Protein AF-A0A943HTG3-F1 (afdb_monomer)

Sequence (700 aa):
MNPFDYIHVAMHGHFDDKLSVRYTFNGSDGSSQRWEGSLPDPDAIVRNFMSARECYVMWQNPMGHYFGIITADPMDPRAGRVMVTIMVDNGDAVAGRAIFSALSGLKKAFLEDRLLSDDAVRKVLQSVGFPEAPMKLASWNYNRPDEGARLSPICYRTYLSTRELETVFSFPNQPEYKRFHYIVVITATASLRPGVSVDRITAPVKKQYTVVCPDNVSASQEIVDEGDHLTLTFTKDGFNPRKENVTIGSPSPYVRTDGSALIIKTAEESGMSFTRKVRLSVRSAKGGAINGYTMSVNDRTVNTMEPFVELNETDFQPGKRVEIQVASNNFQPLKQSYEPAELMRQSAIELVLQPLEEGIVLRLDFGEGRVFEQQISLEKNTPEYSQLRGGNFHGFRAHRQAGQGEIYNVDVRSASKPVAPNFDNVASRDDRDESRRRVVPVFPKAGEAERKTADTPRETVAAEKKPSLIEKLRAGKEAEKESAAKSAEVKAPERPRGPYDKPAGDEGENSNIIKWICVGVCIIAVILGAIYILKPVDSDKIAGAAVAVDSVSAVAQDAPATAQPAAQPAAQPAAAQPAQSAGVSADEQADIDYFNANRSWRRDALKSDSGRKLYDAIVAGKITEIVNHPYFATAGRATNKDANNVADLIWAATGTPNEGGNSIALTKAEKGGAINLWDLYEALARRKPAEPNANPRPGK

Structure (mmCIF, N/CA/C/O backbone):
data_AF-A0A943HTG3-F1
#
_entry.id   AF-A0A943HTG3-F1
#
loop_
_atom_site.group_PDB
_atom_site.id
_atom_site.type_symbol
_atom_site.label_atom_id
_atom_site.label_alt_id
_atom_site.label_comp_id
_atom_site.label_asym_id
_atom_site.label_entity_id
_atom_site.label_seq_id
_atom_site.pdbx_PDB_ins_code
_atom_site.Cartn_x
_atom_site.Cartn_y
_atom_site.Cartn_z
_atom_site.occupancy
_atom_site.B_iso_or_equiv
_atom_site.auth_seq_id
_atom_site.auth_comp_id
_atom_site.auth_asym_id
_atom_site.auth_atom_id
_atom_site.pdbx_PDB_model_num
ATOM 1 N N . MET A 1 1 ? 0.074 -27.310 -18.977 1.00 57.94 1 MET A N 1
ATOM 2 C CA . MET A 1 1 ? -0.326 -25.890 -19.035 1.00 57.94 1 MET A CA 1
ATOM 3 C C . MET A 1 1 ? 0.915 -25.054 -18.837 1.00 57.94 1 MET A C 1
ATOM 5 O O . MET A 1 1 ? 1.754 -25.440 -18.030 1.00 57.94 1 MET A O 1
ATOM 9 N N . ASN A 1 2 ? 1.079 -23.999 -19.624 1.00 76.06 2 ASN A N 1
ATOM 10 C CA . ASN A 1 2 ? 2.230 -23.119 -19.529 1.00 76.06 2 ASN A CA 1
ATOM 11 C C . ASN A 1 2 ? 1.895 -22.020 -18.496 1.00 76.06 2 ASN A C 1
ATOM 13 O O . ASN A 1 2 ? 0.939 -21.284 -18.692 1.00 76.06 2 ASN A O 1
ATOM 17 N N . PRO A 1 3 ? 2.646 -21.901 -17.383 1.00 81.31 3 PRO A N 1
ATOM 18 C CA . PRO A 1 3 ? 2.341 -20.935 -16.320 1.00 81.31 3 PRO A CA 1
ATOM 19 C C . PRO A 1 3 ? 2.521 -19.467 -16.745 1.00 81.31 3 PRO A C 1
ATOM 21 O O . PRO A 1 3 ? 2.261 -18.568 -15.962 1.00 81.31 3 PRO A O 1
ATOM 24 N N . PHE A 1 4 ? 2.975 -19.208 -17.971 1.00 90.38 4 PHE A N 1
ATOM 25 C CA . PHE A 1 4 ? 3.230 -17.879 -18.518 1.00 90.38 4 PHE A CA 1
ATOM 26 C C . PHE A 1 4 ? 2.451 -17.643 -19.819 1.00 90.38 4 PHE A C 1
ATOM 28 O O . PHE A 1 4 ? 2.952 -16.981 -20.722 1.00 90.38 4 PHE A O 1
ATOM 35 N N . ASP A 1 5 ? 1.245 -18.206 -19.945 1.00 89.00 5 ASP A N 1
ATOM 36 C CA . ASP A 1 5 ? 0.407 -18.076 -21.151 1.00 89.00 5 ASP A CA 1
ATOM 37 C C . ASP A 1 5 ? 0.037 -16.620 -21.497 1.00 89.00 5 ASP A C 1
ATOM 39 O O . ASP A 1 5 ? -0.197 -16.323 -22.660 1.00 89.00 5 ASP A O 1
ATOM 43 N N . TYR A 1 6 ? 0.067 -15.715 -20.515 1.00 90.88 6 TYR A N 1
ATOM 44 C CA . TYR A 1 6 ? -0.217 -14.280 -20.660 1.00 90.88 6 TYR A CA 1
ATOM 45 C C . TYR A 1 6 ? 1.008 -13.427 -21.068 1.00 90.88 6 TYR A C 1
ATOM 47 O O . TYR A 1 6 ? 0.946 -12.194 -21.120 1.00 90.88 6 TYR A O 1
ATOM 55 N N . ILE A 1 7 ? 2.167 -14.071 -21.262 1.00 92.75 7 ILE A N 1
ATOM 56 C CA . ILE A 1 7 ? 3.433 -13.422 -21.612 1.00 92.75 7 ILE A CA 1
ATOM 57 C C . ILE A 1 7 ? 3.863 -13.886 -22.991 1.00 92.75 7 ILE A C 1
ATOM 59 O O . ILE A 1 7 ? 3.934 -15.084 -23.264 1.00 92.75 7 ILE A O 1
ATOM 63 N N . HIS A 1 8 ? 4.289 -12.943 -23.821 1.00 93.81 8 HIS A N 1
ATOM 64 C CA . HIS A 1 8 ? 4.906 -13.243 -25.103 1.00 93.81 8 HIS A CA 1
ATOM 65 C C . HIS A 1 8 ? 6.310 -12.650 -25.152 1.00 93.81 8 HIS A C 1
ATOM 67 O O . HIS A 1 8 ? 6.540 -11.525 -24.706 1.00 93.81 8 HIS A O 1
ATOM 73 N N . VAL A 1 9 ? 7.275 -13.408 -25.669 1.00 95.19 9 VAL A N 1
ATOM 74 C CA . VAL A 1 9 ? 8.674 -12.961 -25.760 1.00 95.19 9 VAL A CA 1
ATOM 75 C C . VAL A 1 9 ? 9.143 -13.070 -27.193 1.00 95.19 9 VAL A C 1
ATOM 77 O O . VAL A 1 9 ? 8.898 -14.080 -27.839 1.00 95.19 9 VAL A O 1
ATOM 80 N N . ALA A 1 10 ? 9.844 -12.058 -27.691 1.00 94.44 10 ALA A N 1
ATOM 81 C CA . ALA A 1 10 ? 10.425 -12.091 -29.026 1.00 94.44 10 ALA A CA 1
ATOM 82 C C . ALA A 1 10 ? 11.841 -11.540 -29.022 1.00 94.44 10 ALA A C 1
ATOM 84 O O . ALA A 1 10 ? 12.170 -10.624 -28.266 1.00 94.44 10 ALA A O 1
ATOM 85 N N . MET A 1 11 ? 12.659 -12.084 -29.916 1.00 93.50 11 MET A N 1
ATOM 86 C CA . MET A 1 11 ? 13.918 -11.475 -30.317 1.00 93.50 11 MET A CA 1
ATOM 87 C C . MET A 1 11 ? 13.813 -11.075 -31.784 1.00 93.50 11 MET A C 1
ATOM 89 O O . MET A 1 11 ? 13.664 -11.938 -32.654 1.00 93.50 11 MET A O 1
ATOM 93 N N . HIS A 1 12 ? 13.904 -9.779 -32.065 1.00 91.56 12 HIS A N 1
ATOM 94 C CA . HIS A 1 12 ? 13.819 -9.236 -33.419 1.00 91.56 12 HIS A CA 1
ATOM 95 C C . HIS A 1 12 ? 14.916 -8.207 -33.676 1.00 91.56 12 HIS A C 1
ATOM 97 O O . HIS A 1 12 ? 15.443 -7.583 -32.759 1.00 91.56 12 HIS A O 1
ATOM 103 N N . GLY A 1 13 ? 15.289 -8.044 -34.937 1.00 89.44 13 GLY A N 1
ATOM 104 C CA . GLY A 1 13 ? 16.351 -7.128 -35.335 1.00 89.44 13 GLY A CA 1
ATOM 105 C C . GLY A 1 13 ? 16.747 -7.333 -36.785 1.00 89.44 13 GLY A C 1
ATOM 106 O O . GLY A 1 13 ? 16.090 -8.078 -37.519 1.00 89.44 13 GLY A O 1
ATOM 107 N N . HIS A 1 14 ? 17.818 -6.665 -37.196 1.00 84.25 14 HIS A N 1
ATOM 108 C CA . HIS A 1 14 ? 18.409 -6.877 -38.511 1.00 84.25 14 HIS A CA 1
ATOM 109 C C . HIS A 1 14 ? 19.340 -8.086 -38.473 1.00 84.25 14 HIS A C 1
ATOM 111 O O . HIS A 1 14 ? 20.437 -8.024 -37.919 1.00 84.25 14 HIS A O 1
ATOM 117 N N . PHE A 1 15 ? 18.885 -9.179 -39.078 1.00 81.00 15 PHE A N 1
ATOM 118 C CA . PHE A 1 15 ? 19.666 -10.392 -39.293 1.00 81.00 15 PHE A CA 1
ATOM 119 C C . PHE A 1 15 ? 19.822 -10.582 -40.801 1.00 81.00 15 PHE A C 1
ATOM 121 O O . PHE A 1 15 ? 18.834 -10.471 -41.527 1.00 81.00 15 PHE A O 1
ATOM 128 N N . ASP A 1 16 ? 21.048 -10.812 -41.273 1.00 77.81 16 ASP A N 1
ATOM 129 C CA . ASP A 1 16 ? 21.359 -10.953 -42.705 1.00 77.81 16 ASP A CA 1
ATOM 130 C C . ASP A 1 16 ? 20.788 -9.796 -43.560 1.00 77.81 16 ASP A C 1
ATOM 132 O O . ASP A 1 16 ? 20.122 -10.012 -44.572 1.00 77.81 16 ASP A O 1
ATOM 136 N N . ASP A 1 17 ? 20.979 -8.553 -43.098 1.00 73.44 17 ASP A N 1
ATOM 137 C CA . ASP A 1 17 ? 20.472 -7.309 -43.709 1.00 73.44 17 ASP A CA 1
ATOM 138 C C . ASP A 1 17 ? 18.939 -7.206 -43.846 1.00 73.44 17 ASP A C 1
ATOM 140 O O . ASP A 1 17 ? 18.418 -6.321 -44.531 1.00 73.44 17 ASP A O 1
ATOM 144 N N . LYS A 1 18 ? 18.182 -8.063 -43.147 1.00 83.19 18 LYS A N 1
ATOM 145 C CA . LYS A 1 18 ? 16.717 -8.049 -43.143 1.00 83.19 18 LYS A CA 1
ATOM 146 C C . LYS A 1 18 ? 16.152 -7.939 -41.731 1.00 83.19 18 LYS A C 1
ATOM 148 O O . LYS A 1 18 ? 16.481 -8.723 -40.840 1.00 83.19 18 LYS A O 1
ATOM 153 N N . LEU A 1 19 ? 15.220 -7.003 -41.544 1.00 86.31 19 LEU A N 1
ATOM 154 C CA . LEU A 1 19 ? 14.423 -6.932 -40.322 1.00 86.31 19 LEU A CA 1
ATOM 155 C C . LEU A 1 19 ? 13.570 -8.202 -40.203 1.00 86.31 19 LEU A C 1
ATOM 157 O O . LEU A 1 19 ? 12.705 -8.468 -41.043 1.00 86.31 19 LEU A O 1
ATOM 161 N N . SER A 1 20 ? 13.836 -9.009 -39.180 1.00 87.00 20 SER A N 1
ATOM 162 C CA . SER A 1 20 ? 13.136 -10.273 -38.957 1.00 87.00 20 SER A CA 1
ATOM 163 C C . SER A 1 20 ? 13.037 -10.628 -37.473 1.00 87.00 20 SER A C 1
ATOM 165 O O . SER A 1 20 ? 13.845 -10.200 -36.645 1.00 87.00 20 SER A O 1
ATOM 167 N N . VAL A 1 21 ? 12.010 -11.409 -37.133 1.00 89.00 21 VAL A N 1
ATOM 168 C CA . VAL A 1 21 ? 11.856 -12.016 -35.808 1.00 89.00 21 VAL A CA 1
ATOM 169 C C . VAL A 1 21 ? 12.566 -13.363 -35.835 1.00 89.00 21 VAL A C 1
ATOM 171 O O . VAL A 1 21 ? 12.229 -14.226 -36.642 1.00 89.00 21 VAL A O 1
ATOM 174 N N . ARG A 1 22 ? 13.571 -13.528 -34.978 1.00 88.00 22 ARG A N 1
ATOM 175 C CA . ARG A 1 22 ? 14.435 -14.715 -34.938 1.00 88.00 22 ARG A CA 1
ATOM 176 C C . ARG A 1 22 ? 13.973 -15.752 -33.921 1.00 88.00 22 ARG A C 1
ATOM 178 O O . ARG A 1 22 ? 14.325 -16.920 -34.042 1.00 88.00 22 ARG A O 1
ATOM 185 N N . TYR A 1 23 ? 13.206 -15.326 -32.925 1.00 91.75 23 TYR A N 1
ATOM 186 C CA . TYR A 1 23 ? 12.646 -16.196 -31.900 1.00 91.75 23 TYR A CA 1
ATOM 187 C C . TYR A 1 23 ? 11.347 -15.608 -31.348 1.00 91.75 23 TYR A C 1
ATOM 189 O O . TYR A 1 23 ? 11.259 -14.388 -31.183 1.00 91.75 23 TYR A O 1
ATOM 197 N N . THR A 1 24 ? 10.389 -16.478 -31.022 1.00 91.94 24 THR A N 1
ATOM 198 C CA . THR A 1 24 ? 9.127 -16.139 -30.350 1.00 91.94 24 THR A CA 1
ATOM 199 C C . THR A 1 24 ? 8.757 -17.211 -29.327 1.00 91.94 24 THR A C 1
ATOM 201 O O . THR A 1 24 ? 8.717 -18.388 -29.672 1.00 91.94 24 THR A O 1
ATOM 204 N N . PHE A 1 25 ? 8.419 -16.799 -28.111 1.00 91.38 25 PHE A N 1
ATOM 205 C CA . PHE A 1 25 ? 7.744 -17.598 -27.089 1.00 91.38 25 PHE A CA 1
ATOM 206 C C . PHE A 1 25 ? 6.263 -17.215 -27.071 1.00 91.38 25 PHE A C 1
ATOM 208 O O . PHE A 1 25 ? 5.961 -16.019 -27.104 1.00 91.38 25 PHE A O 1
ATOM 215 N N . ASN A 1 26 ? 5.366 -18.205 -27.016 1.00 87.50 26 ASN A N 1
ATOM 216 C CA . ASN A 1 26 ? 3.922 -18.012 -27.214 1.00 87.50 26 ASN A CA 1
ATOM 217 C C . ASN A 1 26 ? 3.617 -17.253 -28.527 1.00 87.50 26 ASN A C 1
ATOM 219 O O . ASN A 1 26 ? 2.847 -16.298 -28.559 1.00 87.50 26 ASN A O 1
ATOM 223 N N . GLY A 1 27 ? 4.290 -17.628 -29.621 1.00 74.00 27 GLY A N 1
ATOM 224 C CA . GLY A 1 27 ? 4.102 -17.004 -30.935 1.00 74.00 27 GLY A CA 1
ATOM 225 C C . GLY A 1 27 ? 2.704 -17.232 -31.522 1.00 74.00 27 GLY A C 1
ATOM 226 O O . GLY A 1 27 ? 1.983 -18.142 -31.122 1.00 74.00 27 GLY A O 1
ATOM 227 N N . SER A 1 28 ? 2.319 -16.398 -32.488 1.00 65.62 28 SER A N 1
ATOM 228 C CA . SER A 1 28 ? 0.998 -16.492 -33.124 1.00 65.62 28 SER A CA 1
ATOM 229 C C . SER A 1 28 ? 0.951 -17.594 -34.198 1.00 65.62 28 SER A C 1
ATOM 231 O O . SER A 1 28 ? 1.645 -17.494 -35.217 1.00 65.62 28 SER A O 1
ATOM 233 N N . ASP A 1 29 ? 0.057 -18.579 -34.056 1.00 56.09 29 ASP A N 1
ATOM 234 C CA . ASP A 1 29 ? -0.188 -19.637 -35.053 1.00 56.09 29 ASP A CA 1
ATOM 235 C C . ASP A 1 29 ? -0.961 -19.106 -36.275 1.00 56.09 29 ASP A C 1
ATOM 237 O O . ASP A 1 29 ? -2.153 -19.354 -36.448 1.00 56.09 29 ASP A O 1
ATOM 241 N N . GLY A 1 30 ? -0.287 -18.320 -37.122 1.00 52.22 30 GLY A N 1
ATOM 242 C CA . GLY A 1 30 ? -0.627 -18.037 -38.529 1.00 52.22 30 GLY A CA 1
ATOM 243 C C . GLY A 1 30 ? -1.978 -17.381 -38.879 1.00 52.22 30 GLY A C 1
ATOM 244 O O . GLY A 1 30 ? -2.113 -16.906 -40.003 1.00 52.22 30 GLY A O 1
ATOM 245 N N . SER A 1 31 ? -2.954 -17.324 -37.973 1.00 46.53 31 SER A N 1
ATOM 246 C CA . SER A 1 31 ? -4.367 -17.023 -38.261 1.00 46.53 31 SER A CA 1
ATOM 247 C C . SER A 1 31 ? -4.977 -15.933 -37.370 1.00 46.53 31 SER A C 1
ATOM 249 O O . SER A 1 31 ? -6.049 -15.419 -37.685 1.00 46.53 31 SER A O 1
ATOM 251 N N . SER A 1 32 ? -4.287 -15.528 -36.302 1.00 48.09 32 SER A N 1
ATOM 252 C CA . SER A 1 32 ? -4.670 -14.429 -35.411 1.00 48.09 32 SER A CA 1
ATOM 253 C C . SER A 1 32 ? -3.797 -13.187 -35.632 1.00 48.09 32 SER A C 1
ATOM 255 O O . SER A 1 32 ? -2.712 -13.249 -36.216 1.00 48.09 32 SER A O 1
ATOM 257 N N . GLN A 1 33 ? -4.301 -12.028 -35.198 1.00 54.09 33 GLN A N 1
ATOM 258 C CA . GLN A 1 33 ? -3.593 -10.749 -35.243 1.00 54.09 33 GLN A CA 1
ATOM 259 C C . GLN A 1 33 ? -2.242 -10.891 -34.522 1.00 54.09 33 GLN A C 1
ATOM 261 O O . GLN A 1 33 ? -2.198 -11.085 -33.311 1.00 54.09 33 GLN A O 1
ATOM 266 N N . ARG A 1 34 ? -1.144 -10.853 -35.286 1.00 69.88 34 ARG A N 1
ATOM 267 C CA . ARG A 1 34 ? 0.211 -11.090 -34.776 1.00 69.88 34 ARG A CA 1
ATOM 268 C C . ARG A 1 34 ? 0.634 -9.982 -33.823 1.00 69.88 34 ARG A C 1
ATOM 270 O O . ARG A 1 34 ? 0.804 -8.844 -34.264 1.00 69.88 34 ARG A O 1
ATOM 277 N N . TRP A 1 35 ? 0.879 -10.318 -32.558 1.00 80.50 35 TRP A N 1
ATOM 278 C CA . TRP A 1 35 ? 1.465 -9.380 -31.593 1.00 80.50 35 TRP A CA 1
ATOM 279 C C . TRP A 1 35 ? 2.843 -8.885 -32.071 1.00 80.50 35 TRP A C 1
ATOM 281 O O . TRP A 1 35 ? 3.197 -7.714 -31.889 1.00 80.50 35 TRP A O 1
ATOM 291 N N . GLU A 1 36 ? 3.560 -9.737 -32.821 1.00 80.25 36 GLU A N 1
ATOM 292 C CA . GLU A 1 36 ? 4.846 -9.418 -33.445 1.00 80.25 36 GLU A CA 1
ATOM 293 C C . GLU A 1 36 ? 4.748 -8.287 -34.486 1.00 80.25 36 GLU A C 1
ATOM 295 O O . GLU A 1 36 ? 5.733 -7.606 -34.759 1.00 80.25 36 GLU A O 1
ATOM 300 N N . GLY A 1 37 ? 3.565 -8.046 -35.064 1.00 78.06 37 GLY A N 1
ATOM 301 C CA . GLY A 1 37 ? 3.353 -7.011 -36.081 1.00 78.06 37 GLY A CA 1
ATOM 302 C C . GLY A 1 37 ? 3.492 -5.576 -35.561 1.00 78.06 37 GLY A C 1
ATOM 303 O O . GLY A 1 37 ? 3.540 -4.643 -36.357 1.00 78.06 37 GLY A O 1
ATOM 304 N N . SER A 1 38 ? 3.558 -5.393 -34.239 1.00 82.81 38 SER A N 1
ATOM 305 C CA . SER A 1 38 ? 3.725 -4.084 -33.595 1.00 82.81 38 SER A CA 1
ATOM 306 C C . SER A 1 38 ? 5.168 -3.767 -33.175 1.00 82.81 38 SER A C 1
ATOM 308 O O . SER A 1 38 ? 5.436 -2.659 -32.698 1.00 82.81 38 SER A O 1
ATOM 310 N N . LEU A 1 39 ? 6.092 -4.721 -33.359 1.00 90.25 39 LEU A N 1
ATOM 311 C CA . LEU A 1 39 ? 7.499 -4.585 -32.990 1.00 90.25 39 LEU A CA 1
ATOM 312 C C . LEU A 1 39 ? 8.174 -3.492 -33.846 1.00 90.25 39 LEU A C 1
ATOM 314 O O . LEU A 1 39 ? 8.156 -3.588 -35.075 1.00 90.25 39 LEU A O 1
ATOM 318 N N . PRO A 1 40 ? 8.779 -2.455 -33.236 1.00 91.81 40 PRO A N 1
ATOM 319 C CA . PRO A 1 40 ? 9.437 -1.390 -33.985 1.00 91.81 40 PRO A CA 1
ATOM 320 C C . PRO A 1 40 ? 10.782 -1.842 -34.557 1.00 91.81 40 PRO A C 1
ATOM 322 O O . PRO A 1 40 ? 11.425 -2.744 -34.021 1.00 91.81 40 PRO A O 1
ATOM 325 N N . ASP A 1 41 ? 11.261 -1.145 -35.588 1.00 91.81 41 ASP A N 1
ATOM 326 C CA . ASP A 1 41 ? 12.643 -1.281 -36.052 1.00 91.81 41 ASP A CA 1
ATOM 327 C C . ASP A 1 41 ? 13.618 -0.729 -34.981 1.00 91.81 41 ASP A C 1
ATOM 329 O O . ASP A 1 41 ? 13.615 0.482 -34.708 1.00 91.81 41 ASP A O 1
ATOM 333 N N . PRO A 1 42 ? 14.470 -1.579 -34.370 1.00 92.50 42 PRO A N 1
ATOM 334 C CA . PRO A 1 42 ? 15.396 -1.144 -33.330 1.00 92.50 42 PRO A CA 1
ATOM 335 C C . PRO A 1 42 ? 16.469 -0.172 -33.837 1.00 92.50 42 PRO A C 1
ATOM 337 O O . PRO A 1 42 ? 16.891 0.717 -33.090 1.00 92.50 42 PRO A O 1
ATOM 340 N N . ASP A 1 43 ? 16.893 -0.282 -35.098 1.00 89.75 43 ASP A N 1
ATOM 341 C CA . ASP A 1 43 ? 17.867 0.635 -35.688 1.00 89.75 43 ASP A CA 1
ATOM 342 C C . ASP A 1 43 ? 17.248 2.011 -35.930 1.00 89.75 43 ASP A C 1
ATOM 344 O O . ASP A 1 43 ? 17.884 3.032 -35.649 1.00 89.75 43 ASP A O 1
ATOM 348 N N . ALA A 1 44 ? 15.992 2.065 -36.382 1.00 90.56 44 ALA A N 1
ATOM 349 C CA . ALA A 1 44 ? 15.264 3.323 -36.548 1.00 90.56 44 ALA A CA 1
ATOM 350 C C . ALA A 1 44 ? 15.127 4.095 -35.224 1.00 90.56 44 ALA A C 1
ATOM 352 O O . ALA A 1 44 ? 15.262 5.320 -35.212 1.00 90.56 44 ALA A O 1
ATOM 353 N N . ILE A 1 45 ? 14.924 3.392 -34.104 1.00 92.06 45 ILE A N 1
ATOM 354 C CA . ILE A 1 45 ? 14.863 4.004 -32.770 1.00 92.06 45 ILE A CA 1
ATOM 355 C C . ILE A 1 45 ? 16.236 4.541 -32.353 1.00 92.06 45 ILE A C 1
ATOM 357 O O . ILE A 1 45 ? 16.358 5.720 -32.010 1.00 92.06 45 ILE A O 1
ATOM 361 N N . VAL A 1 46 ? 17.276 3.699 -32.395 1.00 90.31 46 VAL A N 1
ATOM 362 C CA . VAL A 1 46 ? 18.609 4.040 -31.867 1.00 90.31 46 VAL A CA 1
ATOM 363 C C . VAL A 1 46 ? 19.293 5.145 -32.678 1.00 90.31 46 VAL A C 1
ATOM 365 O O . VAL A 1 46 ? 20.044 5.934 -32.105 1.00 90.31 46 VAL A O 1
ATOM 368 N N . ARG A 1 47 ? 19.002 5.280 -33.982 1.00 89.25 47 ARG A N 1
ATOM 369 C CA . ARG A 1 47 ? 19.549 6.351 -34.848 1.00 89.25 47 ARG A CA 1
ATOM 370 C C . ARG A 1 47 ? 19.298 7.768 -34.318 1.00 89.25 47 ARG A C 1
ATOM 372 O O . ARG A 1 47 ? 20.094 8.664 -34.611 1.00 89.25 47 ARG A O 1
ATOM 379 N N . ASN A 1 48 ? 18.248 7.961 -33.519 1.00 90.81 48 ASN A N 1
ATOM 380 C CA . ASN A 1 48 ? 17.898 9.253 -32.925 1.00 90.81 48 ASN A CA 1
ATOM 381 C C . ASN A 1 48 ? 18.848 9.690 -31.798 1.00 90.81 48 ASN A C 1
ATOM 383 O O . ASN A 1 48 ? 18.890 10.874 -31.460 1.00 90.81 48 ASN A O 1
ATOM 387 N N . PHE A 1 49 ? 19.622 8.765 -31.222 1.00 91.75 49 PHE A N 1
ATOM 388 C CA . PHE A 1 49 ? 20.396 8.998 -30.005 1.00 91.75 49 PHE A CA 1
ATOM 389 C C . PHE A 1 49 ? 21.905 8.823 -30.226 1.00 91.75 49 PHE A C 1
ATOM 391 O O . PHE A 1 49 ? 22.368 8.045 -31.062 1.00 91.75 49 PHE A O 1
ATOM 398 N N . MET A 1 50 ? 22.693 9.560 -29.448 1.00 87.00 50 MET A N 1
ATOM 399 C CA . MET A 1 50 ? 24.141 9.410 -29.327 1.00 87.00 50 MET A CA 1
ATOM 400 C C . MET A 1 50 ? 24.490 8.790 -27.977 1.00 87.00 50 MET A C 1
ATOM 402 O O . MET A 1 50 ? 23.830 9.041 -26.969 1.00 87.00 50 MET A O 1
ATOM 406 N N . SER A 1 51 ? 25.546 7.973 -27.961 1.00 81.00 51 SER A N 1
ATOM 407 C CA . SER A 1 51 ? 26.076 7.323 -26.751 1.00 81.00 51 SER A CA 1
ATOM 408 C C . SER A 1 51 ? 25.095 6.398 -26.013 1.00 81.00 51 SER A C 1
ATOM 410 O O . SER A 1 51 ? 25.386 5.952 -24.905 1.00 81.00 51 SER A O 1
ATOM 412 N N . ALA A 1 52 ? 23.968 6.046 -26.634 1.00 80.81 52 ALA A N 1
ATOM 413 C CA . ALA A 1 52 ? 23.010 5.099 -26.086 1.00 80.81 52 ALA A CA 1
ATOM 414 C C . ALA A 1 52 ? 23.465 3.661 -26.399 1.00 80.81 52 ALA A C 1
ATOM 416 O O . ALA A 1 52 ? 23.237 3.132 -27.489 1.00 80.81 52 ALA A O 1
ATOM 417 N N . ARG A 1 53 ? 24.204 3.052 -25.462 1.00 80.50 53 ARG A N 1
ATOM 418 C CA . ARG A 1 53 ? 24.669 1.657 -25.592 1.00 80.50 53 ARG A CA 1
ATOM 419 C C . ARG A 1 53 ? 23.505 0.675 -25.518 1.00 80.50 53 ARG A C 1
ATOM 421 O O . ARG A 1 53 ? 23.420 -0.220 -26.353 1.00 80.50 53 ARG A O 1
ATOM 428 N N . GLU A 1 54 ? 22.623 0.916 -24.556 1.00 87.81 54 GLU A N 1
ATOM 429 C CA . GLU A 1 54 ? 21.381 0.190 -24.328 1.00 87.81 54 GLU A CA 1
ATOM 430 C C . GLU A 1 54 ? 20.239 1.204 -24.257 1.00 87.81 54 GLU A C 1
ATOM 432 O O . GLU A 1 54 ? 20.377 2.263 -23.637 1.00 87.81 54 GLU A O 1
ATOM 437 N N . CYS A 1 55 ? 19.127 0.890 -24.914 1.00 92.50 55 CYS A N 1
ATOM 438 C CA . CYS A 1 55 ? 17.900 1.679 -24.861 1.00 92.50 55 CYS A CA 1
ATOM 439 C C . CYS A 1 55 ? 16.755 0.771 -24.444 1.00 92.50 55 CYS A C 1
ATOM 441 O O . CYS A 1 55 ? 16.681 -0.366 -24.902 1.00 92.50 55 CYS A O 1
ATOM 443 N N . TYR A 1 56 ? 15.831 1.283 -23.644 1.00 96.94 56 TYR A N 1
ATOM 444 C CA . TYR A 1 56 ? 14.569 0.604 -23.395 1.00 96.94 56 TYR A CA 1
ATOM 445 C C . TYR A 1 56 ? 13.474 1.282 -24.201 1.00 96.94 56 TYR A C 1
ATOM 447 O O . TYR A 1 56 ? 13.534 2.486 -24.448 1.00 96.94 56 TYR A O 1
ATOM 455 N N . VAL A 1 57 ? 12.469 0.531 -24.618 1.00 96.75 57 VAL A N 1
ATOM 456 C CA . VAL A 1 57 ? 11.306 1.073 -25.315 1.00 96.75 57 VAL A CA 1
ATOM 457 C C . VAL A 1 57 ? 10.044 0.427 -24.776 1.00 96.75 57 VAL A C 1
ATOM 459 O O . VAL A 1 57 ? 10.022 -0.765 -24.472 1.00 96.75 57 VAL A O 1
ATOM 462 N N . MET A 1 58 ? 9.008 1.242 -24.632 1.00 96.44 58 MET A N 1
ATOM 463 C CA . MET A 1 58 ? 7.696 0.840 -24.156 1.00 96.44 58 MET A CA 1
ATOM 464 C C . MET A 1 58 ? 6.626 1.306 -25.128 1.00 96.44 58 MET A C 1
ATOM 466 O O . MET A 1 58 ? 6.733 2.395 -25.697 1.00 96.44 58 MET A O 1
ATOM 470 N N . TRP A 1 59 ? 5.594 0.494 -25.306 1.00 94.12 59 TRP A N 1
ATOM 471 C CA . TRP A 1 59 ? 4.384 0.867 -26.032 1.00 94.12 59 TRP A CA 1
ATOM 472 C C . TRP A 1 59 ? 3.226 -0.029 -25.606 1.00 94.12 59 TRP A C 1
ATOM 474 O O . TRP A 1 59 ? 3.409 -1.000 -24.874 1.00 94.12 59 TRP A O 1
ATOM 484 N N . GLN A 1 60 ? 2.024 0.306 -26.057 1.00 92.19 60 GLN A N 1
ATOM 485 C CA . GLN A 1 60 ? 0.826 -0.468 -25.761 1.00 92.19 60 GLN A CA 1
ATOM 486 C C . GLN A 1 60 ? -0.099 -0.526 -26.969 1.00 92.19 60 GLN A C 1
ATOM 488 O O . GLN A 1 60 ? -0.131 0.387 -27.800 1.00 92.19 60 GLN A O 1
ATOM 493 N N . ASN A 1 61 ? -0.878 -1.594 -27.051 1.00 89.69 61 ASN A N 1
ATOM 494 C CA . ASN A 1 61 ? -1.959 -1.756 -28.014 1.00 89.69 61 ASN A CA 1
ATOM 495 C C . ASN A 1 61 ? -3.089 -2.586 -27.365 1.00 89.69 61 ASN A C 1
ATOM 497 O O . ASN A 1 61 ? -2.958 -2.976 -26.206 1.00 89.69 61 ASN A O 1
ATOM 501 N N . PRO A 1 62 ? -4.199 -2.876 -28.067 1.00 89.88 62 PRO A N 1
ATOM 502 C CA . PRO A 1 62 ? -5.291 -3.661 -27.489 1.00 89.88 62 PRO A CA 1
ATOM 503 C C . PRO A 1 62 ? -4.906 -5.062 -26.986 1.00 89.88 62 PRO A C 1
ATOM 505 O O . PRO A 1 62 ? -5.658 -5.627 -26.198 1.00 89.88 62 PRO A O 1
ATOM 508 N N . MET A 1 63 ? -3.777 -5.625 -27.435 1.00 89.56 63 MET A N 1
ATOM 509 C CA . MET A 1 63 ? -3.282 -6.927 -26.975 1.00 89.56 63 MET A CA 1
ATOM 510 C C . MET A 1 63 ? -2.595 -6.825 -25.615 1.00 89.56 63 MET A C 1
ATOM 512 O O . MET A 1 63 ? -2.724 -7.741 -24.814 1.00 89.56 63 MET A O 1
ATOM 516 N N . GLY A 1 64 ? -1.909 -5.713 -25.330 1.00 92.81 64 GLY A N 1
ATOM 517 C CA . GLY A 1 64 ? -1.216 -5.540 -24.060 1.00 92.81 64 GLY A CA 1
ATOM 518 C C . GLY A 1 64 ? -0.125 -4.474 -24.054 1.00 92.81 64 GLY A C 1
ATOM 519 O O . GLY A 1 64 ? -0.073 -3.586 -24.915 1.00 92.81 64 GLY A O 1
ATOM 520 N N . HIS A 1 65 ? 0.749 -4.583 -23.055 1.00 94.75 65 HIS A N 1
ATOM 521 C CA . HIS A 1 65 ? 1.877 -3.687 -22.804 1.00 94.75 65 HIS A CA 1
ATOM 522 C C . HIS A 1 65 ? 3.183 -4.345 -23.207 1.00 94.75 65 HIS A C 1
ATOM 524 O O . HIS A 1 65 ? 3.474 -5.475 -22.824 1.00 94.75 65 HIS A O 1
ATOM 530 N N . TYR A 1 66 ? 3.993 -3.611 -23.951 1.00 96.19 66 TYR A N 1
ATOM 531 C CA . TYR A 1 66 ? 5.232 -4.099 -24.522 1.00 96.19 66 TYR A CA 1
ATOM 532 C C . TYR A 1 66 ? 6.403 -3.366 -23.893 1.00 96.19 66 TYR A C 1
ATOM 534 O O . TYR A 1 66 ? 6.398 -2.140 -23.761 1.00 96.19 66 TYR A O 1
ATOM 542 N N . PHE A 1 67 ? 7.434 -4.130 -23.566 1.00 97.56 67 PHE A N 1
ATOM 543 C CA . PHE A 1 67 ? 8.680 -3.645 -23.003 1.00 97.56 67 PHE A CA 1
ATOM 544 C C . PHE A 1 67 ? 9.810 -4.305 -23.766 1.00 97.56 67 PHE A C 1
ATOM 546 O O . PHE A 1 67 ? 9.858 -5.530 -23.851 1.00 97.56 67 PHE A O 1
ATOM 553 N N . GLY A 1 68 ? 10.740 -3.529 -24.304 1.00 97.12 68 GLY A N 1
ATOM 554 C CA . GLY A 1 68 ? 11.907 -4.112 -24.942 1.00 97.12 68 GLY A CA 1
ATOM 555 C C . GLY A 1 68 ? 13.200 -3.408 -24.607 1.00 97.12 68 GLY A C 1
ATOM 556 O O . GLY A 1 68 ? 13.226 -2.229 -24.255 1.00 97.12 68 GLY A O 1
ATOM 557 N N . ILE A 1 69 ? 14.276 -4.177 -24.715 1.00 96.88 69 ILE A N 1
ATOM 558 C CA . ILE A 1 69 ? 15.653 -3.728 -24.566 1.00 96.88 69 ILE A CA 1
ATOM 559 C C . ILE A 1 69 ? 16.339 -3.825 -25.922 1.00 96.88 69 ILE A C 1
ATOM 561 O O . ILE A 1 69 ? 16.394 -4.895 -26.523 1.00 96.88 69 ILE A O 1
ATOM 565 N N . ILE A 1 70 ? 16.850 -2.695 -26.401 1.00 95.19 70 ILE A N 1
ATOM 566 C CA . ILE A 1 70 ? 17.604 -2.580 -27.643 1.00 95.19 70 ILE A CA 1
ATOM 567 C C . ILE A 1 70 ? 19.086 -2.508 -27.300 1.00 95.19 70 ILE A C 1
ATOM 569 O O . ILE A 1 70 ? 19.521 -1.638 -26.539 1.00 95.19 70 ILE A O 1
ATOM 573 N N . THR A 1 71 ? 19.868 -3.397 -27.898 1.00 92.62 71 THR A N 1
ATOM 574 C CA . THR A 1 71 ? 21.321 -3.452 -27.738 1.00 92.62 71 THR A CA 1
ATOM 575 C C . THR A 1 71 ? 21.992 -3.875 -29.047 1.00 92.62 71 THR A C 1
ATOM 577 O O . THR A 1 71 ? 21.328 -4.221 -30.023 1.00 92.62 71 THR A O 1
ATOM 580 N N . ALA A 1 72 ? 23.317 -3.766 -29.113 1.00 87.69 72 ALA A N 1
ATOM 581 C CA . ALA A 1 72 ? 24.083 -4.401 -30.184 1.00 87.69 72 ALA A CA 1
ATOM 582 C C . ALA A 1 72 ? 24.276 -5.890 -29.864 1.00 87.69 72 ALA A C 1
ATOM 584 O O . ALA A 1 72 ? 24.383 -6.251 -28.690 1.00 87.69 72 ALA A O 1
ATOM 585 N N . ASP A 1 73 ? 24.356 -6.738 -30.889 1.00 84.50 73 ASP A N 1
ATOM 586 C CA . ASP A 1 73 ? 24.776 -8.122 -30.688 1.00 84.50 73 ASP A CA 1
ATOM 587 C C . ASP A 1 73 ? 26.279 -8.142 -30.314 1.00 84.50 73 ASP A C 1
ATOM 589 O O . ASP A 1 73 ? 27.112 -7.657 -31.084 1.00 84.50 73 ASP A O 1
ATOM 593 N N . PRO A 1 74 ? 26.658 -8.660 -29.128 1.00 80.31 74 PRO A N 1
ATOM 594 C CA . PRO A 1 74 ? 28.048 -8.649 -28.681 1.00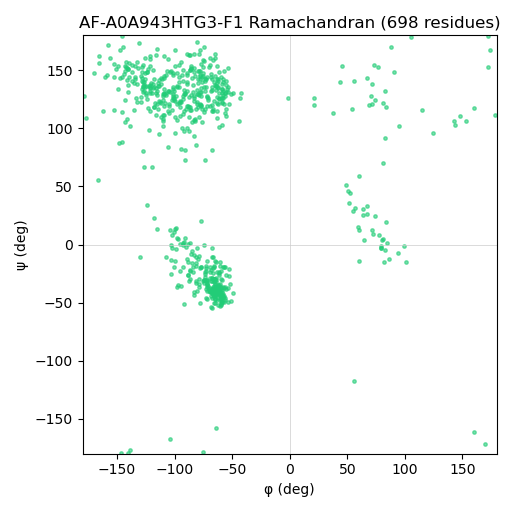 80.31 74 PRO A CA 1
ATOM 595 C C . PRO A 1 74 ? 28.960 -9.590 -29.482 1.00 80.31 74 PRO A C 1
ATOM 597 O O . PRO A 1 74 ? 30.167 -9.354 -29.514 1.00 80.31 74 PRO A O 1
ATOM 600 N N . MET A 1 75 ? 28.420 -10.638 -30.118 1.00 77.38 75 MET A N 1
ATOM 601 C CA . MET A 1 75 ? 29.216 -11.582 -30.920 1.00 77.38 75 MET A CA 1
ATOM 602 C C . MET A 1 75 ? 29.134 -11.306 -32.420 1.00 77.38 75 MET A C 1
ATOM 604 O O . MET A 1 75 ? 29.967 -11.813 -33.167 1.00 77.38 75 MET A O 1
ATOM 608 N N . ASP A 1 76 ? 28.174 -10.492 -32.859 1.00 75.56 76 ASP A N 1
ATOM 609 C CA . ASP A 1 76 ? 28.136 -9.959 -34.218 1.00 75.56 76 ASP A CA 1
ATOM 610 C C . ASP A 1 76 ? 28.000 -8.428 -34.206 1.00 75.56 76 ASP A C 1
ATOM 612 O O . ASP A 1 76 ? 26.918 -7.887 -34.419 1.00 75.56 76 ASP A O 1
ATOM 616 N N . PRO A 1 77 ? 29.104 -7.688 -33.994 1.00 67.75 77 PRO A N 1
ATOM 617 C CA . PRO A 1 77 ? 29.075 -6.226 -33.989 1.00 67.75 77 PRO A CA 1
ATOM 618 C C . PRO A 1 77 ? 28.748 -5.605 -35.355 1.00 67.75 77 PRO A C 1
ATOM 620 O O . PRO A 1 77 ? 28.599 -4.385 -35.443 1.00 67.75 77 PRO A O 1
ATOM 623 N N . ARG A 1 78 ? 28.737 -6.412 -36.429 1.00 67.88 78 ARG A N 1
ATOM 624 C CA . ARG A 1 78 ? 28.330 -5.988 -37.774 1.00 67.88 78 ARG A CA 1
ATOM 625 C C . ARG A 1 78 ? 26.830 -6.153 -37.976 1.00 67.88 78 ARG A C 1
ATOM 627 O O . ARG A 1 78 ? 26.270 -5.402 -38.772 1.00 67.88 78 ARG A O 1
ATOM 634 N N . ALA A 1 79 ? 26.197 -7.082 -37.257 1.00 67.06 79 ALA A N 1
ATOM 635 C CA . ALA A 1 79 ? 24.750 -7.115 -37.147 1.00 67.06 79 ALA A CA 1
ATOM 636 C C . ALA A 1 79 ? 24.263 -5.784 -36.563 1.00 67.06 79 ALA A C 1
ATOM 638 O O . ALA A 1 79 ? 24.919 -5.162 -35.722 1.00 67.06 79 ALA A O 1
ATOM 639 N N . GLY A 1 80 ? 23.122 -5.318 -37.068 1.00 78.81 80 GLY A N 1
ATOM 640 C CA . GLY A 1 80 ? 22.489 -4.092 -36.602 1.00 78.81 80 GLY A CA 1
ATOM 641 C C . GLY A 1 80 ? 22.043 -4.189 -35.143 1.00 78.81 80 GLY A C 1
ATOM 642 O O . GLY A 1 80 ? 22.524 -4.990 -34.336 1.00 78.81 80 GLY A O 1
ATOM 643 N N . ARG A 1 81 ? 21.082 -3.355 -34.760 1.00 88.88 81 ARG A N 1
ATOM 644 C CA . ARG A 1 81 ? 20.525 -3.440 -33.410 1.00 88.88 81 ARG A CA 1
ATOM 645 C C . ARG A 1 81 ? 19.569 -4.624 -33.294 1.00 88.88 81 ARG A C 1
ATOM 647 O O . ARG A 1 81 ? 18.771 -4.900 -34.189 1.00 88.88 81 ARG A O 1
ATOM 654 N N . VAL A 1 82 ? 19.644 -5.301 -32.153 1.00 92.25 82 VAL A N 1
ATOM 655 C CA . VAL A 1 82 ? 18.731 -6.378 -31.765 1.00 92.25 82 VAL A CA 1
ATOM 656 C C . VAL A 1 82 ? 17.897 -5.902 -30.589 1.00 92.25 82 VAL A C 1
ATOM 658 O O . VAL A 1 82 ? 18.379 -5.177 -29.714 1.00 92.25 82 VAL A O 1
ATOM 661 N N . MET A 1 83 ? 16.639 -6.314 -30.573 1.00 95.00 83 MET A N 1
ATOM 662 C CA . MET A 1 83 ? 15.689 -6.014 -29.524 1.00 95.00 83 MET A CA 1
ATOM 663 C C . MET A 1 83 ? 15.099 -7.298 -28.959 1.00 95.00 83 MET A C 1
ATOM 665 O O . MET A 1 83 ? 14.608 -8.159 -29.688 1.00 95.00 83 MET A O 1
ATOM 669 N N . VAL A 1 84 ? 15.156 -7.412 -27.636 1.00 96.75 84 VAL A N 1
ATOM 670 C CA . VAL A 1 84 ? 14.448 -8.449 -26.885 1.00 96.75 84 VAL A CA 1
ATOM 671 C C . VAL A 1 84 ? 13.220 -7.799 -26.272 1.00 96.75 84 VAL A C 1
ATOM 673 O O . VAL A 1 84 ? 13.349 -6.792 -25.577 1.00 96.75 84 VAL A O 1
ATOM 676 N N . THR A 1 85 ? 12.046 -8.354 -26.549 1.00 97.00 85 THR A N 1
ATOM 677 C CA . THR A 1 85 ? 10.749 -7.793 -26.162 1.00 97.00 85 THR A CA 1
ATOM 678 C C . THR A 1 85 ? 9.992 -8.768 -25.279 1.00 97.00 85 THR A C 1
ATOM 680 O O . THR A 1 85 ? 9.961 -9.959 -25.576 1.00 97.00 85 THR A O 1
ATOM 683 N N . ILE A 1 86 ? 9.349 -8.246 -24.239 1.00 96.69 86 ILE A N 1
ATOM 684 C CA . ILE A 1 86 ? 8.317 -8.910 -23.449 1.00 96.69 86 ILE A CA 1
ATOM 685 C C . ILE A 1 86 ? 7.011 -8.150 -23.691 1.00 96.69 86 ILE A C 1
ATOM 687 O O . ILE A 1 86 ? 6.954 -6.942 -23.459 1.00 96.69 86 ILE A O 1
ATOM 691 N N . MET A 1 87 ? 5.975 -8.846 -24.148 1.00 95.50 87 MET A N 1
ATOM 692 C CA . MET A 1 87 ? 4.597 -8.369 -24.096 1.00 95.50 87 MET A CA 1
ATOM 693 C C . MET A 1 87 ? 3.897 -9.032 -22.913 1.00 95.50 87 MET A C 1
ATOM 695 O O . MET A 1 87 ? 3.987 -10.246 -22.737 1.00 95.50 87 MET A O 1
ATOM 699 N N . VAL A 1 88 ? 3.211 -8.218 -22.123 1.00 95.12 88 VAL A N 1
ATOM 700 C CA . VAL A 1 88 ? 2.294 -8.643 -21.069 1.00 95.12 88 VAL A CA 1
ATOM 701 C C . VAL A 1 88 ? 0.881 -8.353 -21.550 1.00 95.12 88 VAL A C 1
ATOM 703 O O . VAL A 1 88 ? 0.612 -7.230 -21.987 1.00 95.12 88 VAL A O 1
ATOM 706 N N . ASP A 1 89 ? 0.005 -9.349 -21.481 1.00 93.81 89 ASP A N 1
ATOM 707 C CA . ASP A 1 89 ? -1.387 -9.234 -21.908 1.00 93.81 89 ASP A CA 1
ATOM 708 C C . ASP A 1 89 ? -2.129 -8.063 -21.250 1.00 93.81 89 ASP A C 1
ATOM 710 O O . ASP A 1 89 ? -1.837 -7.606 -20.141 1.00 93.81 89 ASP A O 1
ATOM 714 N N . ASN A 1 90 ? -3.121 -7.545 -21.967 1.00 92.69 90 ASN A N 1
ATOM 715 C CA . ASN A 1 90 ? -3.900 -6.401 -21.524 1.00 92.69 90 ASN A CA 1
ATOM 716 C C . ASN A 1 90 ? -4.591 -6.663 -20.169 1.00 92.69 90 ASN A C 1
ATOM 718 O O . ASN A 1 90 ? -5.299 -7.658 -19.987 1.00 92.69 90 ASN A O 1
ATOM 722 N N . GLY A 1 91 ? -4.404 -5.737 -19.227 1.00 91.06 91 GLY A N 1
ATOM 723 C CA . GLY A 1 91 ? -4.913 -5.835 -17.860 1.00 91.06 91 GLY A CA 1
ATOM 724 C C . GLY A 1 91 ? -4.056 -6.679 -16.911 1.00 91.06 91 GLY A C 1
ATOM 725 O O . GLY A 1 91 ? -4.234 -6.543 -15.703 1.00 91.06 91 GLY A O 1
ATOM 726 N N . ASP A 1 92 ? -3.118 -7.500 -17.396 1.00 93.88 92 ASP A N 1
ATOM 727 C CA . ASP A 1 92 ? -2.181 -8.226 -16.532 1.00 93.88 92 ASP A CA 1
ATOM 728 C C . ASP A 1 92 ? -1.077 -7.300 -16.040 1.00 93.88 92 ASP A C 1
ATOM 730 O O . ASP A 1 92 ? -0.308 -6.745 -16.820 1.00 93.88 92 ASP A O 1
ATOM 734 N N . ALA A 1 93 ? -0.991 -7.129 -14.726 1.00 93.31 93 ALA A N 1
ATOM 735 C CA . ALA A 1 93 ? -0.005 -6.259 -14.119 1.00 93.31 93 ALA A CA 1
ATOM 736 C C . ALA A 1 93 ? 1.208 -7.030 -13.620 1.00 93.31 93 ALA A C 1
ATOM 738 O O . ALA A 1 93 ? 1.102 -8.050 -12.933 1.00 93.31 93 ALA A O 1
ATOM 739 N N . VAL A 1 94 ? 2.380 -6.463 -13.895 1.00 93.75 94 VAL A N 1
ATOM 740 C CA . VAL A 1 94 ? 3.661 -6.980 -13.425 1.00 93.75 94 VAL A CA 1
ATOM 741 C C . 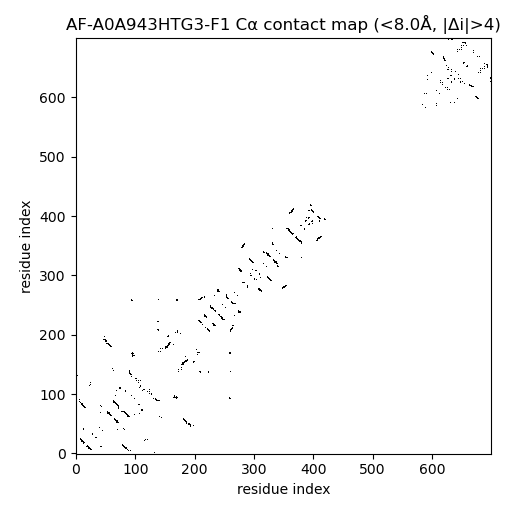VAL A 1 94 ? 4.484 -5.833 -12.848 1.00 93.75 94 VAL A C 1
ATOM 743 O O . VAL A 1 94 ? 4.541 -4.735 -13.403 1.00 93.75 94 VAL A O 1
ATOM 746 N N . ALA A 1 95 ? 5.156 -6.078 -11.723 1.00 92.88 95 ALA A N 1
ATOM 747 C CA . ALA A 1 95 ? 6.074 -5.104 -11.150 1.00 92.88 95 ALA A CA 1
ATOM 748 C C . ALA A 1 95 ? 7.243 -4.821 -12.110 1.00 92.88 95 ALA A C 1
ATOM 750 O O . ALA A 1 95 ? 7.886 -5.733 -12.635 1.00 92.88 95 ALA A O 1
ATOM 751 N N . GLY A 1 96 ? 7.599 -3.548 -12.286 1.00 94.44 96 GLY A N 1
ATOM 752 C CA . GLY A 1 96 ? 8.643 -3.139 -13.226 1.00 94.44 96 GLY A CA 1
ATOM 753 C C . GLY A 1 96 ? 10.031 -3.706 -12.914 1.00 94.44 96 GLY A C 1
ATOM 754 O O . GLY A 1 96 ? 10.828 -3.902 -13.828 1.00 94.44 96 GLY A O 1
ATOM 755 N N . ARG A 1 97 ? 10.302 -4.063 -11.650 1.00 94.81 97 ARG A N 1
ATOM 756 C CA . ARG A 1 97 ? 11.505 -4.815 -11.254 1.00 94.81 97 ARG A CA 1
ATOM 757 C C . ARG A 1 97 ? 11.576 -6.193 -11.912 1.00 94.81 97 ARG A C 1
ATOM 759 O O . ARG A 1 97 ? 12.652 -6.580 -12.371 1.00 94.81 97 ARG A O 1
ATOM 766 N N . ALA A 1 98 ? 10.460 -6.920 -11.971 1.00 94.75 98 ALA A N 1
ATOM 767 C CA . ALA A 1 98 ? 10.401 -8.232 -12.611 1.00 94.75 98 ALA A CA 1
ATOM 768 C C . ALA A 1 98 ? 10.592 -8.102 -14.130 1.00 94.75 98 ALA A C 1
ATOM 770 O O . ALA A 1 98 ? 11.388 -8.841 -14.700 1.00 94.75 98 ALA A O 1
ATOM 771 N N . ILE A 1 99 ? 9.974 -7.095 -14.761 1.00 96.44 99 ILE A N 1
ATOM 772 C CA . ILE A 1 99 ? 10.153 -6.783 -16.192 1.00 96.44 99 ILE A CA 1
ATOM 773 C C . ILE A 1 99 ? 11.614 -6.459 -16.512 1.00 96.44 99 ILE A C 1
ATOM 775 O O . ILE A 1 99 ? 12.203 -7.061 -17.406 1.00 96.44 99 ILE A O 1
ATOM 779 N N . PHE A 1 100 ? 12.226 -5.539 -15.764 1.00 96.12 100 PHE A N 1
ATOM 780 C CA . PHE A 1 100 ? 13.625 -5.157 -15.958 1.00 96.12 100 PHE A CA 1
ATOM 781 C C . PHE A 1 100 ? 14.580 -6.350 -15.790 1.00 96.12 100 PHE A C 1
ATOM 783 O O . PHE A 1 100 ? 15.484 -6.559 -16.607 1.00 96.12 100 PHE A O 1
ATOM 790 N N . SER A 1 101 ? 14.361 -7.152 -14.745 1.00 96.56 101 SER A N 1
ATOM 791 C CA . SER A 1 101 ? 15.177 -8.336 -14.460 1.00 96.56 101 SER A CA 1
ATOM 792 C C . SER A 1 101 ? 15.002 -9.407 -15.539 1.00 96.56 101 SER A C 1
ATOM 794 O O . SER A 1 101 ? 15.993 -9.984 -15.984 1.00 96.56 101 SER A O 1
ATOM 796 N N . ALA A 1 102 ? 13.773 -9.623 -16.019 1.00 97.19 102 ALA A N 1
ATOM 797 C CA . ALA A 1 102 ? 13.477 -10.547 -17.108 1.00 97.19 102 ALA A CA 1
ATOM 798 C C . ALA A 1 102 ? 14.118 -10.101 -18.425 1.00 97.19 102 ALA A C 1
ATOM 800 O O . ALA A 1 102 ? 14.793 -10.904 -19.058 1.00 97.19 102 ALA A O 1
ATOM 801 N N . LEU A 1 103 ? 13.998 -8.826 -18.812 1.00 97.38 103 LEU A N 1
ATOM 802 C CA . LEU A 1 103 ? 14.656 -8.297 -20.013 1.00 97.38 103 LEU A CA 1
ATOM 803 C C . LEU A 1 103 ? 16.176 -8.476 -19.948 1.00 97.38 103 LEU A C 1
ATOM 805 O O . LEU A 1 103 ? 16.793 -8.891 -20.927 1.00 97.38 103 LEU A O 1
ATOM 809 N N . SER A 1 104 ? 16.778 -8.219 -18.786 1.00 95.69 104 SER A N 1
ATOM 810 C CA . SER A 1 104 ? 18.216 -8.414 -18.576 1.00 95.69 104 SER A CA 1
ATOM 811 C C . SER A 1 104 ? 18.620 -9.891 -18.663 1.00 95.69 104 SER A C 1
ATOM 813 O O . SER A 1 104 ? 19.615 -10.217 -19.311 1.00 95.69 104 SER A O 1
ATOM 815 N N . GLY A 1 105 ? 17.838 -10.788 -18.052 1.00 96.69 105 GLY A N 1
ATOM 816 C CA . GLY A 1 105 ? 18.068 -12.233 -18.093 1.00 96.69 105 GLY A CA 1
ATOM 817 C C . GLY A 1 105 ? 17.878 -12.829 -19.489 1.00 96.69 105 GLY A C 1
ATOM 818 O O . GLY A 1 105 ? 18.698 -13.632 -19.924 1.00 96.69 105 GLY A O 1
ATOM 819 N N . LEU A 1 106 ? 16.854 -12.389 -20.223 1.00 97.19 106 LEU A N 1
ATOM 820 C CA . LEU A 1 106 ? 16.584 -12.821 -21.595 1.00 97.19 106 LEU A CA 1
ATOM 821 C C . LEU A 1 106 ? 17.637 -12.290 -22.565 1.00 97.19 106 LEU A C 1
ATOM 823 O O . LEU A 1 106 ? 18.106 -13.041 -23.412 1.00 97.19 106 LEU A O 1
ATOM 827 N N . LYS A 1 107 ? 18.069 -11.030 -22.412 1.00 95.62 107 LYS A N 1
ATOM 828 C CA . LYS A 1 107 ? 19.200 -10.476 -23.173 1.00 95.62 107 LYS A CA 1
ATOM 829 C C . LYS A 1 107 ? 20.432 -11.367 -23.026 1.00 95.62 107 LYS A C 1
ATOM 831 O O . LYS A 1 107 ? 21.024 -11.744 -24.033 1.00 95.62 107 LYS A O 1
ATOM 836 N N . LYS A 1 108 ? 20.786 -11.733 -21.790 1.00 95.19 108 LYS A N 1
ATOM 837 C CA . LYS A 1 108 ? 21.907 -12.636 -21.518 1.00 95.19 108 LYS A CA 1
ATOM 838 C C . LYS A 1 108 ? 21.694 -14.009 -22.168 1.00 95.19 108 LYS A C 1
ATOM 840 O O . LYS A 1 108 ? 22.528 -14.441 -22.956 1.00 95.19 108 LYS A O 1
ATOM 845 N N . ALA A 1 109 ? 20.554 -14.652 -21.914 1.00 95.88 109 ALA A N 1
ATOM 846 C CA . ALA A 1 109 ? 20.262 -15.981 -22.448 1.00 95.88 109 ALA A CA 1
ATOM 847 C C . ALA A 1 109 ? 20.301 -16.021 -23.988 1.00 95.88 109 ALA A C 1
ATOM 849 O O . ALA A 1 109 ? 20.870 -16.939 -24.574 1.00 95.88 109 ALA A O 1
ATOM 850 N N . PHE A 1 110 ? 19.726 -15.020 -24.656 1.00 94.31 110 PHE A N 1
ATOM 851 C CA . PHE A 1 110 ? 19.587 -14.999 -26.112 1.00 94.31 110 PHE A CA 1
ATOM 852 C C . PHE A 1 110 ? 20.838 -14.507 -26.844 1.00 94.31 110 PHE A C 1
ATOM 854 O O . PHE A 1 110 ? 21.188 -15.065 -27.886 1.00 94.31 110 PHE A O 1
ATOM 861 N N . LEU A 1 111 ? 21.505 -13.469 -26.332 1.00 90.62 111 LEU A N 1
ATOM 862 C CA . LEU A 1 111 ? 22.620 -12.817 -27.030 1.00 90.62 111 LEU A CA 1
ATOM 863 C C . LEU A 1 111 ? 23.992 -13.305 -26.560 1.00 90.62 111 LEU A C 1
ATOM 865 O O . LEU A 1 111 ? 24.896 -13.428 -27.384 1.00 90.62 111 LEU A O 1
ATOM 869 N N . GLU A 1 112 ? 24.152 -13.595 -25.267 1.00 89.88 112 GLU A N 1
ATOM 870 C CA . GLU A 1 112 ? 25.430 -14.037 -24.693 1.00 89.88 112 GLU A CA 1
ATOM 871 C C . GLU A 1 112 ? 25.525 -15.569 -24.705 1.00 89.88 112 GLU A C 1
ATOM 873 O O . GLU A 1 112 ? 26.475 -16.117 -25.263 1.00 89.88 112 GLU A O 1
ATOM 878 N N . ASP A 1 113 ? 24.504 -16.259 -24.184 1.00 92.00 113 ASP A N 1
ATOM 879 C CA . ASP A 1 113 ? 24.507 -17.724 -24.031 1.00 92.00 113 ASP A CA 1
ATOM 880 C C . ASP A 1 113 ? 23.961 -18.473 -25.269 1.00 92.00 113 ASP A C 1
ATOM 882 O O . ASP A 1 113 ? 24.117 -19.689 -25.381 1.00 92.00 113 ASP A O 1
ATOM 886 N N . ARG A 1 114 ? 23.328 -17.760 -26.217 1.00 91.19 114 ARG A N 1
ATOM 887 C CA . ARG A 1 114 ? 22.715 -18.295 -27.458 1.00 91.19 114 ARG A CA 1
ATOM 888 C C . ARG A 1 114 ? 21.655 -19.382 -27.245 1.00 91.19 114 ARG A C 1
ATOM 890 O O . ARG A 1 114 ? 21.438 -20.238 -28.102 1.00 91.19 114 ARG A O 1
ATOM 897 N N . LEU A 1 115 ? 20.936 -19.309 -26.130 1.00 92.88 115 LEU A N 1
ATOM 898 C CA . LEU A 1 115 ? 19.861 -20.227 -25.761 1.00 92.88 115 LEU A CA 1
ATOM 899 C C . LEU A 1 115 ? 18.494 -19.682 -26.196 1.00 92.88 115 LEU A C 1
ATOM 901 O O . LEU A 1 115 ? 17.756 -19.099 -25.406 1.00 92.88 115 LEU A O 1
ATOM 905 N N . LEU A 1 116 ? 18.153 -19.884 -27.470 1.00 91.44 116 LEU A N 1
ATOM 906 C CA . LEU A 1 116 ? 16.863 -19.498 -28.060 1.00 91.44 116 LEU A CA 1
ATOM 907 C C . LEU A 1 116 ? 15.846 -20.645 -27.942 1.00 91.44 116 LEU A C 1
ATOM 909 O O . LEU A 1 116 ? 15.558 -21.329 -28.923 1.00 91.44 116 LEU A O 1
ATOM 913 N N . SER A 1 117 ? 15.343 -20.900 -26.734 1.00 94.00 117 SER A N 1
ATOM 914 C CA . SER A 1 117 ? 14.344 -21.948 -26.488 1.00 94.00 117 SER A CA 1
ATOM 915 C C . SER A 1 117 ? 13.315 -21.558 -25.430 1.00 94.00 117 SER A C 1
ATOM 917 O O . SER A 1 117 ? 13.610 -20.793 -24.507 1.00 94.00 117 SER A O 1
ATOM 919 N N . ASP A 1 118 ? 12.123 -22.153 -25.519 1.00 93.69 118 ASP A N 1
ATOM 920 C CA . ASP A 1 118 ? 11.033 -21.939 -24.560 1.00 93.69 118 ASP A CA 1
ATOM 921 C C . ASP A 1 118 ? 11.453 -22.281 -23.127 1.00 93.69 118 ASP A C 1
ATOM 923 O O . ASP A 1 118 ? 11.105 -21.574 -22.181 1.00 93.69 118 ASP A O 1
ATOM 927 N N . ASP A 1 119 ? 12.258 -23.331 -22.956 1.00 93.75 119 ASP A N 1
ATOM 928 C CA . ASP A 1 119 ? 12.798 -23.728 -21.654 1.00 93.75 1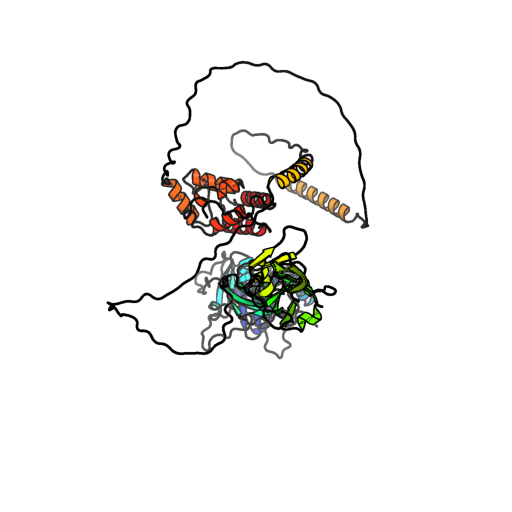19 ASP A CA 1
ATOM 929 C C . ASP A 1 119 ? 13.748 -22.678 -21.075 1.00 93.75 119 ASP A C 1
ATOM 931 O O . ASP A 1 119 ? 13.754 -22.456 -19.862 1.00 93.75 119 ASP A O 1
ATOM 935 N N . ALA A 1 120 ? 14.549 -22.017 -21.918 1.00 94.81 120 ALA A N 1
ATOM 936 C CA . ALA A 1 120 ? 15.412 -20.927 -21.476 1.00 94.81 120 ALA A CA 1
ATOM 937 C C . ALA A 1 120 ? 14.574 -19.730 -21.007 1.00 94.81 120 ALA A C 1
ATOM 939 O O . ALA A 1 120 ? 14.847 -19.184 -19.937 1.00 94.81 120 ALA A O 1
ATOM 940 N N . VAL A 1 121 ? 13.508 -19.383 -21.738 1.00 95.62 121 VAL A N 1
ATOM 941 C CA . VAL A 1 121 ? 12.568 -18.324 -21.336 1.00 95.62 121 VAL A CA 1
ATOM 942 C C . VAL A 1 121 ? 11.920 -18.646 -19.991 1.00 95.62 121 VAL A C 1
ATOM 944 O O . VAL A 1 121 ? 12.002 -17.836 -19.070 1.00 95.62 121 VAL A O 1
ATOM 947 N N . ARG A 1 122 ? 11.344 -19.845 -19.834 1.00 95.19 122 ARG A N 1
ATOM 948 C CA . ARG A 1 122 ? 10.706 -20.285 -18.579 1.00 95.19 122 ARG A CA 1
ATOM 949 C C . ARG A 1 122 ? 11.671 -20.220 -17.399 1.00 95.19 122 ARG A C 1
ATOM 951 O O . ARG A 1 122 ? 11.320 -19.670 -16.358 1.00 95.19 122 ARG A O 1
ATOM 958 N N . LYS A 1 123 ? 12.899 -20.724 -17.573 1.00 94.75 123 LYS A N 1
ATOM 959 C CA . LYS A 1 123 ? 13.944 -20.681 -16.538 1.00 94.75 123 LYS A CA 1
ATOM 960 C C . LYS A 1 123 ? 14.295 -19.252 -16.144 1.00 94.75 123 LYS A C 1
ATOM 962 O O . LYS A 1 123 ? 14.417 -18.975 -14.954 1.00 94.75 123 LYS A O 1
ATOM 967 N N . VAL A 1 124 ? 14.437 -18.346 -17.115 1.00 96.50 124 VAL A N 1
ATOM 968 C CA . VAL A 1 124 ? 14.706 -16.931 -16.831 1.00 96.50 124 VAL A CA 1
ATOM 969 C C . VAL A 1 124 ? 13.551 -16.320 -16.039 1.00 96.50 124 VAL A C 1
ATOM 971 O O . VAL A 1 124 ? 13.802 -15.778 -14.964 1.00 96.50 124 VAL A O 1
ATOM 974 N N . LEU A 1 125 ? 12.306 -16.461 -16.507 1.00 95.50 125 LEU A N 1
ATOM 975 C CA . LEU A 1 125 ? 11.116 -15.908 -15.846 1.00 95.50 125 LEU A CA 1
ATOM 976 C C . LEU A 1 125 ? 10.965 -16.424 -14.405 1.00 95.50 125 LEU A C 1
ATOM 978 O O . LEU A 1 125 ? 10.781 -15.632 -13.483 1.00 95.50 125 LEU A O 1
ATOM 982 N N . GLN A 1 126 ? 11.151 -17.726 -14.182 1.00 94.44 126 GLN A N 1
ATOM 983 C CA . GLN A 1 126 ? 11.124 -18.316 -12.840 1.00 94.44 126 GLN A CA 1
ATOM 984 C C . GLN A 1 126 ? 12.264 -17.800 -11.954 1.00 94.44 126 GLN A C 1
ATOM 986 O O . GLN A 1 126 ? 12.039 -17.448 -10.798 1.00 94.44 126 GLN A O 1
ATOM 991 N N . SER A 1 127 ? 13.487 -17.697 -12.490 1.00 93.50 127 SER A N 1
ATOM 992 C CA . SER A 1 127 ? 14.659 -17.254 -11.719 1.00 93.50 127 SER A CA 1
ATOM 993 C C . SER A 1 127 ? 14.556 -15.811 -11.218 1.00 93.50 127 SER A C 1
ATOM 995 O O . SER A 1 127 ? 15.117 -15.484 -10.173 1.00 93.50 127 SER A O 1
ATOM 997 N N . VAL A 1 128 ? 13.826 -14.953 -11.938 1.00 91.88 128 VAL A N 1
ATOM 998 C CA . VAL A 1 128 ? 13.620 -13.546 -11.561 1.00 91.88 128 VAL A CA 1
ATOM 999 C C . VAL A 1 128 ? 12.352 -13.326 -10.732 1.00 91.88 128 VAL A C 1
ATOM 1001 O O . VAL A 1 128 ? 12.060 -12.186 -10.374 1.00 91.88 128 VAL A O 1
ATOM 1004 N N . GLY A 1 129 ? 11.609 -14.393 -10.416 1.00 89.06 129 GLY A N 1
ATOM 1005 C CA . GLY A 1 129 ? 10.348 -14.315 -9.679 1.00 89.06 129 GLY A CA 1
ATOM 1006 C C . GLY A 1 129 ? 9.233 -13.629 -10.468 1.00 89.06 129 GLY A C 1
ATOM 1007 O O . GLY A 1 129 ? 8.422 -12.915 -9.880 1.00 89.06 129 GLY A O 1
ATOM 1008 N N . PHE A 1 130 ? 9.210 -13.791 -11.795 1.00 92.19 130 PHE A N 1
ATOM 1009 C CA . PHE A 1 130 ? 8.101 -13.309 -12.615 1.00 92.19 130 PHE A CA 1
ATOM 1010 C C . PHE A 1 130 ? 6.816 -14.064 -12.219 1.00 92.19 130 PHE A C 1
ATOM 1012 O O . PHE A 1 130 ? 6.876 -15.287 -12.066 1.00 92.19 130 PHE A O 1
ATOM 1019 N N . PRO A 1 131 ? 5.672 -13.386 -12.012 1.00 90.56 131 PRO A N 1
ATOM 1020 C CA . PRO A 1 131 ? 4.471 -14.042 -11.497 1.00 90.56 131 PRO A CA 1
ATOM 1021 C C . PRO A 1 131 ? 3.940 -15.106 -12.467 1.00 90.56 131 PRO A C 1
ATOM 1023 O O . PRO A 1 131 ? 3.850 -14.869 -13.663 1.00 90.56 131 PRO A O 1
ATOM 1026 N N . GLU A 1 132 ? 3.551 -16.278 -11.972 1.00 90.44 132 GLU A N 1
ATOM 1027 C CA . GLU A 1 132 ? 2.848 -17.282 -12.795 1.00 90.44 132 GLU A CA 1
ATOM 1028 C C . GLU A 1 132 ? 1.359 -16.923 -12.957 1.00 90.44 132 GLU A C 1
ATOM 1030 O O . GLU A 1 132 ? 0.743 -17.191 -13.982 1.00 90.44 132 GLU A O 1
ATOM 1035 N N . ALA A 1 133 ? 0.783 -16.246 -11.961 1.00 88.56 133 ALA A N 1
ATOM 1036 C CA . ALA A 1 133 ? -0.571 -15.705 -12.000 1.00 88.56 133 ALA A CA 1
ATOM 1037 C C . ALA A 1 133 ? -0.510 -14.185 -11.757 1.00 88.56 133 ALA A C 1
ATOM 1039 O O . ALA A 1 133 ? -0.361 -13.759 -10.607 1.00 88.56 133 ALA A O 1
ATOM 1040 N N . PRO A 1 134 ? -0.547 -13.355 -12.812 1.00 90.75 134 PRO A N 1
ATOM 1041 C CA . PRO A 1 134 ? -0.499 -11.905 -12.681 1.00 90.75 134 PRO A CA 1
ATOM 1042 C C . PRO A 1 134 ? -1.804 -11.379 -12.075 1.00 90.75 134 PRO A C 1
ATOM 1044 O O . PRO A 1 134 ? -2.877 -11.969 -12.220 1.00 90.75 134 PRO A O 1
ATOM 1047 N N . MET A 1 135 ? -1.719 -10.235 -11.398 1.00 91.06 135 MET A N 1
ATOM 1048 C CA . MET A 1 135 ? -2.914 -9.539 -10.928 1.00 91.06 135 MET A CA 1
ATOM 1049 C C . MET A 1 135 ? -3.558 -8.793 -12.094 1.00 91.06 135 MET A C 1
ATOM 1051 O O . MET A 1 135 ? -2.883 -8.038 -12.793 1.00 91.06 135 MET A O 1
ATOM 1055 N N . LYS A 1 136 ? -4.870 -8.956 -12.271 1.00 91.62 136 LYS A N 1
ATOM 1056 C CA . LYS A 1 136 ? -5.647 -8.168 -13.232 1.00 91.62 136 LYS A CA 1
ATOM 1057 C C . LYS A 1 136 ? -5.931 -6.793 -12.636 1.00 91.62 136 LYS A C 1
ATOM 1059 O O . LYS A 1 136 ? -6.705 -6.696 -11.688 1.00 91.62 136 LYS A O 1
ATOM 1064 N N . LEU A 1 137 ? -5.302 -5.743 -13.161 1.00 91.94 137 LEU A N 1
ATOM 1065 C CA . LEU A 1 137 ? -5.441 -4.381 -12.641 1.00 91.94 137 LEU A CA 1
ATOM 1066 C C . LEU A 1 137 ? -6.032 -3.442 -13.690 1.00 91.94 137 LEU A C 1
ATOM 1068 O O . LEU A 1 137 ? -5.566 -3.381 -14.828 1.00 91.94 137 LEU A O 1
ATOM 1072 N N . ALA A 1 138 ? -7.001 -2.624 -13.278 1.00 87.69 138 ALA A N 1
ATOM 1073 C CA . ALA A 1 138 ? -7.619 -1.626 -14.145 1.00 87.69 138 ALA A CA 1
ATOM 1074 C C . ALA A 1 138 ? -6.605 -0.594 -14.671 1.00 87.69 138 ALA A C 1
ATOM 1076 O O . ALA A 1 138 ? -6.695 -0.166 -15.822 1.00 87.69 138 ALA A O 1
ATOM 1077 N N . SER A 1 139 ? -5.591 -0.252 -13.868 1.00 86.38 139 SER A N 1
ATOM 1078 C CA . SER A 1 139 ? -4.486 0.634 -14.263 1.00 86.38 139 SER A CA 1
ATOM 1079 C C . SER A 1 139 ? -3.610 0.078 -15.396 1.00 86.38 139 SER A C 1
ATOM 1081 O O . SER A 1 139 ? -2.869 0.844 -16.016 1.00 86.38 139 SER A O 1
ATOM 1083 N N . TRP A 1 140 ? -3.702 -1.221 -15.699 1.00 92.00 140 TRP A N 1
ATOM 1084 C CA . TRP A 1 140 ? -3.009 -1.900 -16.802 1.00 92.00 140 TRP A CA 1
ATOM 1085 C C . TRP A 1 140 ? -3.911 -2.170 -18.006 1.00 92.00 140 TRP A C 1
ATOM 1087 O O . TRP A 1 140 ? -3.490 -2.819 -18.960 1.00 92.00 140 TRP A O 1
ATOM 1097 N N . ASN A 1 141 ? -5.129 -1.636 -18.027 1.00 91.06 141 ASN A N 1
ATOM 1098 C CA . ASN A 1 141 ? -5.940 -1.692 -19.234 1.00 91.06 141 ASN A CA 1
ATOM 1099 C C . ASN A 1 141 ? -5.395 -0.738 -20.308 1.00 91.06 141 ASN A C 1
ATOM 1101 O O . ASN A 1 141 ? -4.891 0.352 -20.018 1.00 91.06 141 ASN A O 1
ATOM 1105 N N . TYR A 1 142 ? -5.500 -1.165 -21.563 1.00 89.00 142 TYR A N 1
ATOM 1106 C CA . TYR A 1 142 ? -5.098 -0.402 -22.732 1.00 89.00 142 TYR A CA 1
ATOM 1107 C C . TYR A 1 142 ? -5.857 0.922 -22.793 1.00 89.00 142 TYR A C 1
ATOM 1109 O O . TYR A 1 142 ? -7.087 0.961 -22.888 1.00 89.00 142 TYR A O 1
ATOM 1117 N N . ASN A 1 143 ? -5.100 2.016 -22.804 1.00 82.62 143 ASN A N 1
ATOM 1118 C CA . ASN A 1 143 ? -5.655 3.347 -22.975 1.00 82.62 143 ASN A CA 1
ATOM 1119 C C . ASN A 1 143 ? -5.723 3.689 -24.461 1.00 82.62 143 ASN A C 1
ATOM 1121 O O . ASN A 1 143 ? -4.725 4.087 -25.067 1.00 82.62 143 ASN A O 1
ATOM 1125 N N . ARG A 1 144 ? -6.918 3.557 -25.049 1.00 80.00 144 ARG A N 1
ATOM 1126 C CA . ARG A 1 144 ? -7.152 3.969 -26.435 1.00 80.00 144 ARG A CA 1
ATOM 1127 C C . ARG A 1 144 ? -6.830 5.470 -26.590 1.00 80.00 144 ARG A C 1
ATOM 1129 O O . ARG A 1 144 ? -7.323 6.269 -25.792 1.00 80.00 144 ARG A O 1
ATOM 1136 N N . PRO A 1 145 ? -6.031 5.859 -27.600 1.00 79.44 145 PRO A N 1
ATOM 1137 C CA . PRO A 1 145 ? -5.819 7.258 -27.948 1.00 79.44 145 PRO A CA 1
ATOM 1138 C C . PRO A 1 145 ? -7.134 7.974 -28.258 1.00 79.44 145 PRO A C 1
ATOM 1140 O O . PRO A 1 145 ? -8.064 7.357 -28.782 1.00 79.44 145 PRO A O 1
ATOM 1143 N N . ASP A 1 146 ? -7.191 9.276 -27.984 1.00 79.56 146 ASP A N 1
ATOM 1144 C CA . ASP A 1 146 ? -8.362 10.087 -28.314 1.00 79.56 146 ASP A CA 1
ATOM 1145 C C . ASP A 1 146 ? -8.647 10.026 -29.825 1.00 79.56 146 ASP A C 1
ATOM 1147 O O . ASP A 1 146 ? -7.735 10.024 -30.660 1.00 79.56 146 ASP A O 1
ATOM 1151 N N . GLU A 1 147 ? -9.925 9.949 -30.188 1.00 74.50 147 GLU A N 1
ATOM 1152 C CA . GLU A 1 147 ? -10.344 9.773 -31.576 1.00 74.50 147 GLU A CA 1
ATOM 1153 C C . GLU A 1 147 ? -9.865 10.954 -32.445 1.00 74.50 147 GLU A C 1
ATOM 1155 O O . GLU A 1 147 ? -10.100 12.120 -32.130 1.00 74.50 147 GLU A O 1
ATOM 1160 N N . GLY A 1 148 ? -9.134 10.661 -33.526 1.00 71.75 148 GLY A N 1
ATOM 1161 C CA . GLY A 1 148 ? -8.542 11.681 -34.404 1.00 71.75 148 GLY A CA 1
ATOM 1162 C C . GLY A 1 148 ? -7.231 12.309 -33.905 1.00 71.75 148 GLY A C 1
ATOM 1163 O O . GLY A 1 148 ? -6.694 13.195 -34.577 1.00 71.75 148 GLY A O 1
ATOM 1164 N N . ALA A 1 149 ? -6.673 11.858 -32.775 1.00 76.62 149 ALA A N 1
ATOM 1165 C CA . ALA A 1 149 ? -5.376 12.330 -32.301 1.00 76.62 149 ALA A CA 1
ATOM 1166 C C . ALA A 1 149 ? -4.252 11.971 -33.289 1.00 76.62 149 ALA A C 1
ATOM 1168 O O . ALA A 1 149 ? -4.051 10.811 -33.652 1.00 76.62 149 ALA A O 1
ATOM 1169 N N . ARG A 1 150 ? -3.468 12.976 -33.704 1.00 78.25 150 ARG A N 1
ATOM 1170 C CA . ARG A 1 150 ? -2.217 12.743 -34.437 1.00 78.25 150 ARG A CA 1
ATOM 1171 C C . ARG A 1 150 ? -1.153 12.276 -33.452 1.00 78.25 150 ARG A C 1
ATOM 1173 O O . ARG A 1 150 ? -0.643 13.078 -32.670 1.00 78.25 150 ARG A O 1
ATOM 1180 N N . LEU A 1 151 ? -0.847 10.985 -33.499 1.00 82.38 151 LEU A N 1
ATOM 1181 C CA . LEU A 1 151 ? 0.202 10.382 -32.690 1.00 82.38 151 LEU A CA 1
ATOM 1182 C C . LEU A 1 151 ? 1.571 10.679 -33.300 1.00 82.38 151 LEU A C 1
ATOM 1184 O O . LEU A 1 151 ? 1.812 10.435 -34.482 1.00 82.38 151 LEU A O 1
ATOM 1188 N N . SER A 1 152 ? 2.475 11.195 -32.476 1.00 86.56 152 SER A N 1
ATOM 1189 C CA . SER A 1 152 ? 3.886 11.278 -32.829 1.00 86.56 152 SER A CA 1
ATOM 1190 C C . SER A 1 152 ? 4.504 9.874 -32.768 1.00 86.56 152 SER A C 1
ATOM 1192 O O . SER A 1 152 ? 4.164 9.084 -31.881 1.00 86.56 152 SER A O 1
ATOM 1194 N N . PRO A 1 153 ? 5.429 9.528 -33.679 1.00 88.50 153 PRO A N 1
ATOM 1195 C CA . PRO A 1 153 ? 5.981 8.176 -33.747 1.00 88.50 153 PRO A CA 1
ATOM 1196 C C . PRO A 1 153 ? 6.781 7.805 -32.496 1.00 88.50 153 PRO A C 1
ATOM 1198 O O . PRO A 1 153 ? 6.711 6.673 -32.031 1.00 88.50 153 PRO A O 1
ATOM 1201 N N . ILE A 1 154 ? 7.530 8.748 -31.928 1.00 93.62 154 ILE A N 1
ATOM 1202 C CA . ILE A 1 154 ? 8.461 8.467 -30.839 1.00 93.62 154 ILE A CA 1
ATOM 1203 C C . ILE A 1 154 ? 8.573 9.660 -29.889 1.00 93.62 154 ILE A C 1
ATOM 1205 O O . ILE A 1 154 ? 8.566 10.813 -30.320 1.00 93.62 154 ILE A O 1
ATOM 1209 N N . CYS A 1 155 ? 8.709 9.371 -28.601 1.00 94.94 155 CYS A N 1
ATOM 1210 C CA . CYS A 1 155 ? 9.222 10.290 -27.591 1.00 94.94 155 CYS A CA 1
ATOM 1211 C C . CYS A 1 155 ? 10.295 9.595 -26.758 1.00 94.94 155 CYS A C 1
ATOM 1213 O O . CYS A 1 155 ? 10.520 8.387 -26.884 1.00 94.94 155 CYS A O 1
ATOM 1215 N N . TYR A 1 156 ? 10.956 10.351 -25.885 1.00 95.81 156 TYR A N 1
ATOM 1216 C CA . TYR A 1 156 ? 11.889 9.761 -24.939 1.00 95.81 156 TYR A CA 1
ATOM 1217 C C . TYR A 1 156 ? 11.813 10.367 -23.545 1.00 95.81 156 TYR A C 1
ATOM 1219 O O . TYR A 1 156 ? 11.435 11.521 -23.346 1.00 95.81 156 TYR A O 1
ATOM 1227 N N . ARG A 1 157 ? 12.243 9.585 -22.561 1.00 95.44 157 ARG A N 1
ATOM 1228 C CA . ARG A 1 157 ? 12.520 10.034 -21.201 1.00 95.44 157 ARG A CA 1
ATOM 1229 C C . ARG A 1 157 ? 13.861 9.494 -20.732 1.00 95.44 157 ARG A C 1
ATOM 1231 O O . ARG A 1 157 ? 14.356 8.479 -21.218 1.00 95.44 157 ARG A O 1
ATOM 1238 N N . THR A 1 158 ? 14.439 10.182 -19.761 1.00 94.81 158 THR A N 1
ATOM 1239 C CA . THR A 1 158 ? 15.726 9.806 -19.176 1.00 94.81 158 THR A CA 1
ATOM 1240 C C . THR A 1 158 ? 15.539 9.170 -17.807 1.00 94.81 158 THR A C 1
ATOM 1242 O O . THR A 1 158 ? 14.638 9.584 -17.077 1.00 94.81 158 THR A O 1
ATOM 1245 N N . TYR A 1 159 ? 16.414 8.238 -17.441 1.00 94.44 159 TYR A N 1
ATOM 1246 C CA . TYR A 1 159 ? 16.531 7.714 -16.078 1.00 94.44 159 TYR A CA 1
ATOM 1247 C C . TYR A 1 159 ? 17.959 7.883 -15.537 1.00 94.44 159 TYR A C 1
ATOM 1249 O O . TYR A 1 159 ? 18.937 7.855 -16.292 1.00 94.44 159 TYR A O 1
ATOM 1257 N N . LEU A 1 160 ? 18.070 8.079 -14.223 1.00 93.06 160 LEU A N 1
ATOM 1258 C CA . LEU A 1 160 ? 19.323 8.226 -13.474 1.00 93.06 160 LEU A CA 1
ATOM 1259 C C . LEU A 1 160 ? 19.697 6.960 -12.699 1.00 93.06 160 LEU A C 1
ATOM 1261 O O . LEU A 1 160 ? 20.869 6.739 -12.407 1.00 93.06 160 LEU A O 1
ATOM 1265 N N . SER A 1 161 ? 18.711 6.133 -12.351 1.00 93.88 161 SER A N 1
ATOM 1266 C CA . SER A 1 161 ? 18.919 4.918 -11.563 1.00 93.88 161 SER A CA 1
ATOM 1267 C C . SER A 1 161 ? 18.024 3.777 -12.032 1.00 93.88 161 SER A C 1
ATOM 1269 O O . SER A 1 161 ? 16.956 4.004 -12.601 1.00 93.88 161 SER A O 1
ATOM 1271 N N . THR A 1 162 ? 18.424 2.540 -11.735 1.00 93.50 162 THR A N 1
ATOM 1272 C CA . THR A 1 162 ? 17.599 1.353 -11.997 1.00 93.50 162 THR A CA 1
ATOM 1273 C C . THR A 1 162 ? 16.224 1.468 -11.342 1.00 93.50 162 THR A C 1
ATOM 1275 O O . THR A 1 162 ? 15.227 1.141 -11.968 1.00 93.50 162 THR A O 1
ATOM 1278 N N . ARG A 1 163 ? 16.136 2.035 -10.132 1.00 93.62 163 ARG A N 1
ATOM 1279 C CA . ARG A 1 163 ? 14.861 2.219 -9.420 1.00 93.62 163 ARG A CA 1
ATOM 1280 C C . ARG A 1 163 ? 13.888 3.139 -10.164 1.00 93.62 163 ARG A C 1
ATOM 1282 O O . ARG A 1 163 ? 12.681 2.907 -10.140 1.00 93.62 163 ARG A O 1
ATOM 1289 N N . GLU A 1 164 ? 14.391 4.183 -10.824 1.00 94.31 164 GLU A N 1
ATOM 1290 C CA . GLU A 1 164 ? 13.551 5.029 -11.679 1.00 94.31 164 GLU A CA 1
ATOM 1291 C C . GLU A 1 164 ? 13.027 4.238 -12.874 1.00 94.31 164 GLU A C 1
ATOM 1293 O O . GLU A 1 164 ? 11.836 4.302 -13.152 1.00 94.31 164 GLU A O 1
ATOM 1298 N N . LEU A 1 165 ? 13.879 3.447 -13.531 1.00 94.19 165 LEU A N 1
ATOM 1299 C CA . LEU A 1 165 ? 13.480 2.596 -14.654 1.00 94.19 165 LEU A CA 1
ATOM 1300 C C . LEU A 1 165 ? 12.414 1.565 -14.243 1.00 94.19 165 LEU A C 1
ATOM 1302 O O . LEU A 1 165 ? 11.383 1.453 -14.901 1.00 94.19 165 LEU A O 1
ATOM 1306 N N . GLU A 1 166 ? 12.607 0.887 -13.109 1.00 95.44 166 GLU A N 1
ATOM 1307 C CA . GLU A 1 166 ? 11.619 -0.025 -12.516 1.00 95.44 166 GLU A CA 1
ATOM 1308 C C . GLU A 1 166 ? 10.292 0.686 -12.215 1.00 95.44 166 GLU A C 1
ATOM 1310 O O . GLU A 1 166 ? 9.216 0.117 -12.400 1.00 95.44 166 GLU A O 1
ATOM 1315 N N . THR A 1 167 ? 10.349 1.948 -11.780 1.00 95.38 167 THR A N 1
ATOM 1316 C CA . THR A 1 167 ? 9.148 2.762 -11.554 1.00 95.38 167 THR A CA 1
ATOM 1317 C C . THR A 1 167 ? 8.447 3.063 -12.877 1.00 95.38 167 THR A C 1
ATOM 1319 O O . THR A 1 167 ? 7.243 2.866 -12.971 1.00 95.38 167 THR A O 1
ATOM 1322 N N . VAL A 1 168 ? 9.175 3.468 -13.924 1.00 95.88 168 VAL A N 1
ATOM 1323 C CA . VAL A 1 168 ? 8.587 3.695 -15.256 1.00 95.88 168 VAL A CA 1
ATOM 1324 C C . VAL A 1 168 ? 7.893 2.431 -15.771 1.00 95.88 168 VAL A C 1
ATOM 1326 O O . VAL A 1 168 ? 6.763 2.511 -16.243 1.00 95.88 168 VAL A O 1
ATOM 1329 N N . PHE A 1 169 ? 8.525 1.264 -15.627 1.00 96.12 169 PHE A N 1
ATOM 1330 C CA . PHE A 1 169 ? 7.954 -0.009 -16.076 1.00 96.12 169 PHE A CA 1
ATOM 1331 C C . PHE A 1 169 ? 6.741 -0.460 -15.259 1.00 96.12 169 PHE A C 1
ATOM 1333 O O . PHE A 1 169 ? 5.865 -1.123 -15.798 1.00 96.12 169 PHE A O 1
ATOM 1340 N N . SER A 1 170 ? 6.665 -0.087 -13.979 1.00 95.31 170 SER A N 1
ATOM 1341 C CA . SER A 1 170 ? 5.525 -0.430 -13.116 1.00 95.31 170 SER A CA 1
ATOM 1342 C C . SER A 1 170 ? 4.263 0.376 -13.438 1.00 95.31 170 SER A C 1
ATOM 1344 O O . SER A 1 170 ? 3.164 -0.070 -13.116 1.00 95.31 170 SER A O 1
ATOM 1346 N N . PHE A 1 171 ? 4.415 1.556 -14.050 1.00 94.75 171 PHE A N 1
ATOM 1347 C CA . PHE A 1 171 ? 3.316 2.469 -14.376 1.00 94.75 171 PHE A CA 1
ATOM 1348 C C . PHE A 1 171 ? 3.349 2.845 -15.869 1.00 94.75 171 PHE A C 1
ATOM 1350 O O . PHE A 1 171 ? 3.587 4.011 -16.206 1.00 94.75 171 PHE A O 1
ATOM 1357 N N . PRO A 1 172 ? 3.111 1.879 -16.781 1.00 92.12 172 PRO A N 1
ATOM 1358 C CA . PRO A 1 172 ? 3.237 2.088 -18.226 1.00 92.12 172 PRO A CA 1
ATOM 1359 C C . PRO A 1 172 ? 2.197 3.065 -18.788 1.00 92.12 172 PRO A C 1
ATOM 1361 O O . PRO A 1 172 ? 2.407 3.661 -19.840 1.00 92.12 172 PRO A O 1
ATOM 1364 N N . ASN A 1 173 ? 1.094 3.276 -18.073 1.00 90.00 173 ASN A N 1
ATOM 1365 C CA . ASN A 1 173 ? 0.030 4.192 -18.447 1.00 90.00 173 ASN A CA 1
ATOM 1366 C C . ASN A 1 173 ? 0.241 5.575 -17.819 1.00 90.00 173 ASN A C 1
ATOM 1368 O O . ASN A 1 173 ? -0.089 5.791 -16.657 1.00 90.00 173 ASN A O 1
ATOM 1372 N N . GLN A 1 174 ? 0.768 6.524 -18.598 1.00 91.44 174 GLN A N 1
ATOM 1373 C CA . GLN A 1 174 ? 0.930 7.921 -18.181 1.00 91.44 174 GLN A CA 1
ATOM 1374 C C . GLN A 1 174 ? 0.108 8.860 -19.078 1.00 91.44 174 GLN A C 1
ATOM 1376 O O . GLN A 1 174 ? 0.056 8.642 -20.294 1.00 91.44 174 GLN A O 1
ATOM 1381 N N . PRO A 1 175 ? -0.501 9.931 -18.534 1.00 89.31 175 PRO A N 1
ATOM 1382 C CA . PRO A 1 175 ? -1.229 10.918 -19.335 1.00 89.31 175 PRO A CA 1
ATOM 1383 C C . PRO A 1 175 ? -0.396 11.501 -20.483 1.00 89.31 175 PRO A C 1
ATOM 1385 O O . PRO A 1 175 ? -0.899 11.700 -21.586 1.00 89.31 175 PRO A O 1
ATOM 1388 N N . GLU A 1 176 ? 0.895 11.718 -20.242 1.00 90.19 176 GLU A N 1
ATOM 1389 C CA . GLU A 1 176 ? 1.846 12.279 -21.197 1.00 90.19 176 GLU A CA 1
ATOM 1390 C C . GLU A 1 176 ? 2.159 11.314 -22.355 1.00 90.19 176 GLU A C 1
ATOM 1392 O O . GLU A 1 176 ? 2.623 11.754 -23.405 1.00 90.19 176 GLU A O 1
ATOM 1397 N N . TYR A 1 177 ? 1.893 10.009 -22.200 1.00 90.75 177 TYR A N 1
ATOM 1398 C CA . TYR A 1 177 ? 2.214 8.988 -23.210 1.00 90.75 177 TYR A CA 1
ATOM 1399 C C . TYR A 1 177 ? 1.146 8.862 -24.290 1.00 90.75 177 TYR A C 1
ATOM 1401 O O . TYR A 1 177 ? 1.447 8.393 -25.382 1.00 90.75 177 TYR A O 1
ATOM 1409 N N . LYS A 1 178 ? -0.079 9.341 -24.034 1.00 86.81 178 LYS A N 1
ATOM 1410 C CA . LYS A 1 178 ? -1.237 9.191 -24.935 1.00 86.81 178 LYS A CA 1
ATOM 1411 C C . LYS A 1 178 ? -1.022 9.736 -26.353 1.00 86.81 178 LYS A C 1
ATOM 1413 O O . LYS A 1 178 ? -1.772 9.387 -27.256 1.00 86.81 178 LYS A O 1
ATOM 1418 N N . ARG A 1 179 ? -0.030 10.611 -26.546 1.00 88.25 179 ARG A N 1
ATOM 1419 C CA . ARG A 1 179 ? 0.276 11.281 -27.821 1.00 88.25 179 ARG A CA 1
ATOM 1420 C C . ARG A 1 179 ? 1.365 10.585 -28.640 1.00 88.25 179 ARG A C 1
ATOM 1422 O O . ARG A 1 179 ? 1.718 11.093 -29.703 1.00 88.25 179 ARG A O 1
ATOM 1429 N N . PHE A 1 180 ? 1.910 9.469 -28.159 1.00 91.06 180 PHE A N 1
ATOM 1430 C CA . PHE A 1 180 ? 3.079 8.822 -28.749 1.00 91.06 180 PHE A CA 1
ATOM 1431 C C . PHE A 1 180 ? 2.840 7.333 -28.995 1.00 91.06 180 PHE A C 1
ATOM 1433 O O . PHE A 1 180 ? 2.172 6.672 -28.204 1.00 91.06 180 PHE A O 1
ATOM 1440 N N . HIS A 1 181 ? 3.413 6.799 -30.076 1.00 89.50 181 HIS A N 1
ATOM 1441 C CA . HIS A 1 181 ? 3.417 5.354 -30.323 1.00 89.50 181 HIS A CA 1
ATOM 1442 C C . HIS A 1 181 ? 4.463 4.634 -29.472 1.00 89.50 181 HIS A C 1
ATOM 1444 O O . HIS A 1 181 ? 4.135 3.658 -28.804 1.00 89.50 181 HIS A O 1
ATOM 1450 N N . TYR A 1 182 ? 5.704 5.127 -29.480 1.00 93.56 182 TYR A N 1
ATOM 1451 C CA . TYR A 1 182 ? 6.825 4.507 -28.776 1.00 93.56 182 TYR A CA 1
ATOM 1452 C C . TYR A 1 182 ? 7.446 5.463 -27.760 1.00 93.56 182 TYR A C 1
ATOM 1454 O O . TYR A 1 182 ? 7.764 6.612 -28.073 1.00 93.56 182 TYR A O 1
ATOM 1462 N N . ILE A 1 183 ? 7.656 4.960 -26.546 1.00 95.94 183 ILE A N 1
ATOM 1463 C CA . ILE A 1 183 ? 8.248 5.691 -25.433 1.00 95.94 183 ILE A CA 1
ATOM 1464 C C . ILE A 1 183 ? 9.629 5.099 -25.177 1.00 95.94 183 ILE A C 1
ATOM 1466 O O . ILE A 1 183 ? 9.753 3.997 -24.646 1.00 95.94 183 ILE A O 1
ATOM 1470 N N . VAL A 1 184 ? 10.680 5.822 -25.554 1.00 96.62 184 VAL A N 1
ATOM 1471 C CA . VAL A 1 184 ? 12.061 5.371 -25.346 1.00 96.62 184 VAL A CA 1
ATOM 1472 C C . VAL A 1 184 ? 12.561 5.832 -23.982 1.00 96.62 184 VAL A C 1
ATOM 1474 O O . VAL A 1 184 ? 12.432 6.995 -23.609 1.00 96.62 184 VAL A O 1
ATOM 1477 N N . VAL A 1 185 ? 13.168 4.931 -23.223 1.00 96.38 185 VAL A N 1
ATOM 1478 C CA . VAL A 1 185 ? 13.745 5.205 -21.910 1.00 96.38 185 VAL A CA 1
ATOM 1479 C C . VAL A 1 185 ? 15.255 4.977 -21.990 1.00 96.38 185 VAL A C 1
ATOM 1481 O O . VAL A 1 185 ? 15.721 3.853 -22.175 1.00 96.38 185 VAL A O 1
ATOM 1484 N N . ILE A 1 186 ? 16.027 6.059 -21.890 1.00 95.00 186 ILE A N 1
ATOM 1485 C CA . ILE A 1 186 ? 17.494 6.056 -22.041 1.00 95.00 186 ILE A CA 1
ATOM 1486 C C . ILE A 1 186 ? 18.184 6.595 -20.789 1.00 95.00 186 ILE A C 1
ATOM 1488 O O . ILE A 1 186 ? 17.582 7.315 -19.992 1.00 95.00 186 ILE A O 1
ATOM 1492 N N . THR A 1 187 ? 19.466 6.282 -20.608 1.00 93.50 187 THR A N 1
ATOM 1493 C CA . THR A 1 187 ? 20.250 6.857 -19.509 1.00 93.50 187 THR A CA 1
ATOM 1494 C C . THR A 1 187 ? 20.336 8.377 -19.647 1.00 93.50 187 THR A C 1
ATOM 1496 O O . THR A 1 187 ? 20.400 8.912 -20.752 1.00 93.50 187 THR A O 1
ATOM 1499 N N . ALA A 1 188 ? 20.407 9.101 -18.528 1.00 90.88 188 ALA A N 1
ATOM 1500 C CA . ALA A 1 188 ? 20.582 10.559 -18.543 1.00 90.88 188 ALA A CA 1
ATOM 1501 C C . ALA A 1 188 ? 21.891 11.033 -19.216 1.00 90.88 188 ALA A C 1
ATOM 1503 O O . ALA A 1 188 ? 22.024 12.211 -19.536 1.00 90.88 188 ALA A O 1
ATOM 1504 N N . THR A 1 189 ? 22.850 10.126 -19.429 1.00 88.69 189 THR A N 1
ATOM 1505 C CA . THR A 1 189 ? 24.107 10.370 -20.154 1.00 88.69 189 THR A CA 1
ATOM 1506 C C . THR A 1 189 ? 23.968 10.292 -21.675 1.00 88.69 189 THR A C 1
ATOM 1508 O O . THR A 1 189 ? 24.870 10.738 -22.383 1.00 88.69 189 THR A O 1
ATOM 1511 N N . ALA A 1 190 ? 22.876 9.721 -22.188 1.00 89.69 190 ALA A N 1
ATOM 1512 C CA . ALA A 1 190 ? 22.585 9.693 -23.613 1.00 89.69 190 ALA A CA 1
ATOM 1513 C C . ALA A 1 190 ? 21.942 11.017 -24.053 1.00 89.69 190 ALA A C 1
ATOM 1515 O O . ALA A 1 190 ? 21.167 11.634 -23.318 1.00 89.69 190 ALA A O 1
ATOM 1516 N N . SER A 1 191 ? 22.252 11.450 -25.271 1.00 87.25 191 SER A N 1
ATOM 1517 C CA . SER A 1 191 ? 21.726 12.684 -25.856 1.00 87.25 191 SER A CA 1
ATOM 1518 C C . SER A 1 191 ? 21.078 12.416 -27.208 1.00 87.25 191 SER A C 1
ATOM 1520 O O . SER A 1 191 ? 21.332 11.394 -27.846 1.00 87.25 191 SER A O 1
ATOM 1522 N N . LEU A 1 192 ? 20.225 13.335 -27.659 1.00 92.62 192 LEU A N 1
ATOM 1523 C CA . LEU A 1 192 ? 19.734 13.310 -29.033 1.00 92.62 192 LEU A CA 1
ATOM 1524 C C . LEU A 1 192 ? 20.868 13.637 -30.004 1.00 92.62 192 LEU A C 1
ATOM 1526 O O . LEU A 1 192 ? 21.730 14.475 -29.724 1.00 92.62 192 LEU A O 1
ATOM 1530 N N . ARG A 1 193 ? 20.850 12.984 -31.165 1.00 91.69 193 ARG A N 1
ATOM 1531 C CA . ARG A 1 193 ? 21.764 13.301 -32.260 1.00 91.69 193 ARG A CA 1
ATOM 1532 C C . ARG A 1 193 ? 21.441 14.701 -32.819 1.00 91.69 193 ARG A C 1
ATOM 1534 O O . ARG A 1 193 ? 20.265 15.052 -32.924 1.00 91.69 193 ARG A O 1
ATOM 1541 N N . PRO A 1 194 ? 22.447 15.507 -33.209 1.00 88.94 194 PRO A N 1
ATOM 1542 C CA . PRO A 1 194 ? 22.209 16.814 -33.816 1.00 88.94 194 PRO A CA 1
ATOM 1543 C C . PRO A 1 194 ? 21.266 16.733 -35.024 1.00 88.94 194 PRO A C 1
ATOM 1545 O O . PRO A 1 194 ? 21.416 15.853 -35.869 1.00 88.94 194 PRO A O 1
ATOM 1548 N N . GLY A 1 195 ? 20.303 17.655 -35.099 1.00 86.31 195 GLY A N 1
ATOM 1549 C CA . GLY A 1 195 ? 19.309 17.717 -36.179 1.00 86.31 195 GLY A CA 1
ATOM 1550 C C . GLY A 1 195 ? 18.101 16.787 -36.011 1.00 86.31 195 GLY A C 1
ATOM 1551 O O . GLY A 1 195 ? 17.173 16.868 -36.810 1.00 86.31 195 GLY A O 1
ATOM 1552 N N . VAL A 1 196 ? 18.075 15.940 -34.976 1.00 90.88 196 VAL A N 1
ATOM 1553 C CA . VAL A 1 196 ? 16.923 15.091 -34.648 1.00 90.88 196 VAL A CA 1
ATOM 1554 C C . VAL A 1 196 ? 15.992 15.819 -33.678 1.00 90.88 196 VAL A C 1
ATOM 1556 O O . VAL A 1 196 ? 16.427 16.304 -32.636 1.00 90.88 196 VAL A O 1
ATOM 1559 N N . SER A 1 197 ? 14.699 15.860 -34.007 1.00 88.06 197 SER A N 1
ATOM 1560 C CA . SER A 1 197 ? 13.652 16.429 -33.155 1.00 88.06 197 SER A CA 1
ATOM 1561 C C . SER A 1 197 ? 12.755 15.313 -32.623 1.00 88.06 197 SER A C 1
ATOM 1563 O O . SER A 1 197 ? 11.894 14.815 -33.344 1.00 88.06 197 SER A O 1
ATOM 1565 N N . VAL A 1 198 ? 12.965 14.920 -31.366 1.00 92.75 198 VAL A N 1
ATOM 1566 C CA . VAL A 1 198 ? 12.121 13.961 -30.637 1.00 92.75 198 VAL A CA 1
ATOM 1567 C C . VAL A 1 198 ? 11.733 14.586 -29.303 1.00 92.75 198 VAL A C 1
ATOM 1569 O O . VAL A 1 198 ? 12.588 15.126 -28.599 1.00 92.75 198 VAL A O 1
ATOM 1572 N N . ASP A 1 199 ? 10.454 14.501 -28.945 1.00 93.69 199 ASP A N 1
ATOM 1573 C CA . ASP A 1 199 ? 9.933 15.119 -27.727 1.00 93.69 199 ASP A CA 1
ATOM 1574 C C . ASP A 1 199 ? 10.479 14.427 -26.469 1.00 93.69 199 ASP A C 1
ATOM 1576 O O . ASP A 1 199 ? 10.437 13.198 -26.343 1.00 93.69 199 ASP A O 1
ATOM 1580 N N . ARG A 1 200 ? 10.967 15.228 -25.511 1.00 94.56 200 ARG A N 1
ATOM 1581 C CA . ARG A 1 200 ? 11.420 14.748 -24.200 1.00 94.56 200 ARG A CA 1
ATOM 1582 C C . ARG A 1 200 ? 10.311 14.876 -23.162 1.00 94.56 200 ARG A C 1
ATOM 1584 O O . ARG A 1 200 ? 9.868 15.982 -22.866 1.00 94.56 200 ARG A O 1
ATOM 1591 N N . ILE A 1 201 ? 9.956 13.772 -22.512 1.00 95.06 201 ILE A N 1
ATOM 1592 C CA . ILE A 1 201 ? 9.068 13.776 -21.349 1.00 95.06 201 ILE A CA 1
ATOM 1593 C C . ILE A 1 201 ? 9.895 14.039 -20.090 1.00 95.06 201 ILE A C 1
ATOM 1595 O O . ILE A 1 201 ? 10.760 13.246 -19.712 1.00 95.06 201 ILE A O 1
ATOM 1599 N N . THR A 1 202 ? 9.625 15.172 -19.444 1.00 93.50 202 THR A N 1
ATOM 1600 C CA . THR A 1 202 ? 10.281 15.607 -18.199 1.00 93.50 202 THR A CA 1
ATOM 1601 C C . THR A 1 202 ? 9.376 15.504 -16.974 1.00 93.50 202 THR A C 1
ATOM 1603 O O . THR A 1 202 ? 9.866 15.625 -15.853 1.00 93.50 202 THR A O 1
ATOM 1606 N N . ALA A 1 203 ? 8.076 15.261 -17.170 1.00 94.31 203 ALA A N 1
ATOM 1607 C CA . ALA A 1 203 ? 7.128 15.066 -16.081 1.00 94.31 203 ALA A CA 1
ATOM 1608 C C . ALA A 1 203 ? 7.501 13.827 -15.235 1.00 94.31 203 ALA A C 1
ATOM 1610 O O . ALA A 1 203 ? 7.936 12.805 -15.789 1.00 94.31 203 ALA A O 1
ATOM 1611 N N . PRO A 1 204 ? 7.351 13.892 -13.898 1.00 92.31 204 PRO A N 1
ATOM 1612 C CA . PRO A 1 204 ? 7.542 12.729 -13.041 1.00 92.31 204 PRO A CA 1
ATOM 1613 C C . PRO A 1 204 ? 6.505 11.644 -13.362 1.00 92.31 204 PRO A C 1
ATOM 1615 O O . PRO A 1 204 ? 5.411 11.941 -13.834 1.00 92.31 204 PRO A O 1
ATOM 1618 N N . VAL A 1 205 ? 6.849 10.379 -13.093 1.00 94.31 205 VAL A N 1
ATOM 1619 C CA . VAL A 1 205 ? 5.887 9.268 -13.208 1.00 94.31 205 VAL A CA 1
ATOM 1620 C C . VAL A 1 205 ? 4.769 9.495 -12.197 1.00 94.31 205 VAL A C 1
ATOM 1622 O O . VAL A 1 205 ? 5.039 9.550 -10.997 1.00 94.31 205 VAL A O 1
ATOM 1625 N N . LYS A 1 206 ? 3.528 9.588 -12.671 1.00 93.81 206 LYS A N 1
ATOM 1626 C CA . LYS A 1 206 ? 2.348 9.535 -11.813 1.00 93.81 206 LYS A CA 1
ATOM 1627 C C . LYS A 1 206 ? 2.109 8.085 -11.417 1.00 93.81 206 LYS A C 1
ATOM 1629 O O . LYS A 1 206 ? 1.948 7.217 -12.277 1.00 93.81 206 LYS A O 1
ATOM 1634 N N . LYS A 1 207 ? 2.134 7.824 -10.111 1.00 94.44 207 LYS A N 1
ATOM 1635 C CA . LYS A 1 207 ? 1.906 6.491 -9.557 1.00 94.44 207 LYS A CA 1
ATOM 1636 C C . LYS A 1 207 ? 0.429 6.333 -9.236 1.00 94.44 207 LYS A C 1
ATOM 1638 O O . LYS A 1 207 ? -0.031 6.786 -8.192 1.00 94.44 207 LYS A O 1
ATOM 1643 N N . GLN A 1 208 ? -0.280 5.707 -10.161 1.00 92.81 208 GLN A N 1
ATOM 1644 C CA . GLN A 1 208 ? -1.668 5.313 -9.993 1.00 92.81 208 GLN A CA 1
ATOM 1645 C C . GLN A 1 208 ? -1.726 3.839 -9.609 1.00 92.81 208 GLN A C 1
ATOM 1647 O O . GLN A 1 208 ? -1.139 2.993 -10.290 1.00 92.81 208 GLN A O 1
ATOM 1652 N N . TYR A 1 209 ? -2.436 3.534 -8.531 1.00 94.12 209 TYR A N 1
ATOM 1653 C CA . TYR A 1 209 ? -2.572 2.186 -8.012 1.00 94.12 209 TYR A CA 1
ATOM 1654 C C . TYR A 1 209 ? -3.993 1.668 -8.188 1.00 94.12 209 TYR A C 1
ATOM 1656 O O . TYR A 1 209 ? -4.957 2.401 -7.979 1.00 94.12 209 TYR A O 1
ATOM 1664 N N . THR A 1 210 ? -4.110 0.382 -8.507 1.00 94.62 210 THR A N 1
ATOM 1665 C CA . THR A 1 210 ? -5.372 -0.353 -8.376 1.00 94.62 210 THR A CA 1
ATOM 1666 C C . THR A 1 210 ? -5.394 -1.023 -7.002 1.00 94.62 210 THR A C 1
ATOM 1668 O O . THR A 1 210 ? -4.431 -1.696 -6.618 1.00 94.62 210 THR A O 1
ATOM 1671 N N . VAL A 1 211 ? -6.464 -0.807 -6.242 1.00 94.81 211 VAL A N 1
ATOM 1672 C CA . VAL A 1 211 ? -6.639 -1.318 -4.882 1.00 94.81 211 VAL A CA 1
ATOM 1673 C C . VAL A 1 211 ? -7.089 -2.772 -4.933 1.00 94.81 211 VAL A C 1
ATOM 1675 O O . VAL A 1 211 ? -8.124 -3.093 -5.508 1.00 94.81 211 VAL A O 1
ATOM 1678 N N . VAL A 1 212 ? -6.317 -3.652 -4.299 1.00 93.62 212 VAL A N 1
ATOM 1679 C CA . VAL A 1 212 ? -6.608 -5.085 -4.215 1.00 93.62 212 VAL A CA 1
ATOM 1680 C C . VAL A 1 212 ? -6.987 -5.411 -2.776 1.00 93.62 212 VAL A C 1
ATOM 1682 O O . VAL A 1 212 ? -6.139 -5.378 -1.879 1.00 93.62 212 VAL A O 1
ATOM 1685 N N . CYS A 1 213 ? -8.270 -5.689 -2.551 1.00 93.31 213 CYS A N 1
ATOM 1686 C CA . CYS A 1 213 ? -8.807 -6.010 -1.232 1.00 93.31 213 CYS A CA 1
ATOM 1687 C C . CYS A 1 213 ? -8.907 -7.530 -1.017 1.00 93.31 213 CYS A C 1
ATOM 1689 O O . CYS A 1 213 ? -9.389 -8.227 -1.910 1.00 93.31 213 CYS A O 1
ATOM 1691 N N . PRO A 1 214 ? -8.494 -8.048 0.155 1.00 92.94 214 PRO A N 1
ATOM 1692 C CA . PRO A 1 214 ? -8.790 -9.415 0.561 1.00 92.94 214 PRO A CA 1
ATOM 1693 C C . PRO A 1 214 ? -10.257 -9.551 0.985 1.00 92.94 214 PRO A C 1
ATOM 1695 O O . PRO A 1 214 ? -10.956 -8.556 1.209 1.00 92.94 214 PRO A O 1
ATOM 1698 N N . ASP A 1 215 ? -10.696 -10.793 1.170 1.00 86.12 215 ASP A N 1
ATOM 1699 C CA . ASP A 1 215 ? -12.034 -11.090 1.673 1.00 86.12 215 ASP A CA 1
ATOM 1700 C C . ASP A 1 215 ? -12.289 -10.375 3.012 1.00 86.12 215 ASP A C 1
ATOM 1702 O O . ASP A 1 215 ? -11.440 -10.349 3.908 1.00 86.12 215 ASP A O 1
ATOM 1706 N N . ASN A 1 216 ? -13.488 -9.803 3.155 1.00 90.75 216 ASN A N 1
ATOM 1707 C CA . ASN A 1 216 ? -13.949 -9.032 4.320 1.00 90.75 216 ASN A CA 1
ATOM 1708 C C . ASN A 1 216 ? -13.316 -7.641 4.510 1.00 90.75 216 ASN A C 1
ATOM 1710 O O . ASN A 1 216 ? -13.517 -7.011 5.555 1.00 90.75 216 ASN A O 1
ATOM 1714 N N . VAL A 1 217 ? -12.608 -7.117 3.510 1.00 94.56 217 VAL A N 1
ATOM 1715 C CA . VAL A 1 217 ? -12.155 -5.721 3.491 1.00 94.56 217 VAL A CA 1
ATOM 1716 C C . VAL A 1 217 ? -12.698 -5.024 2.252 1.00 94.56 217 VAL A C 1
ATOM 1718 O O . VAL A 1 217 ? -12.661 -5.565 1.154 1.00 94.56 217 VAL A O 1
ATOM 1721 N N . SER A 1 218 ? -13.190 -3.801 2.415 1.00 94.69 218 SER A N 1
ATOM 1722 C CA . SER A 1 218 ? -13.628 -2.960 1.299 1.00 94.69 218 SER A CA 1
ATOM 1723 C C . SER A 1 218 ? -12.951 -1.600 1.362 1.00 94.69 218 SER A C 1
ATOM 1725 O O . SER A 1 218 ? -12.906 -0.980 2.428 1.00 94.69 218 SER A O 1
ATOM 1727 N N . ALA A 1 219 ? -12.469 -1.113 0.226 1.00 95.75 219 ALA A N 1
ATOM 1728 C CA . ALA A 1 219 ? -11.923 0.230 0.092 1.00 95.75 219 ALA A CA 1
ATOM 1729 C C . ALA A 1 219 ? -12.978 1.213 -0.438 1.00 95.75 219 ALA A C 1
ATOM 1731 O O . ALA A 1 219 ? -13.914 0.824 -1.132 1.00 95.75 219 ALA A O 1
ATOM 1732 N N . SER A 1 220 ? -12.821 2.501 -0.127 1.00 95.44 220 SER A N 1
ATOM 1733 C CA . SER A 1 220 ? -13.711 3.554 -0.638 1.00 95.44 220 SER A CA 1
ATOM 1734 C C . SER A 1 220 ? -13.577 3.800 -2.144 1.00 95.44 220 SER A C 1
ATOM 1736 O O . SER A 1 220 ? -14.489 4.366 -2.741 1.00 95.44 220 SER A O 1
ATOM 1738 N N . GLN A 1 221 ? -12.442 3.428 -2.742 1.00 93.50 221 GLN A N 1
ATOM 1739 C CA . GLN A 1 221 ? -12.117 3.620 -4.156 1.00 93.50 221 GLN A CA 1
ATOM 1740 C C . GLN A 1 221 ? -11.313 2.423 -4.678 1.00 93.50 221 GLN A C 1
ATOM 1742 O O . GLN A 1 221 ? -10.523 1.838 -3.938 1.00 93.50 221 GLN A O 1
ATOM 1747 N N . GLU A 1 222 ? -11.509 2.083 -5.953 1.00 91.12 222 GLU A N 1
ATOM 1748 C CA . GLU A 1 222 ? -10.794 0.999 -6.646 1.00 91.12 222 GLU A CA 1
ATOM 1749 C C . GLU A 1 222 ? -9.467 1.470 -7.260 1.00 91.12 222 GLU A C 1
ATOM 1751 O O . GLU A 1 222 ? -8.518 0.699 -7.353 1.00 91.12 222 GLU A O 1
ATOM 1756 N N . ILE A 1 223 ? -9.378 2.743 -7.652 1.00 92.31 223 ILE A N 1
ATOM 1757 C CA . ILE A 1 223 ? -8.179 3.353 -8.233 1.00 92.31 223 ILE A CA 1
ATOM 1758 C C . ILE A 1 223 ? -7.841 4.603 -7.427 1.00 92.31 223 ILE A C 1
ATOM 1760 O O . ILE A 1 223 ? -8.726 5.414 -7.157 1.00 92.31 223 ILE A O 1
ATOM 1764 N N . VAL A 1 224 ? -6.572 4.741 -7.049 1.00 94.12 224 VAL A N 1
ATOM 1765 C CA . VAL A 1 224 ? -6.060 5.846 -6.225 1.00 94.12 224 VAL A CA 1
ATOM 1766 C C . VAL A 1 224 ? -4.700 6.310 -6.729 1.00 94.12 224 VAL A C 1
ATOM 1768 O O . VAL A 1 224 ? -3.875 5.491 -7.142 1.00 94.12 224 VAL A O 1
ATOM 1771 N N . ASP A 1 225 ? -4.433 7.608 -6.659 1.00 93.75 225 ASP A N 1
ATOM 1772 C CA . ASP A 1 225 ? -3.129 8.171 -6.991 1.00 93.75 225 ASP A CA 1
ATOM 1773 C C . ASP A 1 225 ? -2.254 8.321 -5.729 1.00 93.75 225 ASP A C 1
ATOM 1775 O O . ASP A 1 225 ? -2.722 8.363 -4.587 1.00 93.75 225 ASP A O 1
ATOM 1779 N N . GLU A 1 226 ? -0.932 8.366 -5.906 1.00 93.62 226 GLU A N 1
ATOM 1780 C CA . GLU A 1 226 ? -0.008 8.658 -4.806 1.00 93.62 226 GLU A CA 1
ATOM 1781 C C . GLU A 1 226 ? -0.314 10.025 -4.173 1.00 93.62 226 GLU A C 1
ATOM 1783 O O . GLU A 1 226 ? -0.324 11.049 -4.854 1.00 93.62 226 GLU A O 1
ATOM 1788 N N . GLY A 1 227 ? -0.511 10.039 -2.852 1.00 93.12 227 GLY A N 1
ATOM 1789 C CA . GLY A 1 227 ? -0.933 11.214 -2.090 1.00 93.12 227 GLY A CA 1
ATOM 1790 C C . GLY A 1 227 ? -2.422 11.245 -1.733 1.00 93.12 227 GLY A C 1
ATOM 1791 O O . GLY A 1 227 ? -2.783 11.990 -0.822 1.00 93.12 227 GLY A O 1
ATOM 1792 N N . ASP A 1 228 ? -3.264 10.421 -2.367 1.00 94.69 228 ASP A N 1
ATOM 1793 C CA . ASP A 1 228 ? -4.700 10.369 -2.071 1.00 94.69 228 ASP A CA 1
ATOM 1794 C C . ASP A 1 228 ? -5.001 9.769 -0.689 1.00 94.69 228 ASP A C 1
ATOM 1796 O O . ASP A 1 228 ? -4.192 9.046 -0.095 1.00 94.69 228 ASP A O 1
ATOM 1800 N N . HIS A 1 229 ? -6.202 10.050 -0.175 1.00 94.50 229 HIS A N 1
ATOM 1801 C CA . HIS A 1 229 ? -6.728 9.451 1.050 1.00 94.50 229 HIS A CA 1
ATOM 1802 C C . HIS A 1 229 ? -7.712 8.325 0.726 1.00 94.50 229 HIS A C 1
ATOM 1804 O O . HIS A 1 229 ? -8.725 8.544 0.066 1.00 94.50 229 HIS A O 1
ATOM 1810 N N . LEU A 1 230 ? -7.440 7.134 1.254 1.00 96.25 230 LEU A N 1
ATOM 1811 C CA . LEU A 1 230 ? -8.250 5.934 1.083 1.00 96.25 230 LEU A CA 1
ATOM 1812 C C . LEU A 1 230 ? -8.835 5.500 2.430 1.00 96.25 230 LEU A C 1
ATOM 1814 O O . LEU A 1 230 ? -8.095 5.322 3.401 1.00 96.25 230 LEU A O 1
ATOM 1818 N N . THR A 1 231 ? -10.150 5.287 2.489 1.00 97.06 231 THR A N 1
ATOM 1819 C CA . THR A 1 231 ? -10.807 4.701 3.664 1.00 97.06 231 THR A CA 1
ATOM 1820 C C . THR A 1 231 ? -10.966 3.199 3.464 1.00 97.06 231 THR A C 1
ATOM 1822 O O . THR A 1 231 ? -11.611 2.751 2.516 1.00 97.06 231 THR A O 1
ATOM 1825 N N . LEU A 1 232 ? -10.409 2.419 4.384 1.00 96.69 232 LEU A N 1
ATOM 1826 C CA . LEU A 1 232 ? -10.518 0.967 4.439 1.00 96.69 232 LEU A CA 1
ATOM 1827 C C . LEU A 1 232 ? -11.559 0.585 5.486 1.00 96.69 232 LEU A C 1
ATOM 1829 O O . LEU A 1 232 ? -11.482 1.033 6.628 1.00 96.69 232 LEU A O 1
ATOM 1833 N N . THR A 1 233 ? -12.530 -0.237 5.105 1.00 96.31 233 THR A N 1
ATOM 1834 C CA . THR A 1 233 ? -13.526 -0.800 6.018 1.00 96.31 233 THR A CA 1
ATOM 1835 C C . THR A 1 233 ? -13.263 -2.289 6.164 1.00 96.31 233 THR A C 1
ATOM 1837 O O . THR A 1 233 ? -13.444 -3.052 5.220 1.00 96.31 233 THR A O 1
ATOM 1840 N N . PHE A 1 234 ? -12.834 -2.686 7.354 1.00 95.62 234 PHE A N 1
ATOM 1841 C CA . PHE A 1 234 ? -12.615 -4.068 7.742 1.00 95.62 234 PHE A CA 1
ATOM 1842 C C . PHE A 1 234 ? -13.887 -4.604 8.386 1.00 95.62 234 PHE A C 1
ATOM 1844 O O . PHE A 1 234 ? -14.484 -3.952 9.249 1.00 95.62 234 PHE A O 1
ATOM 1851 N N . THR A 1 235 ? -14.303 -5.792 7.974 1.00 93.69 235 THR A N 1
ATOM 1852 C CA . THR A 1 235 ? -15.502 -6.461 8.475 1.00 93.69 235 THR A CA 1
ATOM 1853 C C . THR A 1 235 ? -15.143 -7.835 9.015 1.00 93.69 235 THR A C 1
ATOM 1855 O O . THR A 1 235 ? -14.191 -8.469 8.566 1.00 93.69 235 THR A O 1
ATOM 1858 N N . LYS A 1 236 ? -15.885 -8.270 10.028 1.00 91.25 236 LYS A N 1
ATOM 1859 C CA . LYS A 1 236 ? -15.796 -9.615 10.580 1.00 91.25 236 LYS A CA 1
ATOM 1860 C C . LYS A 1 236 ? -17.164 -10.002 11.114 1.00 91.25 236 LYS A C 1
ATOM 1862 O O . LYS A 1 236 ? -17.801 -9.203 11.803 1.00 91.25 236 LYS A O 1
ATOM 1867 N N . ASP A 1 237 ? -17.606 -11.211 10.798 1.00 88.00 237 ASP A N 1
ATOM 1868 C CA . ASP A 1 237 ? -18.926 -11.692 11.195 1.00 88.00 237 ASP A CA 1
ATOM 1869 C C . ASP A 1 237 ? -19.127 -11.614 12.708 1.00 88.00 237 ASP A C 1
ATOM 1871 O O . ASP A 1 237 ? -18.294 -12.057 13.499 1.00 88.00 237 ASP A O 1
ATOM 1875 N N . GLY A 1 238 ? -20.251 -11.025 13.114 1.00 84.12 238 GLY A N 1
ATOM 1876 C CA . GLY A 1 238 ? -20.585 -10.829 14.523 1.00 84.12 238 GLY A CA 1
ATOM 1877 C C . GLY A 1 238 ? -19.878 -9.650 15.203 1.00 84.12 238 GLY A C 1
ATOM 1878 O O . GLY A 1 238 ? -20.191 -9.371 16.359 1.00 84.12 238 GLY A O 1
ATOM 1879 N N . PHE A 1 239 ? -19.006 -8.908 14.519 1.00 90.31 239 PHE A N 1
ATOM 1880 C CA . PHE A 1 239 ? -18.320 -7.740 15.079 1.00 90.31 239 PHE A CA 1
ATOM 1881 C C . PHE A 1 239 ? -18.696 -6.439 14.368 1.00 90.31 239 PHE A C 1
ATOM 1883 O O . PHE A 1 239 ? -19.245 -6.430 13.265 1.00 90.31 239 PHE A O 1
ATOM 1890 N N . ASN A 1 240 ? -18.406 -5.308 15.012 1.00 90.56 240 ASN A N 1
ATOM 1891 C CA . ASN A 1 240 ? -18.601 -4.005 14.396 1.00 90.56 240 ASN A CA 1
ATOM 1892 C C . ASN A 1 240 ? -17.530 -3.760 13.319 1.00 90.56 240 ASN A C 1
ATOM 1894 O O . ASN A 1 240 ? -16.347 -3.995 13.579 1.00 90.56 240 ASN A O 1
ATOM 1898 N N . PRO A 1 241 ? -17.912 -3.244 12.133 1.00 93.00 241 PRO A N 1
ATOM 1899 C CA . PRO A 1 241 ? -16.947 -2.848 11.119 1.00 93.00 241 PRO A CA 1
ATOM 1900 C C . PRO A 1 241 ? -15.987 -1.789 11.649 1.00 93.00 241 PRO A C 1
ATOM 1902 O O . PRO A 1 241 ? -16.408 -0.823 12.294 1.00 93.00 241 PRO A O 1
ATOM 1905 N N . ARG A 1 242 ? -14.706 -1.933 11.320 1.00 93.81 242 ARG A N 1
ATOM 1906 C CA . ARG A 1 242 ? -13.664 -0.977 11.687 1.00 93.81 242 ARG A CA 1
ATOM 1907 C C . ARG A 1 242 ? -13.222 -0.201 10.457 1.00 93.81 242 ARG A C 1
ATOM 1909 O O . ARG A 1 242 ? -12.936 -0.792 9.420 1.00 93.81 242 ARG A O 1
ATOM 1916 N N . LYS A 1 243 ? -13.185 1.126 10.568 1.00 94.94 243 LYS A N 1
ATOM 1917 C CA . LYS A 1 243 ? -12.768 2.018 9.483 1.00 94.94 243 LYS A CA 1
ATOM 1918 C C . LYS A 1 243 ? -11.419 2.637 9.801 1.00 94.94 243 LYS A C 1
ATOM 1920 O O . LYS A 1 243 ? -11.247 3.190 10.881 1.00 94.94 243 LYS A O 1
ATOM 1925 N N . GLU A 1 244 ? -10.502 2.577 8.850 1.00 95.12 244 GLU A N 1
ATOM 1926 C CA . GLU A 1 244 ? -9.165 3.159 8.950 1.00 95.12 244 GLU A CA 1
ATOM 1927 C C . GLU A 1 244 ? -8.898 4.033 7.725 1.00 95.12 244 GLU A C 1
ATOM 1929 O O . GLU A 1 244 ? -9.273 3.679 6.608 1.00 95.12 244 GLU A O 1
ATOM 1934 N N . ASN A 1 245 ? -8.245 5.176 7.925 1.00 94.81 245 ASN A N 1
ATOM 1935 C CA . ASN A 1 245 ? -7.884 6.087 6.842 1.00 94.81 245 ASN A CA 1
ATOM 1936 C C . ASN A 1 245 ? -6.385 5.988 6.564 1.00 94.81 245 ASN A C 1
ATOM 1938 O O . ASN A 1 245 ? -5.571 6.054 7.485 1.00 94.81 245 ASN A O 1
ATOM 1942 N N . VAL A 1 246 ? -6.022 5.852 5.292 1.00 95.06 246 VAL A N 1
ATOM 1943 C CA . VAL A 1 246 ? -4.637 5.702 4.843 1.00 95.06 246 VAL A CA 1
ATOM 1944 C C . VAL A 1 246 ? -4.330 6.739 3.773 1.00 95.06 246 VAL A C 1
ATOM 1946 O O . VAL A 1 246 ? -5.130 6.958 2.871 1.00 95.06 246 VAL A O 1
ATOM 1949 N N . THR A 1 247 ? -3.155 7.358 3.856 1.00 95.56 247 THR A N 1
ATOM 1950 C CA . THR A 1 247 ? -2.625 8.213 2.787 1.00 95.56 247 THR A CA 1
ATOM 1951 C C . THR A 1 247 ? -1.712 7.390 1.885 1.00 95.56 247 THR A C 1
ATOM 1953 O O . THR A 1 247 ? -0.729 6.811 2.356 1.00 95.56 247 THR A O 1
ATOM 1956 N N . ILE A 1 248 ? -2.018 7.333 0.591 1.00 94.25 248 ILE A N 1
ATOM 1957 C CA . ILE A 1 248 ? -1.286 6.510 -0.375 1.00 94.25 248 ILE A CA 1
ATOM 1958 C C . ILE A 1 248 ? 0.133 7.050 -0.572 1.00 94.25 248 ILE A C 1
ATOM 1960 O O . ILE A 1 248 ? 0.351 8.254 -0.675 1.00 94.25 248 ILE A O 1
ATOM 1964 N N . GLY A 1 249 ? 1.119 6.150 -0.591 1.00 86.31 249 GLY A N 1
ATOM 1965 C CA . GLY A 1 249 ? 2.547 6.491 -0.657 1.00 86.31 249 GLY A CA 1
ATOM 1966 C C . GLY A 1 249 ? 3.202 6.754 0.703 1.00 86.31 249 GLY A C 1
ATOM 1967 O O . GLY A 1 249 ? 4.429 6.759 0.799 1.00 86.31 249 GLY A O 1
ATOM 1968 N N . SER A 1 250 ? 2.413 6.902 1.772 1.00 89.12 250 SER A N 1
ATOM 1969 C CA . SER A 1 250 ? 2.931 6.961 3.144 1.00 89.12 250 SER A CA 1
ATOM 1970 C C . SER A 1 250 ? 3.022 5.557 3.760 1.00 89.12 250 SER A C 1
ATOM 1972 O O . SER A 1 250 ? 2.164 4.715 3.480 1.00 89.12 250 SER A O 1
ATOM 1974 N N . PRO A 1 251 ? 4.020 5.268 4.620 1.00 88.81 251 PRO A N 1
ATOM 1975 C CA . PRO A 1 251 ? 4.082 3.999 5.339 1.00 88.81 251 PRO A CA 1
ATOM 1976 C C . PRO A 1 251 ? 2.819 3.779 6.175 1.00 88.81 251 PRO A C 1
ATOM 1978 O O . PRO A 1 251 ? 2.458 4.617 6.999 1.00 88.81 251 PRO A O 1
ATOM 1981 N N . SER A 1 252 ? 2.160 2.641 5.979 1.00 91.50 252 SER A N 1
ATOM 1982 C CA . SER A 1 252 ? 0.957 2.270 6.718 1.00 91.50 252 SER A CA 1
ATOM 1983 C C . SER A 1 252 ? 0.986 0.774 7.030 1.00 91.50 252 SER A C 1
ATOM 1985 O O . SER A 1 252 ? 1.448 -0.018 6.203 1.00 91.50 252 SER A O 1
ATOM 1987 N N . PRO A 1 253 ? 0.525 0.357 8.223 1.00 92.19 253 PRO A N 1
ATOM 1988 C CA . PRO A 1 253 ? 0.479 -1.055 8.582 1.00 92.19 253 PRO A CA 1
ATOM 1989 C C . PRO A 1 253 ? -0.522 -1.834 7.721 1.00 92.19 253 PRO A C 1
ATOM 1991 O O . PRO A 1 253 ? -0.314 -3.027 7.524 1.00 92.19 253 PRO A O 1
ATOM 1994 N N . TYR A 1 254 ? -1.532 -1.159 7.165 1.00 93.94 254 TYR A N 1
ATOM 1995 C CA . TYR A 1 254 ? -2.683 -1.763 6.489 1.00 93.94 254 TYR A CA 1
ATOM 1996 C C . TYR A 1 254 ? -2.481 -2.023 4.996 1.00 93.94 254 TYR A C 1
ATOM 1998 O O . TYR A 1 254 ? -3.276 -2.731 4.389 1.00 93.94 254 TYR A O 1
ATOM 2006 N N . VAL A 1 255 ? -1.455 -1.433 4.378 1.00 94.62 255 VAL A N 1
ATOM 2007 C CA . VAL A 1 255 ? -1.257 -1.510 2.924 1.00 94.62 255 VAL A CA 1
ATOM 2008 C C . VAL A 1 255 ? 0.178 -1.877 2.578 1.00 94.62 255 VAL A C 1
ATOM 2010 O O . VAL A 1 255 ? 1.120 -1.577 3.314 1.00 94.62 255 VAL A O 1
ATOM 2013 N N . ARG A 1 256 ? 0.350 -2.530 1.434 1.00 92.94 256 ARG A N 1
ATOM 2014 C CA . ARG A 1 256 ? 1.637 -2.815 0.804 1.00 92.94 256 ARG A CA 1
ATOM 2015 C C . ARG A 1 256 ? 1.521 -2.506 -0.682 1.00 92.94 256 ARG A C 1
ATOM 2017 O O . ARG A 1 256 ? 0.525 -2.854 -1.302 1.00 92.94 256 ARG A O 1
ATOM 2024 N N . THR A 1 257 ? 2.542 -1.892 -1.261 1.00 91.50 257 THR A N 1
ATOM 2025 C CA . THR A 1 257 ? 2.608 -1.675 -2.709 1.00 91.50 257 THR A CA 1
ATOM 2026 C C . THR A 1 257 ? 3.429 -2.770 -3.379 1.00 91.50 257 THR A C 1
ATOM 2028 O O . THR A 1 257 ? 4.467 -3.184 -2.859 1.00 91.50 257 THR A O 1
ATOM 2031 N N . ASP A 1 258 ? 2.964 -3.228 -4.537 1.00 89.38 258 ASP A N 1
ATOM 2032 C CA . ASP A 1 258 ? 3.713 -4.102 -5.438 1.00 89.38 258 ASP A CA 1
ATOM 2033 C C . ASP A 1 258 ? 3.494 -3.642 -6.885 1.00 89.38 258 ASP A C 1
ATOM 2035 O O . ASP A 1 258 ? 2.420 -3.814 -7.462 1.00 89.38 258 ASP A O 1
ATOM 2039 N N . GLY A 1 259 ? 4.483 -2.942 -7.449 1.00 87.88 259 GLY A N 1
ATOM 2040 C CA . GLY A 1 259 ? 4.312 -2.217 -8.708 1.00 87.88 259 GLY A CA 1
ATOM 2041 C C . GLY A 1 259 ? 3.144 -1.225 -8.628 1.00 87.88 259 GLY A C 1
ATOM 2042 O O . GLY A 1 259 ? 3.167 -0.302 -7.816 1.00 87.88 259 GLY A O 1
ATOM 2043 N N . SER A 1 260 ? 2.127 -1.438 -9.466 1.00 91.81 260 SER A N 1
ATOM 2044 C CA . SER A 1 260 ? 0.886 -0.644 -9.483 1.00 91.81 260 SER A CA 1
ATOM 2045 C C . SER A 1 260 ? -0.280 -1.267 -8.700 1.00 91.81 260 SER A C 1
ATOM 2047 O O . SER A 1 260 ? -1.382 -0.721 -8.706 1.00 91.81 260 SER A O 1
ATOM 2049 N N . ALA A 1 261 ? -0.060 -2.383 -8.001 1.00 93.19 261 ALA A N 1
ATOM 2050 C CA . ALA A 1 261 ? -1.031 -2.930 -7.062 1.00 93.19 261 ALA A CA 1
ATOM 2051 C C . ALA A 1 261 ? -0.862 -2.269 -5.687 1.00 93.19 261 ALA A C 1
ATOM 2053 O O . ALA A 1 261 ? 0.239 -2.246 -5.125 1.00 93.19 261 ALA A O 1
ATOM 2054 N N . LEU A 1 262 ? -1.960 -1.770 -5.119 1.00 94.94 262 LEU A N 1
ATOM 2055 C CA . LEU A 1 262 ? -2.050 -1.426 -3.703 1.00 94.94 262 LEU A CA 1
ATOM 2056 C C . LEU A 1 262 ? -2.753 -2.574 -2.977 1.00 94.94 262 LEU A C 1
ATOM 2058 O O . LEU A 1 262 ? -3.978 -2.656 -2.948 1.00 94.94 262 LEU A O 1
ATOM 2062 N N . ILE A 1 263 ? -1.958 -3.469 -2.403 1.00 94.19 263 ILE A N 1
ATOM 2063 C CA . ILE A 1 263 ? -2.436 -4.660 -1.707 1.00 94.19 263 ILE A CA 1
ATOM 2064 C C . ILE A 1 263 ? -2.841 -4.261 -0.292 1.00 94.19 263 ILE A C 1
ATOM 2066 O O . ILE A 1 263 ? -2.002 -3.829 0.508 1.00 94.19 263 ILE A O 1
ATOM 2070 N N . ILE A 1 264 ? -4.122 -4.419 0.024 1.00 95.94 264 ILE A N 1
ATOM 2071 C CA . ILE A 1 264 ? -4.627 -4.238 1.381 1.00 95.94 264 ILE A CA 1
ATOM 2072 C C . ILE A 1 264 ? -4.318 -5.501 2.182 1.00 95.94 264 ILE A C 1
ATOM 2074 O O . ILE A 1 264 ? -4.591 -6.614 1.739 1.00 95.94 264 ILE A O 1
ATOM 2078 N N . LYS A 1 265 ? -3.716 -5.335 3.356 1.00 94.62 265 LYS A N 1
ATOM 2079 C CA . LYS A 1 265 ? -3.442 -6.450 4.259 1.00 94.62 265 LYS A CA 1
ATOM 2080 C C . LYS A 1 265 ? -4.719 -6.896 4.953 1.00 94.62 265 LYS A C 1
ATOM 2082 O O . LYS A 1 265 ? -5.631 -6.101 5.184 1.00 94.62 265 LYS A O 1
ATOM 2087 N N . THR A 1 266 ? -4.764 -8.163 5.331 1.00 93.00 266 THR A N 1
ATOM 2088 C CA . THR A 1 266 ? -5.848 -8.690 6.166 1.00 93.00 266 THR A CA 1
ATOM 2089 C C . THR A 1 266 ? -5.827 -8.048 7.558 1.00 93.00 266 THR A C 1
ATOM 2091 O O . THR A 1 266 ? -4.832 -7.443 7.980 1.00 93.00 266 THR A O 1
ATOM 2094 N N . ALA A 1 267 ? -6.930 -8.180 8.300 1.00 90.94 267 ALA A N 1
ATOM 2095 C CA . ALA A 1 267 ? -6.995 -7.682 9.673 1.00 90.94 267 ALA A CA 1
ATOM 2096 C C . ALA A 1 267 ? -5.914 -8.327 10.566 1.00 90.94 267 ALA A C 1
ATOM 2098 O O . ALA A 1 267 ? -5.268 -7.630 11.348 1.00 90.94 267 ALA A O 1
ATOM 2099 N N . GLU A 1 268 ? -5.658 -9.626 10.382 1.00 87.88 268 GLU A N 1
ATOM 2100 C CA . GLU A 1 268 ? -4.656 -10.390 11.135 1.00 87.88 268 GLU A CA 1
ATOM 2101 C C . GLU A 1 268 ? -3.233 -9.890 10.861 1.00 87.88 268 GLU A C 1
ATOM 2103 O O . GLU A 1 268 ? -2.504 -9.547 11.791 1.00 87.88 268 GLU A O 1
ATOM 2108 N N . GLU A 1 269 ? -2.857 -9.746 9.586 1.00 91.06 269 GLU A N 1
ATOM 2109 C CA . GLU A 1 269 ? -1.558 -9.187 9.177 1.00 91.06 269 GLU A CA 1
ATOM 2110 C C . GLU A 1 269 ? -1.352 -7.740 9.646 1.00 91.06 269 GLU A C 1
ATOM 2112 O O . GLU A 1 269 ? -0.216 -7.286 9.811 1.00 91.06 269 GLU A O 1
ATOM 2117 N N . SER A 1 270 ? -2.445 -7.003 9.849 1.00 89.81 270 SER A N 1
ATOM 2118 C CA . SER A 1 270 ? -2.417 -5.625 10.340 1.00 89.81 270 SER A CA 1
ATOM 2119 C C . SER A 1 270 ? -2.359 -5.525 11.868 1.00 89.81 270 SER A C 1
ATOM 2121 O O . SER A 1 270 ? -2.257 -4.415 12.389 1.00 89.81 270 SER A O 1
ATOM 2123 N N . GLY A 1 271 ? -2.455 -6.645 12.597 1.00 87.62 271 GLY A N 1
ATOM 2124 C CA . GLY A 1 271 ? -2.585 -6.641 14.058 1.00 87.62 271 GLY A CA 1
ATOM 2125 C C . GLY A 1 271 ? -3.885 -5.986 14.544 1.00 87.62 271 GLY A C 1
ATOM 2126 O O . GLY A 1 271 ? -3.936 -5.445 15.649 1.00 87.62 271 GLY A O 1
ATOM 2127 N N . MET A 1 272 ? -4.922 -5.976 13.703 1.00 89.25 272 MET A N 1
ATOM 2128 C CA . MET A 1 272 ? -6.210 -5.366 14.006 1.00 89.25 272 MET A CA 1
ATOM 2129 C C . MET A 1 272 ? -7.071 -6.328 14.825 1.00 89.25 272 MET A C 1
ATOM 2131 O O . MET A 1 272 ? -7.305 -7.459 14.415 1.00 89.25 272 MET A O 1
ATOM 2135 N N . SER A 1 273 ? -7.591 -5.849 15.954 1.00 88.81 273 SER A N 1
ATOM 2136 C CA . SER A 1 273 ? -8.641 -6.524 16.714 1.00 88.81 273 SER A CA 1
ATOM 2137 C C . SER A 1 273 ? -10.001 -5.883 16.458 1.00 88.81 273 SER A C 1
ATOM 2139 O O . SER A 1 273 ? -10.104 -4.666 16.242 1.00 88.81 273 SER A O 1
ATOM 2141 N N . PHE A 1 274 ? -11.043 -6.711 16.508 1.00 91.88 274 PHE A N 1
ATOM 2142 C CA . PHE A 1 274 ? -12.426 -6.267 16.414 1.00 91.88 274 PHE A CA 1
ATOM 2143 C C . PHE A 1 274 ? -13.100 -6.180 17.785 1.00 91.88 274 PHE A C 1
ATOM 2145 O O . PHE A 1 274 ? -12.756 -6.894 18.733 1.00 91.88 274 PHE A O 1
ATOM 2152 N N . THR A 1 275 ? -14.101 -5.307 17.873 1.00 90.88 275 THR A N 1
ATOM 2153 C CA . THR A 1 275 ? -14.981 -5.193 19.036 1.00 90.88 275 THR A CA 1
ATOM 2154 C C . THR A 1 275 ? -16.431 -5.386 18.618 1.00 90.88 275 THR A C 1
ATOM 2156 O O . THR A 1 275 ? -16.820 -5.129 17.475 1.00 90.88 275 THR A O 1
ATOM 2159 N N . ARG A 1 276 ? -17.238 -5.895 19.544 1.00 89.69 276 ARG A N 1
ATOM 2160 C CA . ARG A 1 276 ? -18.683 -6.036 19.398 1.00 89.69 276 ARG A CA 1
ATOM 2161 C C . ARG A 1 276 ? -19.360 -5.174 20.453 1.00 89.69 276 ARG A C 1
ATOM 2163 O O . ARG A 1 276 ? -19.155 -5.380 21.646 1.00 89.69 276 ARG A O 1
ATOM 2170 N N . LYS A 1 277 ? -20.194 -4.238 20.011 1.00 89.38 277 LYS A N 1
ATOM 2171 C CA . LYS A 1 277 ? -21.057 -3.420 20.862 1.00 89.38 277 LYS A CA 1
ATOM 2172 C C . LYS A 1 277 ? -22.367 -4.156 21.090 1.00 89.38 277 LYS A C 1
ATOM 2174 O O . LYS A 1 277 ? -23.111 -4.405 20.142 1.00 89.38 277 LYS A O 1
ATOM 2179 N N . VAL A 1 278 ? -22.660 -4.479 22.342 1.00 88.50 278 VAL A N 1
ATOM 2180 C CA . VAL A 1 278 ? -23.929 -5.099 22.741 1.00 88.50 278 VAL A CA 1
ATOM 2181 C C . VAL A 1 278 ? -24.678 -4.132 23.641 1.00 88.50 278 VAL A C 1
ATOM 2183 O O . VAL A 1 278 ? -24.091 -3.565 24.556 1.00 88.50 278 VAL A O 1
ATOM 2186 N N . ARG A 1 279 ? -25.969 -3.906 23.388 1.00 88.44 279 ARG A N 1
ATOM 2187 C CA . ARG A 1 279 ? -26.757 -2.969 24.197 1.00 88.44 279 ARG A CA 1
ATOM 2188 C C . ARG A 1 279 ? -26.878 -3.482 25.633 1.00 88.44 279 ARG A C 1
ATOM 2190 O O . ARG A 1 279 ? -27.155 -4.660 25.829 1.00 88.44 279 ARG A O 1
ATOM 2197 N N . LEU A 1 280 ? -26.724 -2.604 26.619 1.00 87.94 280 LEU A N 1
ATOM 2198 C CA . LEU A 1 280 ? -26.800 -2.955 28.036 1.00 87.94 280 LEU A CA 1
ATOM 2199 C C . LEU A 1 280 ? -28.023 -2.305 28.696 1.00 87.94 280 LEU A C 1
ATOM 2201 O O . LEU A 1 280 ? -28.305 -1.128 28.476 1.00 87.94 280 LEU A O 1
ATOM 2205 N N . SER A 1 281 ? -28.738 -3.065 29.525 1.00 87.81 281 SER A N 1
ATOM 2206 C CA . SER A 1 281 ? -29.829 -2.570 30.371 1.00 87.81 281 SER A CA 1
ATOM 2207 C C . SER A 1 281 ? -29.695 -3.144 31.778 1.00 87.81 281 SER A C 1
ATOM 2209 O O . SER A 1 281 ? -29.847 -4.349 31.957 1.00 87.81 281 SER A O 1
ATOM 2211 N N . VAL A 1 282 ? -29.468 -2.291 32.781 1.00 88.31 282 VAL A N 1
ATOM 2212 C CA . VAL A 1 282 ? -29.427 -2.697 34.196 1.00 88.31 282 VAL A CA 1
ATOM 2213 C C . VAL A 1 282 ? -30.705 -2.255 34.901 1.00 88.31 282 VAL A C 1
ATOM 2215 O O . VAL A 1 282 ? -31.038 -1.066 34.933 1.00 88.31 282 VAL A O 1
ATOM 2218 N N . ARG A 1 283 ? -31.438 -3.218 35.461 1.00 90.50 283 ARG A N 1
ATOM 2219 C CA . ARG A 1 283 ? -32.729 -2.997 36.120 1.00 90.50 283 ARG A CA 1
ATOM 2220 C C . ARG A 1 283 ? -32.747 -3.579 37.523 1.00 90.50 283 ARG A C 1
ATOM 2222 O O . ARG A 1 283 ? -32.040 -4.528 37.832 1.00 90.50 283 ARG A O 1
ATOM 2229 N N . SER A 1 284 ? -33.593 -3.021 38.373 1.00 87.31 284 SER A N 1
ATOM 2230 C CA . SER A 1 284 ? -33.999 -3.647 39.627 1.00 87.31 284 SER A CA 1
ATOM 2231 C C . SER A 1 284 ? -34.987 -4.775 39.336 1.00 87.31 284 SER A C 1
ATOM 2233 O O . SER A 1 284 ? -35.824 -4.641 38.441 1.00 87.31 284 SER A O 1
ATOM 2235 N N . ALA A 1 285 ? -34.968 -5.837 40.143 1.00 86.56 285 ALA A N 1
ATOM 2236 C CA . ALA A 1 285 ? -35.982 -6.897 40.114 1.00 86.56 285 ALA A CA 1
ATOM 2237 C C . ALA A 1 285 ? -37.430 -6.369 40.224 1.00 86.56 285 ALA A C 1
ATOM 2239 O O . ALA A 1 285 ? -38.365 -7.036 39.792 1.00 86.56 285 ALA A O 1
ATOM 2240 N N . LYS A 1 286 ? -37.619 -5.150 40.751 1.00 80.88 286 LYS A N 1
ATOM 2241 C CA . LYS A 1 286 ? -38.919 -4.468 40.868 1.00 80.88 286 LYS A CA 1
ATOM 2242 C C . LYS A 1 286 ? -39.290 -3.578 39.667 1.00 80.88 286 LYS A C 1
ATOM 2244 O O . LYS A 1 286 ? -40.297 -2.882 39.719 1.00 80.88 286 LYS A O 1
ATOM 2249 N N . GLY A 1 287 ? -38.496 -3.576 38.592 1.00 70.94 287 GLY A N 1
ATOM 2250 C CA . GLY A 1 287 ? -38.851 -2.960 37.303 1.00 70.94 287 GLY A CA 1
ATOM 2251 C C . GLY A 1 287 ? -38.287 -1.559 37.018 1.00 70.94 287 GLY A C 1
ATOM 2252 O O . GLY A 1 287 ? -38.503 -1.045 35.922 1.00 70.94 287 GLY A O 1
ATOM 2253 N N . GLY A 1 288 ? -37.533 -0.949 37.941 1.00 81.81 288 GLY A N 1
ATOM 2254 C CA . GLY A 1 288 ? -36.889 0.363 37.745 1.00 81.81 288 GLY A CA 1
ATOM 2255 C C . GLY A 1 288 ? -35.483 0.283 37.135 1.00 81.81 288 GLY A C 1
ATOM 2256 O O . GLY A 1 288 ? -34.748 -0.664 37.409 1.00 81.81 288 GLY A O 1
ATOM 2257 N N . ALA A 1 289 ? -35.084 1.277 36.335 1.00 83.19 289 ALA A N 1
ATOM 2258 C CA . ALA A 1 289 ? -33.710 1.399 35.834 1.00 83.19 289 ALA A CA 1
ATOM 2259 C C . ALA A 1 289 ? -32.747 1.837 36.953 1.00 83.19 289 ALA A C 1
ATOM 2261 O O . ALA A 1 289 ? -33.103 2.668 37.790 1.00 83.19 289 ALA A O 1
ATOM 2262 N N . ILE A 1 290 ? -31.528 1.294 36.962 1.00 84.50 290 ILE A N 1
ATOM 2263 C CA . ILE A 1 290 ? -30.497 1.633 37.954 1.00 84.50 290 ILE A CA 1
ATOM 2264 C C . ILE A 1 290 ? -29.446 2.510 37.274 1.00 84.50 290 ILE A C 1
ATOM 2266 O O . ILE A 1 290 ? -28.745 2.050 36.382 1.00 84.50 290 ILE A O 1
ATOM 2270 N N . ASN A 1 291 ? -29.317 3.767 37.711 1.00 76.38 291 ASN A N 1
ATOM 2271 C CA . ASN A 1 291 ? -28.467 4.775 37.054 1.00 76.38 291 ASN A CA 1
ATOM 2272 C C . ASN A 1 291 ? -27.096 4.990 37.734 1.00 76.38 291 ASN A C 1
ATOM 2274 O O . ASN A 1 291 ? -26.404 5.955 37.434 1.00 76.38 291 ASN A O 1
ATOM 2278 N N . GLY A 1 292 ? -26.688 4.106 38.650 1.00 81.44 292 GLY A N 1
ATOM 2279 C CA . GLY A 1 292 ? -25.414 4.206 39.370 1.00 81.44 292 GLY A CA 1
ATOM 2280 C C . GLY A 1 292 ? -24.856 2.831 39.705 1.00 81.44 292 GLY A C 1
ATOM 2281 O O . GLY A 1 292 ? -25.131 2.288 40.773 1.00 81.44 292 GLY A O 1
ATOM 2282 N N . TYR A 1 293 ? -24.103 2.254 38.776 1.00 88.38 293 TYR A N 1
ATOM 2283 C CA . TYR A 1 293 ? -23.478 0.945 38.926 1.00 88.38 293 TYR A CA 1
ATOM 2284 C C . TYR A 1 293 ? -22.091 0.936 38.287 1.00 88.38 293 TYR A C 1
ATOM 2286 O O . TYR A 1 293 ? -21.805 1.684 37.349 1.00 88.38 293 TYR A O 1
ATOM 2294 N N . THR A 1 294 ? -21.233 0.069 38.805 1.00 89.50 294 THR A N 1
ATOM 2295 C CA . THR A 1 294 ? -19.969 -0.307 38.183 1.00 89.50 294 THR A CA 1
ATOM 2296 C C . THR A 1 294 ? -20.146 -1.656 37.505 1.00 89.50 294 THR A C 1
ATOM 2298 O O . THR A 1 294 ? -20.908 -2.507 37.970 1.00 89.50 294 THR A O 1
ATOM 2301 N N . MET A 1 295 ? -19.466 -1.842 36.378 1.00 90.06 295 MET A N 1
ATOM 2302 C CA . MET A 1 295 ? -19.488 -3.095 35.638 1.00 90.06 295 MET A CA 1
ATOM 2303 C C . MET A 1 295 ? -18.075 -3.494 35.235 1.00 90.06 295 MET A C 1
ATOM 2305 O O . MET A 1 295 ? -17.266 -2.642 34.854 1.00 90.06 295 MET A O 1
ATOM 2309 N N . SER A 1 296 ? -17.794 -4.790 35.284 1.00 89.75 296 SER A N 1
ATOM 2310 C CA . SER A 1 296 ? -16.594 -5.376 34.703 1.00 89.75 296 SER A CA 1
ATOM 2311 C C . SER A 1 296 ? -16.937 -6.552 33.792 1.00 89.75 296 SER A C 1
ATOM 2313 O O . SER A 1 296 ? -17.921 -7.259 34.005 1.00 89.75 296 SER A O 1
ATOM 2315 N N . VAL A 1 297 ? -16.122 -6.739 32.754 1.00 89.56 297 VAL A N 1
ATOM 2316 C CA . VAL A 1 297 ? -16.179 -7.870 31.825 1.00 89.56 297 VAL A CA 1
ATOM 2317 C C . VAL A 1 297 ? -14.836 -8.587 31.860 1.00 89.56 297 VAL A C 1
ATOM 2319 O O . VAL A 1 297 ? -13.821 -8.015 31.448 1.00 89.56 297 VAL A O 1
ATOM 2322 N N . ASN A 1 298 ? -14.818 -9.839 32.324 1.00 88.19 298 ASN A N 1
ATOM 2323 C CA . ASN A 1 298 ? -13.590 -10.610 32.558 1.00 88.19 298 ASN A CA 1
ATOM 2324 C C . ASN A 1 298 ? -12.561 -9.783 33.358 1.00 88.19 298 ASN A C 1
ATOM 2326 O O . ASN A 1 298 ? -11.438 -9.571 32.905 1.00 88.19 298 ASN A O 1
ATOM 2330 N N . ASP A 1 299 ? -13.006 -9.218 34.487 1.00 82.88 299 ASP A N 1
ATOM 2331 C CA . ASP A 1 299 ? -12.232 -8.362 35.402 1.00 82.88 299 ASP A CA 1
ATOM 2332 C C . ASP A 1 299 ? -11.741 -7.014 34.833 1.00 82.88 299 ASP A C 1
ATOM 2334 O O . ASP A 1 299 ? -11.085 -6.243 35.534 1.00 82.88 299 ASP A O 1
ATOM 2338 N N . ARG A 1 300 ? -12.104 -6.663 33.593 1.00 88.12 300 ARG A N 1
ATOM 2339 C CA . ARG A 1 300 ? -11.836 -5.335 33.016 1.00 88.12 300 ARG A CA 1
ATOM 2340 C C . ARG A 1 300 ? -13.017 -4.415 33.262 1.00 88.12 300 ARG A C 1
ATOM 2342 O O . ARG A 1 300 ? -14.137 -4.745 32.886 1.00 88.12 300 ARG A O 1
ATOM 2349 N N . THR A 1 301 ? -12.782 -3.263 33.875 1.00 85.62 301 THR A N 1
ATOM 2350 C CA . THR A 1 301 ? -13.816 -2.246 34.091 1.00 85.62 301 THR A CA 1
ATOM 2351 C C . THR A 1 301 ? -14.333 -1.695 32.764 1.00 85.62 301 THR A C 1
ATOM 2353 O O . THR A 1 301 ? -13.562 -1.410 31.849 1.00 85.62 301 THR A O 1
ATOM 2356 N N . VAL A 1 302 ? -15.654 -1.549 32.660 1.00 85.44 302 VAL A N 1
ATOM 2357 C CA . VAL A 1 302 ? -16.332 -1.026 31.469 1.00 85.44 302 VAL A CA 1
ATOM 2358 C C . VAL A 1 302 ? -16.889 0.360 31.764 1.00 85.44 302 VAL A C 1
ATOM 2360 O O . VAL A 1 302 ? -17.385 0.616 32.861 1.00 85.44 302 VAL A O 1
ATOM 2363 N N . ASN A 1 303 ? -16.834 1.250 30.773 1.00 82.19 303 ASN A N 1
ATOM 2364 C CA . ASN A 1 303 ? -17.512 2.536 30.847 1.00 82.19 303 ASN A CA 1
ATOM 2365 C C . ASN A 1 303 ? -19.038 2.333 30.850 1.00 82.19 303 ASN A C 1
ATOM 2367 O O . ASN A 1 303 ? -19.607 1.871 29.866 1.00 82.19 303 ASN A O 1
ATOM 2371 N N . THR A 1 304 ? -19.697 2.689 31.951 1.00 81.12 304 THR A N 1
ATOM 2372 C CA . THR A 1 304 ? -21.152 2.554 32.125 1.00 81.12 304 THR A CA 1
ATOM 2373 C C . THR A 1 304 ? -21.935 3.804 31.709 1.00 81.12 304 THR A C 1
ATOM 2375 O O . THR A 1 304 ? -23.158 3.824 31.836 1.00 81.12 304 THR A O 1
ATOM 2378 N N . MET A 1 305 ? -21.261 4.846 31.199 1.00 80.81 305 MET A N 1
ATOM 2379 C CA . MET A 1 305 ? -21.922 6.049 30.671 1.00 80.81 305 MET A CA 1
ATOM 2380 C C . MET A 1 305 ? -22.600 5.807 29.319 1.00 80.81 305 MET A C 1
ATOM 2382 O O . MET A 1 305 ? -23.547 6.509 28.965 1.00 80.81 305 MET A O 1
ATOM 2386 N N . GLU A 1 306 ? -22.120 4.827 28.554 1.00 79.56 306 GLU A N 1
ATOM 2387 C CA . GLU A 1 306 ? -22.667 4.480 27.247 1.00 79.56 306 GLU A CA 1
ATOM 2388 C C . GLU A 1 306 ? -23.669 3.317 27.372 1.00 79.56 306 GLU A C 1
ATOM 2390 O O . GLU A 1 306 ? -23.466 2.402 28.170 1.00 79.56 306 GLU A O 1
ATOM 2395 N N . PRO A 1 307 ? -24.761 3.289 26.581 1.00 83.31 307 PRO A N 1
ATOM 2396 C CA . PRO A 1 307 ? -25.802 2.261 26.684 1.00 83.31 307 PRO A CA 1
ATOM 2397 C C . PRO A 1 307 ? -25.393 0.916 26.050 1.00 83.31 307 PRO A C 1
ATOM 2399 O O . PRO A 1 307 ? -26.252 0.117 25.665 1.00 83.31 307 PRO A O 1
ATOM 2402 N N . PHE A 1 308 ? -24.095 0.673 25.876 1.00 86.88 308 PHE A N 1
ATOM 2403 C CA . PHE A 1 308 ? -23.543 -0.536 25.284 1.00 86.88 308 PHE A CA 1
ATOM 2404 C C . PHE A 1 308 ? -22.276 -0.980 26.012 1.00 86.88 308 PHE A C 1
ATOM 2406 O O . PHE A 1 308 ? -21.528 -0.172 26.548 1.00 86.88 308 PHE A O 1
ATOM 2413 N N . VAL A 1 309 ? -22.032 -2.286 25.989 1.00 87.69 309 VAL A N 1
ATOM 2414 C CA . VAL A 1 309 ? -20.778 -2.903 26.413 1.00 87.69 309 VAL A CA 1
ATOM 2415 C C . VAL A 1 309 ? -19.952 -3.253 25.183 1.00 87.69 309 VAL A C 1
ATOM 2417 O O . VAL A 1 309 ? -20.476 -3.811 24.216 1.00 87.69 309 VAL A O 1
ATOM 2420 N N . GLU A 1 310 ? -18.666 -2.913 25.213 1.00 88.12 310 GLU A N 1
ATOM 2421 C CA . GLU A 1 310 ? -17.709 -3.307 24.182 1.00 88.12 310 GLU A CA 1
ATOM 2422 C C . GLU A 1 310 ? -17.042 -4.623 24.585 1.00 88.12 310 GLU A C 1
ATOM 2424 O O . GLU A 1 310 ? -16.340 -4.706 25.592 1.00 88.12 310 GLU A O 1
ATOM 2429 N N . LEU A 1 311 ? -17.295 -5.668 23.802 1.00 88.75 311 LEU A N 1
ATOM 2430 C CA . LEU A 1 311 ? -16.685 -6.982 23.961 1.00 88.75 311 LEU A CA 1
ATOM 2431 C C . LEU A 1 311 ? -15.571 -7.130 22.929 1.00 88.75 311 LEU A C 1
ATOM 2433 O O . LEU A 1 311 ? -15.795 -6.895 21.739 1.00 88.75 311 LEU A O 1
ATOM 2437 N N . ASN A 1 312 ? -14.381 -7.530 23.364 1.00 88.12 312 ASN A N 1
ATOM 2438 C CA . ASN A 1 312 ? -13.246 -7.682 22.464 1.00 88.12 312 ASN A CA 1
ATOM 2439 C C . ASN A 1 312 ? -13.272 -9.060 21.820 1.00 88.12 312 ASN A C 1
ATOM 2441 O O . ASN A 1 312 ? -13.718 -10.038 22.410 1.00 88.12 312 ASN A O 1
ATOM 2445 N N . GLU A 1 313 ? -12.683 -9.176 20.640 1.00 87.31 313 GLU A N 1
ATOM 2446 C CA . GLU A 1 313 ? -12.503 -10.458 19.960 1.00 87.31 313 GLU A CA 1
ATOM 2447 C C . GLU A 1 313 ? -11.833 -11.540 20.829 1.00 87.31 313 GLU A C 1
ATOM 2449 O O . GLU A 1 313 ? -12.203 -12.712 20.771 1.00 87.31 313 GLU A O 1
ATOM 2454 N N . THR A 1 314 ? -10.914 -11.149 21.717 1.00 85.19 314 THR A N 1
ATOM 2455 C CA . THR A 1 314 ? -10.251 -12.052 22.673 1.00 85.19 314 THR A CA 1
ATOM 2456 C C . THR A 1 314 ? -11.204 -12.732 23.657 1.00 85.19 314 THR A C 1
ATOM 2458 O O . THR A 1 314 ? -10.858 -13.785 24.200 1.00 85.19 314 THR A O 1
ATOM 2461 N N . ASP A 1 315 ? -12.374 -12.134 23.898 1.00 84.00 315 ASP A N 1
ATOM 2462 C CA . ASP A 1 315 ? -13.418 -12.663 24.779 1.00 84.00 315 ASP A CA 1
ATOM 2463 C C . ASP A 1 315 ? -14.218 -13.789 24.119 1.00 84.00 315 ASP A C 1
ATOM 2465 O O . ASP A 1 315 ? -14.825 -14.599 24.814 1.00 84.00 315 ASP A O 1
ATOM 2469 N N . PHE A 1 316 ? -14.167 -13.886 22.788 1.00 84.12 316 PHE A N 1
ATOM 2470 C CA . PHE A 1 316 ? -14.896 -14.884 22.008 1.00 84.12 316 PHE A CA 1
ATOM 2471 C C . PHE A 1 316 ? -14.041 -16.095 21.606 1.00 84.12 316 PHE A C 1
ATOM 2473 O O . PHE A 1 316 ? -14.439 -16.878 20.745 1.00 84.12 316 PHE A O 1
ATOM 2480 N N . GLN A 1 317 ? -12.864 -16.271 22.218 1.00 82.25 317 GLN A N 1
ATOM 2481 C CA . GLN A 1 317 ? -12.017 -17.434 21.946 1.00 82.25 317 GLN A CA 1
ATOM 2482 C C . GLN A 1 317 ? -12.687 -18.747 22.401 1.00 82.25 317 GLN A C 1
ATOM 2484 O O . GLN A 1 317 ? -13.352 -18.766 23.443 1.00 82.25 317 GLN A O 1
ATOM 2489 N N . PRO A 1 318 ? -12.485 -19.864 21.672 1.00 76.19 318 PRO A N 1
ATOM 2490 C CA . PRO A 1 318 ? -13.063 -21.158 22.029 1.00 76.19 318 PRO A CA 1
ATOM 2491 C C . PRO A 1 318 ? -12.714 -21.574 23.464 1.00 76.19 318 PRO A C 1
ATOM 2493 O O . PRO A 1 318 ? -11.562 -21.479 23.883 1.00 76.19 318 PRO A O 1
ATOM 2496 N N . GLY A 1 319 ? -13.712 -22.038 24.220 1.00 75.81 319 GLY A N 1
ATOM 2497 C CA . GLY A 1 319 ? -13.542 -22.502 25.602 1.00 75.81 319 GLY A CA 1
ATOM 2498 C C . GLY A 1 319 ? -13.456 -21.399 26.664 1.00 75.81 319 GLY A C 1
ATOM 2499 O O . GLY A 1 319 ? -13.407 -21.719 27.851 1.00 75.81 319 GLY A O 1
ATOM 2500 N N . LYS A 1 320 ? -13.477 -20.114 26.283 1.00 82.19 320 LYS A N 1
ATOM 2501 C CA . LYS A 1 320 ? -13.609 -19.009 27.241 1.00 82.19 320 LYS A CA 1
ATOM 2502 C C . LYS A 1 320 ? -15.074 -18.717 27.542 1.00 82.19 320 LYS A C 1
ATOM 2504 O O . LYS A 1 320 ? -15.943 -18.898 26.694 1.00 82.19 320 LYS A O 1
ATOM 2509 N N . ARG A 1 321 ? -15.335 -18.233 28.756 1.00 87.75 321 ARG A N 1
ATOM 2510 C CA . ARG A 1 321 ? -16.626 -17.656 29.141 1.00 87.75 321 ARG A CA 1
ATOM 2511 C C . ARG A 1 321 ? -16.461 -16.157 29.317 1.00 87.75 321 ARG A C 1
ATOM 2513 O O . ARG A 1 321 ? -15.413 -15.706 29.774 1.00 87.75 321 ARG A O 1
ATOM 2520 N N . VAL A 1 322 ? -17.493 -15.407 28.957 1.00 88.75 322 VAL A N 1
ATOM 2521 C CA . VAL A 1 322 ? -17.538 -13.966 29.187 1.00 88.75 322 VAL A CA 1
ATOM 2522 C C . VAL A 1 322 ? -18.281 -13.737 30.485 1.00 88.75 322 VAL A C 1
ATOM 2524 O O . VAL A 1 322 ? -19.477 -14.004 30.593 1.00 88.75 322 VAL A O 1
ATOM 2527 N N . GLU A 1 323 ? -17.554 -13.289 31.494 1.00 90.62 323 GLU A N 1
ATOM 2528 C CA . GLU A 1 323 ? -18.107 -13.006 32.802 1.00 90.62 323 GLU A CA 1
ATOM 2529 C C . GLU A 1 323 ? -18.386 -11.515 32.944 1.00 90.62 323 GLU A C 1
ATOM 2531 O O . GLU A 1 323 ? -17.476 -10.700 32.826 1.00 90.62 323 GLU A O 1
ATOM 2536 N N . ILE A 1 324 ? -19.642 -11.169 33.207 1.00 90.94 324 ILE A N 1
ATOM 2537 C CA . ILE A 1 324 ? -20.086 -9.802 33.449 1.00 90.94 324 ILE A CA 1
ATOM 2538 C C . ILE A 1 324 ? -20.449 -9.684 34.925 1.00 90.94 324 ILE A C 1
ATOM 2540 O O . ILE A 1 324 ? -21.348 -10.379 35.407 1.00 90.94 324 ILE A O 1
ATOM 2544 N N . GLN A 1 325 ? -19.752 -8.807 35.641 1.00 91.88 325 GLN A N 1
ATOM 2545 C CA . GLN A 1 325 ? -20.061 -8.473 37.026 1.00 91.88 325 GLN A CA 1
ATOM 2546 C C . GLN A 1 325 ? -20.621 -7.059 37.091 1.00 91.88 325 GLN A C 1
ATOM 2548 O O . GLN A 1 325 ? -20.054 -6.142 36.502 1.00 91.88 325 GLN A O 1
ATOM 2553 N N . VAL A 1 326 ? -21.712 -6.875 37.828 1.00 92.38 326 VAL A N 1
ATOM 2554 C CA . VAL A 1 326 ? -22.319 -5.569 38.082 1.00 92.38 326 VAL A CA 1
ATOM 2555 C C . VAL A 1 326 ? -22.495 -5.378 39.575 1.00 92.38 326 VAL A C 1
ATOM 2557 O O . VAL A 1 326 ? -23.053 -6.234 40.262 1.00 92.38 326 VAL A O 1
ATOM 2560 N N . ALA A 1 327 ? -22.061 -4.224 40.067 1.00 89.31 327 ALA A N 1
ATOM 2561 C CA . ALA A 1 327 ? -22.254 -3.813 41.446 1.00 89.31 327 ALA A CA 1
ATOM 2562 C C . ALA A 1 327 ? -22.882 -2.420 41.497 1.00 89.31 327 ALA A C 1
ATOM 2564 O O . ALA A 1 327 ? -22.533 -1.524 40.734 1.00 89.31 327 ALA A O 1
ATOM 2565 N N . SER A 1 328 ? -23.820 -2.228 42.417 1.00 88.50 328 SER A N 1
ATOM 2566 C CA . SER A 1 328 ? -24.460 -0.941 42.674 1.00 88.50 328 SER A CA 1
ATOM 2567 C C . SER A 1 328 ? -24.646 -0.770 44.175 1.00 88.50 328 SER A C 1
ATOM 2569 O O . SER A 1 328 ? -24.801 -1.748 44.910 1.00 88.50 328 SER A O 1
ATOM 2571 N N . ASN A 1 329 ? -24.636 0.475 44.641 1.00 81.69 329 ASN A N 1
ATOM 2572 C CA . ASN A 1 329 ? -24.914 0.773 46.039 1.00 81.69 329 ASN A CA 1
ATOM 2573 C C . ASN A 1 329 ? -26.343 0.325 46.372 1.00 81.69 329 ASN A C 1
ATOM 2575 O O . ASN A 1 329 ? -27.269 0.628 45.626 1.00 81.69 329 ASN A O 1
ATOM 2579 N N . ASN A 1 330 ? -26.525 -0.357 47.506 1.00 84.88 330 ASN A N 1
ATOM 2580 C CA . ASN A 1 330 ? -27.816 -0.872 47.990 1.00 84.88 330 ASN A CA 1
ATOM 2581 C C . ASN A 1 330 ? -28.394 -2.079 47.223 1.00 84.88 330 ASN A C 1
ATOM 2583 O O . ASN A 1 330 ? -29.526 -2.474 47.500 1.00 84.88 330 ASN A O 1
ATOM 2587 N N . PHE A 1 331 ? -27.634 -2.697 46.314 1.00 87.81 331 PHE A N 1
ATOM 2588 C CA . PHE A 1 331 ? -28.018 -3.928 45.614 1.00 87.81 331 PHE A CA 1
ATOM 2589 C C . PHE A 1 331 ? -26.997 -5.044 45.857 1.00 87.81 331 PHE A C 1
ATOM 2591 O O . PHE A 1 331 ? -25.821 -4.780 46.113 1.00 87.81 331 PHE A O 1
ATOM 2598 N N . GLN A 1 332 ? -27.437 -6.299 45.763 1.00 86.88 332 GLN A N 1
ATOM 2599 C CA . GLN A 1 332 ? -26.528 -7.442 45.744 1.00 86.88 332 GLN A CA 1
ATOM 2600 C C . GLN A 1 332 ? -25.710 -7.431 44.439 1.00 86.88 332 GLN A C 1
ATOM 2602 O O . GLN A 1 332 ? -26.300 -7.262 43.366 1.00 86.88 332 GLN A O 1
ATOM 2607 N N . PRO A 1 333 ? -24.375 -7.612 44.497 1.00 88.44 333 PRO A N 1
ATOM 2608 C CA . PRO A 1 333 ? -23.562 -7.761 43.297 1.00 88.44 333 PRO A CA 1
ATOM 2609 C C . PRO A 1 333 ? -24.040 -8.949 42.458 1.00 88.44 333 PRO A C 1
ATOM 2611 O O . PRO A 1 333 ? -24.228 -10.049 42.977 1.00 88.44 333 PRO A O 1
ATOM 2614 N N . LEU A 1 334 ? -24.213 -8.730 41.158 1.00 91.81 334 LEU A N 1
ATOM 2615 C CA . LEU A 1 334 ? -24.593 -9.767 40.205 1.00 91.81 334 LEU A CA 1
ATOM 2616 C C . LEU A 1 334 ? -23.368 -10.180 39.398 1.00 91.81 334 LEU A C 1
ATOM 2618 O O . LEU A 1 334 ? -22.676 -9.333 38.841 1.00 91.81 334 LEU A O 1
ATOM 2622 N N . LYS A 1 335 ? -23.137 -11.487 39.291 1.00 92.56 335 LYS A N 1
ATOM 2623 C CA . LYS A 1 335 ? -22.109 -12.083 38.436 1.00 92.56 335 LYS A CA 1
ATOM 2624 C C . LYS A 1 335 ? -22.783 -13.069 37.494 1.00 92.56 335 LYS A C 1
ATOM 2626 O O . LYS A 1 335 ? -23.372 -14.048 37.948 1.00 92.56 335 LYS A O 1
ATOM 2631 N N . GLN A 1 336 ? -22.703 -12.809 36.193 1.00 90.75 336 GLN A N 1
ATOM 2632 C CA . GLN A 1 336 ? -23.319 -13.641 35.165 1.00 90.75 336 GLN A CA 1
ATOM 2633 C C . GLN A 1 336 ? -22.282 -14.071 34.133 1.00 90.75 336 GLN A C 1
ATOM 2635 O O . GLN A 1 336 ? -21.454 -13.277 33.697 1.00 90.75 336 GLN A O 1
ATOM 2640 N N . SER A 1 337 ? -22.316 -15.347 33.755 1.00 90.25 337 SER A N 1
ATOM 2641 C CA . SER A 1 337 ? -21.343 -15.938 32.842 1.00 90.25 337 SER A CA 1
ATOM 2642 C C . SER A 1 337 ? -22.030 -16.437 31.582 1.00 90.25 337 SER A C 1
ATOM 2644 O O . SER A 1 337 ? -22.848 -17.355 31.642 1.00 90.25 337 SER A O 1
ATOM 2646 N N . TYR A 1 338 ? -21.650 -15.858 30.452 1.00 88.38 338 TYR A N 1
ATOM 2647 C CA . TYR A 1 338 ? -22.215 -16.141 29.143 1.00 88.38 338 TYR A CA 1
ATOM 2648 C C . TYR A 1 338 ? -21.252 -16.962 28.293 1.00 88.38 338 TYR A C 1
ATOM 2650 O O . TYR A 1 338 ? -20.027 -16.807 28.390 1.00 88.38 338 TYR A O 1
ATOM 2658 N N . GLU A 1 339 ? -21.800 -17.800 27.417 1.00 87.88 339 GLU A N 1
ATOM 2659 C CA . GLU A 1 339 ? -20.994 -18.405 26.363 1.00 87.88 339 GLU A CA 1
ATOM 2660 C C . GLU A 1 339 ? -20.788 -17.424 25.195 1.00 87.88 339 GLU A C 1
ATOM 2662 O O . GLU A 1 339 ? -21.722 -16.712 24.808 1.00 87.88 339 GLU A O 1
ATOM 2667 N N . PRO A 1 340 ? -19.599 -17.409 24.562 1.00 84.88 340 PRO A N 1
ATOM 2668 C CA . PRO A 1 340 ? -19.332 -16.592 23.379 1.00 84.88 340 PRO A CA 1
ATOM 2669 C C . PRO A 1 340 ? -20.401 -16.719 22.287 1.00 84.88 340 PRO A C 1
ATOM 2671 O O . PRO A 1 340 ? -20.838 -15.718 21.720 1.00 84.88 340 PRO A O 1
ATOM 2674 N N . ALA A 1 341 ? -20.875 -17.941 22.023 1.00 83.25 341 ALA A N 1
ATOM 2675 C CA . ALA A 1 341 ? -21.887 -18.208 21.003 1.00 83.25 341 ALA A CA 1
ATOM 2676 C C . ALA A 1 341 ? -23.259 -17.590 21.333 1.00 83.25 341 ALA A C 1
ATOM 2678 O O . ALA A 1 341 ? -24.011 -17.232 20.425 1.00 83.25 341 ALA A O 1
ATOM 2679 N N . GLU A 1 342 ? -23.597 -17.450 22.616 1.00 84.12 342 GLU A N 1
ATOM 2680 C CA . GLU A 1 342 ? -24.837 -16.808 23.059 1.00 84.12 342 GLU A CA 1
ATOM 2681 C C . GLU A 1 342 ? -24.761 -15.293 22.863 1.00 84.12 342 GLU A C 1
ATOM 2683 O O . GLU A 1 342 ? -25.663 -14.701 22.268 1.00 84.12 342 GLU A O 1
ATOM 2688 N N . LEU A 1 343 ? -23.643 -14.679 23.262 1.00 83.19 343 LEU A N 1
ATOM 2689 C CA . LEU A 1 343 ? -23.409 -13.240 23.110 1.00 83.19 343 LEU A CA 1
ATOM 2690 C C . LEU A 1 343 ? -23.307 -12.794 21.648 1.00 83.19 343 LEU A C 1
ATOM 2692 O O . LEU A 1 343 ? -23.692 -11.673 21.311 1.00 83.19 343 LEU A O 1
ATOM 2696 N N . MET A 1 344 ? -22.841 -13.676 20.761 1.00 82.19 344 MET A N 1
ATOM 2697 C CA . MET A 1 344 ? -22.844 -13.418 19.319 1.00 82.19 344 MET A CA 1
ATOM 2698 C C . MET A 1 344 ? -24.259 -13.332 18.733 1.00 82.19 344 MET A C 1
ATOM 2700 O O . MET A 1 344 ? -24.484 -12.589 17.775 1.00 82.19 344 MET A O 1
ATOM 2704 N N . ARG A 1 345 ? -25.229 -14.044 19.319 1.00 83.12 345 ARG A N 1
ATOM 2705 C CA . ARG A 1 345 ? -26.639 -14.014 18.893 1.00 83.12 345 ARG A CA 1
ATOM 2706 C C . ARG A 1 345 ? -27.448 -12.912 19.575 1.00 83.12 345 ARG A C 1
ATOM 2708 O O . ARG A 1 345 ? -28.437 -12.452 19.012 1.00 83.12 345 ARG A O 1
ATOM 2715 N N . GLN A 1 346 ? -27.046 -12.479 20.766 1.00 82.31 346 GLN A N 1
ATOM 2716 C CA . GLN A 1 346 ? -27.759 -11.452 21.520 1.00 82.31 346 GLN A CA 1
ATOM 2717 C C . GLN A 1 346 ? -27.435 -10.039 21.020 1.00 82.31 346 GLN A C 1
ATOM 2719 O O . GLN A 1 346 ? -26.276 -9.665 20.831 1.00 82.31 346 GLN A O 1
ATOM 2724 N N . SER A 1 347 ? -28.482 -9.233 20.833 1.00 80.69 347 SER A N 1
ATOM 2725 C CA . SER A 1 347 ? -28.383 -7.801 20.520 1.00 80.69 347 SER A CA 1
ATOM 2726 C C . SER A 1 347 ? -28.413 -6.915 21.769 1.00 80.69 347 SER A C 1
ATOM 2728 O O . SER A 1 347 ? -27.999 -5.755 21.715 1.00 80.69 347 SER A O 1
ATOM 2730 N N . ALA A 1 348 ? -28.914 -7.446 22.888 1.00 86.94 348 ALA A N 1
ATOM 2731 C CA . ALA A 1 348 ? -29.014 -6.751 24.161 1.00 86.94 348 ALA A CA 1
ATOM 2732 C C . ALA A 1 348 ? -28.809 -7.716 25.335 1.00 86.94 348 ALA A C 1
ATOM 2734 O O . ALA A 1 348 ? -29.254 -8.861 25.280 1.00 86.94 348 ALA A O 1
ATOM 2735 N N . ILE A 1 349 ? -28.167 -7.216 26.386 1.00 88.56 349 ILE A N 1
ATOM 2736 C CA . ILE A 1 349 ? -27.957 -7.894 27.661 1.00 88.56 349 ILE A CA 1
ATOM 2737 C C . ILE A 1 349 ? -28.762 -7.143 28.717 1.00 88.56 349 ILE A C 1
ATOM 2739 O O . ILE A 1 349 ? -28.583 -5.937 28.917 1.00 88.56 349 ILE A O 1
ATOM 2743 N N . GLU A 1 350 ? -29.652 -7.864 29.389 1.00 88.75 350 GLU A N 1
ATOM 2744 C CA . GLU A 1 350 ? -30.442 -7.350 30.501 1.00 88.75 350 GLU A CA 1
ATOM 2745 C C . GLU A 1 350 ? -29.939 -7.955 31.811 1.00 88.75 350 GLU A C 1
ATOM 2747 O O . GLU A 1 350 ? -29.911 -9.173 31.975 1.00 88.75 350 GLU A O 1
ATOM 2752 N N . LEU A 1 351 ? -29.524 -7.092 32.737 1.00 89.56 351 LEU A N 1
ATOM 2753 C CA . LEU A 1 351 ? -28.975 -7.473 34.033 1.00 89.56 351 LEU A CA 1
ATOM 2754 C C . LEU A 1 351 ? -29.919 -6.987 35.128 1.00 89.56 351 LEU A C 1
ATOM 2756 O O . LEU A 1 351 ? -30.189 -5.790 35.241 1.00 89.56 351 LEU A O 1
ATOM 2760 N N . VAL A 1 352 ? -30.426 -7.920 35.931 1.00 90.88 352 VAL A N 1
ATOM 2761 C CA . VAL A 1 352 ? -31.429 -7.643 36.964 1.00 90.88 352 VAL A CA 1
ATOM 2762 C C . VAL A 1 352 ? -30.795 -7.767 38.347 1.00 90.88 352 VAL A C 1
ATOM 2764 O O . VAL A 1 352 ? -30.435 -8.862 38.772 1.00 90.88 352 VAL A O 1
ATOM 2767 N N . LEU A 1 353 ? -30.658 -6.645 39.054 1.00 90.06 353 LEU A N 1
ATOM 2768 C CA . LEU A 1 353 ? -30.103 -6.593 40.406 1.00 90.06 353 LEU A CA 1
ATOM 2769 C C . LEU A 1 353 ? -31.194 -6.770 41.468 1.00 90.06 353 LEU A C 1
ATOM 2771 O O . LEU A 1 353 ? -32.282 -6.189 41.375 1.00 90.06 353 LEU A O 1
ATOM 2775 N N . GLN A 1 354 ? -30.875 -7.532 42.515 1.00 88.62 354 GLN A N 1
ATOM 2776 C CA . GLN A 1 354 ? -31.729 -7.689 43.691 1.00 88.62 354 GLN A CA 1
ATOM 2777 C C . GLN A 1 354 ? -31.376 -6.633 44.751 1.00 88.62 354 GLN A C 1
ATOM 2779 O O . GLN A 1 354 ? -30.189 -6.456 45.046 1.00 88.62 354 GLN A O 1
ATOM 2784 N N . PRO A 1 355 ? -32.360 -5.904 45.312 1.00 85.62 355 PRO A N 1
ATOM 2785 C CA . PRO A 1 355 ? -32.124 -4.996 46.432 1.00 85.62 355 PRO A CA 1
ATOM 2786 C C . PRO A 1 355 ? -31.469 -5.719 47.613 1.00 85.62 355 PRO A C 1
ATOM 2788 O O . PRO A 1 355 ? -31.801 -6.865 47.908 1.00 85.62 355 PRO A O 1
ATOM 2791 N N . LEU A 1 356 ? -30.530 -5.059 48.290 1.00 86.94 356 LEU A N 1
ATOM 2792 C CA . LEU A 1 356 ? -29.931 -5.605 49.502 1.00 86.94 356 LEU A CA 1
ATOM 2793 C C . LEU A 1 356 ? -30.876 -5.367 50.681 1.00 86.94 356 LEU A C 1
ATOM 2795 O O . LEU A 1 356 ? -31.152 -4.219 51.030 1.00 86.94 356 LEU A O 1
ATOM 2799 N N . GLU A 1 357 ? -31.332 -6.447 51.299 1.00 84.81 357 GLU A N 1
ATOM 2800 C CA . GLU A 1 357 ? -32.096 -6.419 52.542 1.00 84.81 357 GLU A CA 1
ATOM 2801 C C . GLU A 1 357 ? -31.170 -6.350 53.761 1.00 84.81 357 GLU A C 1
ATOM 2803 O O . GLU A 1 357 ? -30.152 -7.041 53.822 1.00 84.81 357 GLU A O 1
ATOM 2808 N N . GLU A 1 358 ? -31.525 -5.515 54.736 1.00 83.19 358 GLU A N 1
ATOM 2809 C CA . GLU A 1 358 ? -30.845 -5.404 56.023 1.00 83.19 358 GLU A CA 1
ATOM 2810 C C . GLU A 1 358 ? -31.840 -5.686 57.154 1.00 83.19 358 GLU A C 1
ATOM 2812 O O . GLU A 1 358 ? -32.934 -5.116 57.205 1.00 83.19 358 GLU A O 1
ATOM 2817 N N . GLY A 1 359 ? -31.447 -6.562 58.081 1.00 85.50 359 GLY A N 1
ATOM 2818 C CA . GLY A 1 359 ? -32.213 -6.831 59.292 1.00 85.50 359 GLY A CA 1
ATOM 2819 C C . GLY A 1 359 ? -32.035 -5.701 60.302 1.00 85.50 359 GLY A C 1
ATOM 2820 O O . GLY A 1 359 ? -30.938 -5.482 60.812 1.00 85.50 359 GLY A O 1
ATOM 2821 N N . ILE A 1 360 ? -33.123 -5.006 60.613 1.00 87.19 360 ILE A N 1
ATOM 2822 C CA . ILE A 1 360 ? -33.148 -3.834 61.486 1.00 87.19 360 ILE A CA 1
ATOM 2823 C C . ILE A 1 360 ? -34.008 -4.137 62.701 1.00 87.19 360 ILE A C 1
ATOM 2825 O O . ILE A 1 360 ? -35.110 -4.673 62.587 1.00 87.19 360 ILE A O 1
ATOM 2829 N N . VAL A 1 361 ? -33.522 -3.756 63.878 1.00 89.19 361 VAL A N 1
ATOM 2830 C CA . VAL A 1 361 ? -34.313 -3.803 65.109 1.00 89.19 361 VAL A CA 1
ATOM 2831 C C . VAL A 1 361 ? -34.841 -2.404 65.392 1.00 89.19 361 VAL A C 1
ATOM 2833 O O . VAL A 1 361 ? -34.088 -1.496 65.753 1.00 89.19 361 VAL A O 1
ATOM 2836 N N . LEU A 1 362 ? -36.147 -2.231 65.225 1.00 88.00 362 LEU A N 1
ATOM 2837 C CA . LEU A 1 362 ? -36.860 -1.029 65.629 1.00 88.00 362 LEU A CA 1
ATOM 2838 C C . LEU A 1 362 ? -37.270 -1.154 67.092 1.00 88.00 362 LEU A C 1
ATOM 2840 O O . LEU A 1 362 ? -38.060 -2.028 67.442 1.00 88.00 362 LEU A O 1
ATOM 2844 N N . ARG A 1 363 ? -36.773 -0.255 67.939 1.00 88.81 363 ARG A N 1
ATOM 2845 C CA . ARG A 1 363 ? -37.266 -0.058 69.304 1.00 88.81 363 ARG A CA 1
ATOM 2846 C C . ARG A 1 363 ? -38.221 1.130 69.270 1.00 88.81 363 ARG A C 1
ATOM 2848 O O . ARG A 1 363 ? -37.795 2.258 69.064 1.00 88.81 363 ARG A O 1
ATOM 2855 N N . LEU A 1 364 ? -39.515 0.874 69.381 1.00 88.06 364 LEU A N 1
ATOM 2856 C CA . LEU A 1 364 ? -40.553 1.894 69.455 1.00 88.06 364 LEU A CA 1
ATOM 2857 C C . LEU A 1 364 ? -40.724 2.296 70.924 1.00 88.06 364 LEU A C 1
ATOM 2859 O O . LEU A 1 364 ? -41.205 1.500 71.734 1.00 88.06 364 LEU A O 1
ATOM 2863 N N . ASP A 1 365 ? -40.307 3.509 71.272 1.00 83.88 365 ASP A N 1
ATOM 2864 C CA . ASP A 1 365 ? -40.432 4.062 72.621 1.00 83.88 365 ASP A CA 1
ATOM 2865 C C . ASP A 1 365 ? -41.738 4.856 72.738 1.00 83.88 365 ASP A C 1
ATOM 2867 O O . ASP A 1 365 ? -41.910 5.899 72.106 1.00 83.88 365 ASP A O 1
ATOM 2871 N N . PHE A 1 366 ? -42.676 4.355 73.542 1.00 81.94 366 PHE A N 1
ATOM 2872 C CA . PHE A 1 366 ? -43.966 5.006 73.788 1.00 81.94 366 PHE A CA 1
ATOM 2873 C C . PHE A 1 366 ? -43.946 5.930 75.019 1.00 81.94 366 PHE A C 1
ATOM 2875 O O . PHE A 1 366 ? -44.965 6.552 75.324 1.00 81.94 366 PHE A O 1
ATOM 2882 N N . GLY A 1 367 ? -42.815 6.045 75.724 1.00 72.44 367 GLY A N 1
ATOM 2883 C CA . GLY A 1 367 ? -42.700 6.746 77.002 1.00 72.44 367 GLY A CA 1
ATOM 2884 C C . GLY A 1 367 ? -43.006 5.866 78.221 1.00 72.44 367 GLY A C 1
ATOM 2885 O O . GLY A 1 367 ? -43.460 4.729 78.104 1.00 72.44 367 GLY A O 1
ATOM 2886 N N . GLU A 1 368 ? -42.710 6.391 79.418 1.00 73.69 368 GLU A N 1
ATOM 2887 C CA . GLU A 1 368 ? -42.975 5.736 80.718 1.00 73.69 368 GLU A CA 1
ATOM 2888 C C . GLU A 1 368 ? -42.369 4.321 80.866 1.00 73.69 368 GLU A C 1
ATOM 2890 O O . GLU A 1 368 ? -42.888 3.475 81.588 1.00 73.69 368 GLU A O 1
ATOM 2895 N N . GLY A 1 369 ? -41.253 4.048 80.178 1.00 70.50 369 GLY A N 1
ATOM 2896 C CA . GLY A 1 369 ? -40.570 2.748 80.211 1.00 70.50 369 GLY A CA 1
ATOM 2897 C C . GLY A 1 369 ? -41.187 1.678 79.303 1.00 70.50 369 GLY A C 1
ATOM 2898 O O . GLY A 1 369 ? -40.729 0.536 79.310 1.00 70.50 369 GLY A O 1
ATOM 2899 N N . ARG A 1 370 ? -42.197 2.023 78.496 1.00 79.00 370 ARG A N 1
ATOM 2900 C CA . ARG A 1 370 ? -42.817 1.115 77.527 1.00 79.00 370 ARG A CA 1
ATOM 2901 C C . ARG A 1 370 ? -42.072 1.142 76.194 1.00 79.00 370 ARG A C 1
ATOM 2903 O O . ARG A 1 370 ? -42.341 1.988 75.342 1.00 79.00 370 ARG A O 1
ATOM 2910 N N . VAL A 1 371 ? -41.189 0.169 76.002 1.00 81.38 371 VAL A N 1
ATOM 2911 C CA . VAL A 1 371 ? -40.459 -0.041 74.746 1.00 81.38 371 VAL A CA 1
ATOM 2912 C C . VAL A 1 371 ? -40.965 -1.311 74.072 1.00 81.38 371 VAL A C 1
ATOM 2914 O O . VAL A 1 371 ? -41.053 -2.360 74.708 1.00 81.38 371 VAL A O 1
ATOM 2917 N N . PHE A 1 372 ? -41.300 -1.215 72.789 1.00 84.94 372 PHE A N 1
ATOM 2918 C CA . PHE A 1 372 ? -41.635 -2.361 71.950 1.00 84.94 372 PHE A CA 1
ATOM 2919 C C . PHE A 1 372 ? -40.521 -2.593 70.938 1.00 84.94 372 PHE A C 1
ATOM 2921 O O . PHE A 1 372 ? -40.113 -1.661 70.252 1.00 84.94 372 PHE A O 1
ATOM 2928 N N . GLU A 1 373 ? -40.032 -3.821 70.827 1.00 88.25 373 GLU A N 1
ATOM 2929 C CA . GLU A 1 373 ? -38.977 -4.166 69.877 1.00 88.25 373 GLU A CA 1
ATOM 2930 C C . GLU A 1 373 ? -39.543 -5.029 68.766 1.00 88.25 373 GLU A C 1
ATOM 2932 O O . GLU A 1 373 ? -40.159 -6.061 69.023 1.00 88.25 373 GLU A O 1
ATOM 2937 N N . GLN A 1 374 ? -39.301 -4.617 67.529 1.00 87.31 374 GLN A N 1
ATOM 2938 C CA . GLN A 1 374 ? -39.652 -5.392 66.357 1.00 87.31 374 GLN A CA 1
ATOM 2939 C C . GLN A 1 374 ? -38.440 -5.511 65.451 1.00 87.31 374 GLN A C 1
ATOM 2941 O O . GLN A 1 374 ? -37.844 -4.515 65.043 1.00 87.31 374 GLN A O 1
ATOM 2946 N N . GLN A 1 375 ? -38.111 -6.746 65.094 1.00 87.00 375 GLN A N 1
ATOM 2947 C CA . GLN A 1 375 ? -37.175 -7.006 64.018 1.00 87.00 375 GLN A CA 1
ATOM 2948 C C . GLN A 1 375 ? -37.929 -6.933 62.690 1.00 87.00 375 GLN A C 1
ATOM 2950 O O . GLN A 1 375 ? -38.954 -7.598 62.511 1.00 87.00 375 GLN A O 1
ATOM 2955 N N . ILE A 1 376 ? -37.433 -6.102 61.782 1.00 87.19 376 ILE A N 1
ATOM 2956 C CA . ILE A 1 376 ? -37.944 -5.940 60.423 1.00 87.19 376 ILE A CA 1
ATOM 2957 C C . ILE A 1 376 ? -36.795 -6.089 59.427 1.00 87.19 376 ILE A C 1
ATOM 2959 O O . ILE A 1 376 ? -35.646 -5.809 59.756 1.00 87.19 376 ILE A O 1
ATOM 2963 N N . SER A 1 377 ? -37.096 -6.526 58.208 1.00 84.50 377 SER A N 1
ATOM 2964 C CA . SER A 1 377 ? -36.155 -6.463 57.086 1.00 84.50 377 SER A CA 1
ATOM 2965 C C . SER A 1 377 ? -36.516 -5.242 56.246 1.00 84.50 377 SER A C 1
ATOM 2967 O O . SER A 1 377 ? -37.672 -5.119 55.835 1.00 84.50 377 SER A O 1
ATOM 2969 N N . LEU A 1 378 ? -35.574 -4.321 56.034 1.00 84.75 378 LEU A N 1
ATOM 2970 C CA . LEU A 1 378 ? -35.748 -3.208 55.097 1.00 84.75 378 LEU A CA 1
ATOM 2971 C C . LEU A 1 378 ? -34.699 -3.290 53.995 1.00 84.75 378 LEU A C 1
ATOM 2973 O O . LEU A 1 378 ? -33.519 -3.529 54.245 1.00 84.75 378 LEU A O 1
ATOM 2977 N N . GLU A 1 379 ? -35.126 -3.036 52.766 1.00 84.31 379 GLU A N 1
ATOM 2978 C CA . GLU A 1 379 ? -34.220 -2.911 51.629 1.00 84.31 379 GLU A CA 1
ATOM 2979 C C . GLU A 1 379 ? -33.481 -1.573 51.683 1.00 84.31 379 GLU A C 1
ATOM 2981 O O . GLU A 1 379 ? -34.080 -0.519 51.888 1.00 84.31 379 GLU A O 1
ATOM 2986 N N . LYS A 1 380 ? -32.171 -1.577 51.434 1.00 83.19 380 LYS A N 1
ATOM 2987 C CA . LYS A 1 380 ? -31.358 -0.355 51.541 1.00 83.19 380 LYS A CA 1
ATOM 2988 C C . LYS A 1 380 ? -31.697 0.724 50.515 1.00 83.19 380 LYS A C 1
ATOM 2990 O O . LYS A 1 380 ? -31.311 1.878 50.684 1.00 83.19 380 LYS A O 1
ATOM 2995 N N . ASN A 1 381 ? -32.367 0.356 49.428 1.00 78.94 381 ASN A N 1
ATOM 2996 C CA . ASN A 1 381 ? -32.763 1.272 48.361 1.00 78.94 381 ASN A CA 1
ATOM 2997 C C . ASN A 1 381 ? -34.134 1.929 48.606 1.00 78.94 381 ASN A C 1
ATOM 2999 O O . ASN A 1 381 ? -34.571 2.710 47.760 1.00 78.94 381 ASN A O 1
ATOM 3003 N N . THR A 1 382 ? -34.816 1.632 49.719 1.00 82.62 382 THR A N 1
ATOM 3004 C CA . THR A 1 382 ? -36.130 2.211 50.007 1.00 82.62 382 THR A CA 1
ATOM 3005 C C . THR A 1 382 ? -36.028 3.577 50.700 1.00 82.62 382 THR A C 1
ATOM 3007 O O . THR A 1 382 ? -35.057 3.860 51.423 1.00 82.62 382 THR A O 1
ATOM 3010 N N . PRO A 1 383 ? -37.034 4.455 50.511 1.00 80.25 383 PRO A N 1
ATOM 3011 C CA . PRO A 1 383 ? -37.140 5.706 51.254 1.00 80.25 383 PRO A CA 1
ATOM 3012 C C . PRO A 1 383 ? -37.158 5.490 52.769 1.00 80.25 383 PRO A C 1
ATOM 3014 O O . PRO A 1 383 ? -36.564 6.277 53.496 1.00 80.25 383 PRO A O 1
ATOM 3017 N N . GLU A 1 384 ? -37.793 4.421 53.246 1.00 84.81 384 GLU A N 1
ATOM 3018 C CA . GLU A 1 384 ? -37.920 4.081 54.664 1.00 84.81 384 GLU A CA 1
ATOM 3019 C C . GLU A 1 384 ? -36.551 3.834 55.307 1.00 84.81 384 GLU A C 1
ATOM 3021 O O . GLU A 1 384 ? -36.256 4.395 56.363 1.00 84.81 384 GLU A O 1
ATOM 3026 N N . TYR A 1 385 ? -35.680 3.065 54.645 1.00 85.50 385 TYR A N 1
ATOM 3027 C CA . TYR A 1 385 ? -34.311 2.832 55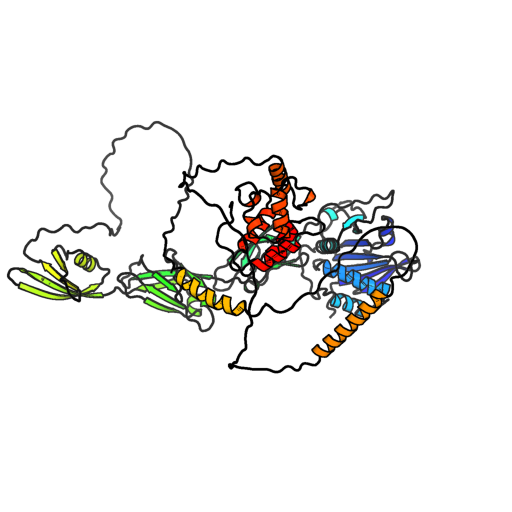.111 1.00 85.50 385 TYR A CA 1
ATOM 3028 C C . TYR A 1 385 ? -33.486 4.128 55.135 1.00 85.50 385 TYR A C 1
ATOM 3030 O O . TYR A 1 385 ? -32.753 4.412 56.087 1.00 85.50 385 TYR A O 1
ATOM 3038 N N . SER A 1 386 ? -33.649 4.956 54.100 1.00 84.00 386 SER A N 1
ATOM 3039 C CA . SER A 1 386 ? -32.955 6.243 53.979 1.00 84.00 386 SER A CA 1
ATOM 3040 C C . SER A 1 386 ? -33.401 7.242 55.050 1.00 84.00 386 SER A C 1
ATOM 3042 O O . SER A 1 386 ? -32.562 7.903 55.665 1.00 84.00 386 SER A O 1
ATOM 3044 N N . GLN A 1 387 ? -34.707 7.324 55.322 1.00 84.38 387 GLN A N 1
ATOM 3045 C CA . GLN A 1 387 ? -35.265 8.140 56.401 1.00 84.38 387 GLN A CA 1
ATOM 3046 C C . GLN A 1 387 ? -34.685 7.700 57.744 1.00 84.38 387 GLN A C 1
ATOM 3048 O O . GLN A 1 387 ? -34.163 8.531 58.493 1.00 84.38 387 GLN A O 1
ATOM 3053 N N . LEU A 1 388 ? -34.712 6.393 58.012 1.00 85.88 388 LEU A N 1
ATOM 3054 C CA . LEU A 1 388 ? -34.259 5.803 59.265 1.00 85.88 388 LEU A CA 1
ATOM 3055 C C . LEU A 1 388 ? -32.783 6.140 59.544 1.00 85.88 388 LEU A C 1
ATOM 3057 O O . LEU A 1 388 ? -32.433 6.600 60.633 1.00 85.88 388 LEU A O 1
ATOM 3061 N N . ARG A 1 389 ? -31.921 6.016 58.525 1.00 83.31 389 ARG A N 1
ATOM 3062 C CA . ARG A 1 389 ? -30.518 6.475 58.544 1.00 83.31 389 ARG A CA 1
ATOM 3063 C C . ARG A 1 389 ? -30.383 7.991 58.722 1.00 83.31 389 ARG A C 1
ATOM 3065 O O . ARG A 1 389 ? -29.450 8.430 59.391 1.00 83.31 389 ARG A O 1
ATOM 3072 N N . GLY A 1 390 ? -31.307 8.769 58.165 1.00 82.44 390 GLY A N 1
ATOM 3073 C CA . GLY A 1 390 ? -31.412 10.222 58.320 1.00 82.44 390 GLY A CA 1
ATOM 3074 C C . GLY A 1 390 ? -31.954 10.693 59.677 1.00 82.44 390 GLY A C 1
ATOM 3075 O O . GLY A 1 390 ? -32.054 11.898 59.900 1.00 82.44 390 GLY A O 1
ATOM 3076 N N . GLY A 1 391 ? -32.287 9.777 60.594 1.00 84.44 391 GLY A N 1
ATOM 3077 C CA . GLY A 1 391 ? -32.766 10.100 61.941 1.00 84.44 391 GLY A CA 1
ATOM 3078 C C . GLY A 1 391 ? -34.266 10.399 62.031 1.00 84.44 391 GLY A C 1
ATOM 3079 O O . GLY A 1 391 ? -34.721 11.021 62.996 1.00 84.44 391 GLY A O 1
ATOM 3080 N N . ASN A 1 392 ? -35.041 9.964 61.038 1.00 83.88 392 ASN A N 1
ATOM 3081 C CA . ASN A 1 392 ? -36.494 10.090 60.988 1.00 83.88 392 ASN A CA 1
ATOM 3082 C C . ASN A 1 392 ? -37.107 8.752 60.556 1.00 83.88 392 ASN A C 1
ATOM 3084 O O . ASN A 1 392 ? -36.549 8.064 59.722 1.00 83.88 392 ASN A O 1
ATOM 3088 N N . PHE A 1 393 ? -38.254 8.353 61.076 1.00 85.31 393 PHE A N 1
ATOM 3089 C CA . PHE A 1 393 ? -38.961 7.183 60.568 1.00 85.31 393 PHE A CA 1
ATOM 3090 C C . PHE A 1 393 ? -40.454 7.478 60.572 1.00 85.31 393 PHE A C 1
ATOM 3092 O O . PHE A 1 393 ? -41.056 7.616 61.634 1.00 85.31 393 PHE A O 1
ATOM 3099 N N . HIS A 1 394 ? -41.036 7.667 59.382 1.00 83.00 394 HIS A N 1
ATOM 3100 C CA . HIS A 1 394 ? -42.445 8.043 59.203 1.00 83.00 394 HIS A CA 1
ATOM 3101 C C . HIS A 1 394 ? -42.900 9.269 60.032 1.00 83.00 394 HIS A C 1
ATOM 3103 O O . HIS A 1 394 ? -44.037 9.329 60.493 1.00 83.00 394 HIS A O 1
ATOM 3109 N N . GLY A 1 395 ? -42.024 10.265 60.216 1.00 77.00 395 GLY A N 1
ATOM 3110 C CA . GLY A 1 395 ? -42.320 11.505 60.949 1.00 77.00 395 GLY A CA 1
ATOM 3111 C C . GLY A 1 395 ? -41.930 11.484 62.430 1.00 77.00 395 GLY A C 1
ATOM 3112 O O . GLY A 1 395 ? -41.979 12.530 63.080 1.00 77.00 395 GLY A O 1
ATOM 3113 N N . PHE A 1 396 ? -41.505 10.331 62.948 1.00 83.38 396 PHE A N 1
ATOM 3114 C CA . PHE A 1 396 ? -40.987 10.174 64.303 1.00 83.38 396 PHE A CA 1
ATOM 3115 C C . PHE A 1 396 ? -39.468 10.294 64.331 1.00 83.38 396 PHE A C 1
ATOM 3117 O O . PHE A 1 396 ? -38.770 9.877 63.405 1.00 83.38 396 PHE A O 1
ATOM 3124 N N . ARG A 1 397 ? -38.926 10.849 65.416 1.00 83.00 397 ARG A N 1
ATOM 3125 C CA . ARG A 1 397 ? -37.477 10.986 65.557 1.00 83.00 397 ARG A CA 1
ATOM 3126 C C . ARG A 1 397 ? -36.862 9.607 65.792 1.00 83.00 397 ARG A C 1
ATOM 3128 O O . ARG A 1 397 ? -37.249 8.914 66.728 1.00 83.00 397 ARG A O 1
ATOM 3135 N N . ALA A 1 398 ? -35.902 9.233 64.952 1.00 87.19 398 ALA A N 1
ATOM 3136 C CA . ALA A 1 398 ? -35.191 7.965 65.043 1.00 87.19 398 ALA A CA 1
ATOM 3137 C C . ALA A 1 398 ? -33.728 8.197 65.443 1.00 87.19 398 ALA A C 1
ATOM 3139 O O . ALA A 1 398 ? -33.065 9.119 64.960 1.00 87.19 398 ALA A O 1
ATOM 3140 N N . HIS A 1 399 ? -33.203 7.358 66.331 1.00 85.94 399 HIS A N 1
ATOM 3141 C CA . HIS A 1 399 ? -31.821 7.419 66.800 1.00 85.94 399 HIS A CA 1
ATOM 31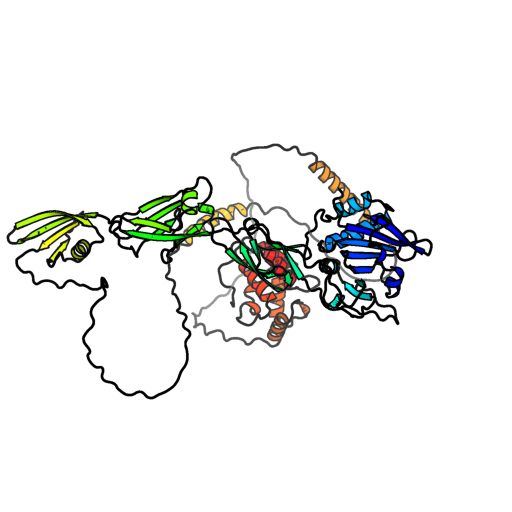42 C C . HIS A 1 399 ? -31.174 6.050 66.669 1.00 85.94 399 HIS A C 1
ATOM 3144 O O . HIS A 1 399 ? -31.643 5.083 67.268 1.00 85.94 399 HIS A O 1
ATOM 3150 N N . ARG A 1 400 ? -30.062 5.959 65.941 1.00 86.44 400 ARG A N 1
ATOM 3151 C CA . ARG A 1 400 ? -29.284 4.720 65.905 1.00 86.44 400 ARG A CA 1
ATOM 3152 C C . ARG A 1 400 ? -28.588 4.509 67.252 1.00 86.44 400 ARG A C 1
ATOM 3154 O O . ARG A 1 400 ? -27.868 5.396 67.711 1.00 86.44 400 ARG A O 1
ATOM 3161 N N . GLN A 1 401 ? -28.780 3.349 67.879 1.00 84.06 401 GLN A N 1
ATOM 3162 C CA . GLN A 1 401 ? -28.030 2.976 69.081 1.00 84.06 401 GLN A CA 1
ATOM 3163 C C . GLN A 1 401 ? -26.588 2.602 68.708 1.00 84.06 401 GLN A C 1
ATOM 3165 O O . GLN A 1 401 ? -26.333 1.977 67.678 1.00 84.06 401 GLN A O 1
ATOM 3170 N N . ALA A 1 402 ? -25.627 3.008 69.539 1.00 70.25 402 ALA A N 1
ATOM 3171 C CA . ALA A 1 402 ? -24.227 2.650 69.351 1.00 70.25 402 ALA A CA 1
ATOM 3172 C C . ALA A 1 402 ? -24.016 1.170 69.720 1.00 70.25 402 ALA A C 1
ATOM 3174 O O . ALA A 1 402 ? -24.222 0.785 70.868 1.00 70.25 402 ALA A O 1
ATOM 3175 N N . GLY A 1 403 ? -23.625 0.343 68.748 1.00 71.31 403 GLY A N 1
ATOM 3176 C CA . GLY A 1 403 ? -23.413 -1.096 68.923 1.00 71.31 403 GLY A CA 1
ATOM 3177 C C . GLY A 1 403 ? -23.154 -1.822 67.597 1.00 71.31 403 GLY A C 1
ATOM 3178 O O . GLY A 1 403 ? -23.130 -1.196 66.533 1.00 71.31 403 GLY A O 1
ATOM 3179 N N . GLN A 1 404 ? -22.945 -3.142 67.659 1.00 62.66 404 GLN A N 1
ATOM 3180 C CA . GLN A 1 404 ? -22.926 -4.005 66.471 1.00 62.66 404 GLN A CA 1
ATOM 3181 C C . GLN A 1 404 ? -24.369 -4.255 65.998 1.00 62.66 404 GLN A C 1
ATOM 3183 O O . GLN A 1 404 ? -25.214 -4.652 66.796 1.00 62.66 404 GLN A O 1
ATOM 3188 N N . GLY A 1 405 ? -24.643 -4.004 64.713 1.00 74.38 405 GLY A N 1
ATOM 3189 C CA . GLY A 1 405 ? -25.973 -4.131 64.100 1.00 74.38 405 GLY A CA 1
ATOM 3190 C C . GLY A 1 405 ? -26.682 -2.800 63.806 1.00 74.38 405 GLY A C 1
ATOM 3191 O O . GLY A 1 405 ? -26.168 -1.704 64.062 1.00 74.38 405 GLY A O 1
ATOM 3192 N N . GLU A 1 406 ? -27.874 -2.900 63.220 1.00 84.19 406 GLU A N 1
ATOM 3193 C CA . GLU A 1 406 ? -28.755 -1.776 62.892 1.00 84.19 406 GLU A CA 1
ATOM 3194 C C . GLU A 1 406 ? -29.943 -1.720 63.857 1.00 84.19 406 GLU A C 1
ATOM 3196 O O . GLU A 1 406 ? -31.022 -2.238 63.589 1.00 84.19 406 GLU A O 1
ATOM 3201 N N . ILE A 1 407 ? -29.726 -1.093 65.017 1.00 88.31 407 ILE A N 1
ATOM 3202 C CA . ILE A 1 407 ? -30.756 -0.899 66.044 1.00 88.31 407 ILE A CA 1
ATOM 3203 C C . ILE A 1 407 ? -31.128 0.580 66.097 1.00 88.31 407 ILE A C 1
ATOM 3205 O O . ILE A 1 407 ? -30.261 1.435 66.313 1.00 88.31 407 ILE A O 1
ATOM 3209 N N . TYR A 1 408 ? -32.411 0.884 65.927 1.00 87.75 408 TYR A N 1
ATOM 3210 C CA . TYR A 1 408 ? -32.928 2.249 65.896 1.00 87.75 408 TYR A CA 1
ATOM 3211 C C . TYR A 1 408 ? -34.013 2.430 66.948 1.00 87.75 408 TYR A C 1
ATOM 3213 O O . TYR A 1 408 ? -34.992 1.692 66.965 1.00 87.75 408 TYR A O 1
ATOM 3221 N N . ASN A 1 409 ? -33.842 3.427 67.815 1.00 87.44 409 ASN A N 1
ATOM 3222 C CA . ASN A 1 409 ? -34.866 3.844 68.761 1.00 87.44 409 ASN A CA 1
ATOM 3223 C C . ASN A 1 409 ? -35.727 4.931 68.113 1.00 87.44 409 ASN A C 1
ATOM 3225 O O . ASN A 1 409 ? -35.207 5.996 67.777 1.00 87.44 409 ASN A O 1
ATOM 3229 N N . VAL A 1 410 ? -37.007 4.650 67.911 1.00 87.12 410 VAL A N 1
ATOM 3230 C CA . VAL A 1 410 ? -37.993 5.559 67.326 1.00 87.12 410 VAL A CA 1
ATOM 3231 C C . VAL A 1 410 ? -38.881 6.071 68.451 1.00 87.12 410 VAL A C 1
ATOM 3233 O O . VAL A 1 410 ? -39.545 5.291 69.129 1.00 87.12 410 VAL A O 1
ATOM 3236 N N . ASP A 1 411 ? -38.875 7.382 68.660 1.00 84.06 411 ASP A N 1
ATOM 3237 C CA . ASP A 1 411 ? -39.663 8.043 69.700 1.00 84.06 411 ASP A CA 1
ATOM 3238 C C . ASP A 1 411 ? -41.105 8.258 69.221 1.00 84.06 411 ASP A C 1
ATOM 3240 O O . ASP A 1 411 ? -41.351 9.096 68.354 1.00 84.06 411 ASP A O 1
ATOM 3244 N N . VAL A 1 412 ? -42.049 7.493 69.776 1.00 80.25 412 VAL A N 1
ATOM 3245 C CA . VAL A 1 412 ? -43.473 7.466 69.388 1.00 80.25 412 VAL A CA 1
ATOM 3246 C C . VAL A 1 412 ? -44.354 8.225 70.394 1.00 80.25 412 VAL A C 1
ATOM 3248 O O . VAL A 1 412 ? -45.581 8.112 70.373 1.00 80.25 412 VAL A O 1
ATOM 3251 N N . ARG A 1 413 ? -43.764 9.011 71.308 1.00 78.25 413 ARG A N 1
ATOM 3252 C CA . ARG A 1 413 ? -44.526 9.783 72.304 1.00 78.25 413 ARG A CA 1
ATOM 3253 C C . ARG A 1 413 ? -45.500 10.748 71.619 1.00 78.25 413 ARG A C 1
ATOM 3255 O O . ARG A 1 413 ? -45.140 11.450 70.672 1.00 78.25 413 ARG A O 1
ATOM 3262 N N . SER A 1 414 ? -46.740 10.774 72.115 1.00 53.62 414 SER A N 1
ATOM 3263 C CA . SER A 1 414 ? -47.876 11.521 71.564 1.00 53.62 414 SER A CA 1
ATOM 3264 C C . SER A 1 414 ? -47.491 12.949 71.150 1.00 53.62 414 SER A C 1
ATOM 3266 O O . SER A 1 414 ? -47.293 13.821 71.992 1.00 53.62 414 SER A O 1
ATOM 3268 N N . ALA A 1 415 ? -47.404 13.162 69.834 1.00 51.16 415 ALA A N 1
ATOM 3269 C CA . ALA A 1 415 ? -47.113 14.427 69.161 1.00 51.16 415 ALA A CA 1
ATOM 3270 C C . ALA A 1 415 ? -45.756 15.084 69.497 1.00 51.16 415 ALA A C 1
ATOM 3272 O O . ALA A 1 415 ? -45.692 16.263 69.856 1.00 51.16 415 ALA A O 1
ATOM 3273 N N . SER A 1 416 ? -44.636 14.398 69.245 1.00 48.19 416 SER A N 1
ATOM 3274 C CA . SER A 1 416 ? -43.437 15.136 68.825 1.00 48.19 416 SER A CA 1
ATOM 3275 C C . SER A 1 416 ? -43.794 15.934 67.563 1.00 48.19 416 SER A C 1
ATOM 3277 O O . SER A 1 416 ? -44.242 15.336 66.584 1.00 48.19 416 SER A O 1
ATOM 3279 N N . LYS A 1 417 ? -43.665 17.274 67.589 1.00 47.75 417 LYS A N 1
ATOM 3280 C CA . LYS A 1 417 ? -43.922 18.137 66.416 1.00 47.75 417 LYS A CA 1
ATOM 3281 C C . LYS A 1 417 ? -43.297 17.487 65.172 1.00 47.75 417 LYS A C 1
ATOM 3283 O O . LYS A 1 417 ? -42.102 17.191 65.241 1.00 47.75 417 LYS A O 1
ATOM 3288 N N . PRO A 1 418 ? -44.056 17.265 64.081 1.00 44.34 418 PRO A N 1
ATOM 3289 C CA . PRO A 1 418 ? -43.516 16.626 62.890 1.00 44.34 418 PRO A CA 1
ATOM 3290 C C . PRO A 1 418 ? -42.291 17.415 62.437 1.00 44.34 418 PRO A C 1
ATOM 3292 O O . PRO A 1 418 ? -42.379 18.607 62.135 1.00 44.34 418 PRO A O 1
ATOM 3295 N N . VAL A 1 419 ? -41.128 16.767 62.460 1.00 49.03 419 VAL A N 1
ATOM 3296 C CA . VAL A 1 419 ? -39.932 17.326 61.839 1.00 49.03 419 VAL A CA 1
ATOM 3297 C C . VAL A 1 419 ? -40.177 17.209 60.344 1.00 49.03 419 VAL A C 1
ATOM 3299 O O . VAL A 1 419 ? -40.430 16.109 59.849 1.00 49.03 419 VAL A O 1
ATOM 3302 N N . ALA A 1 420 ? -40.191 18.347 59.646 1.00 41.31 420 ALA A N 1
ATOM 3303 C CA . ALA A 1 420 ? -40.428 18.370 58.211 1.00 41.31 420 ALA A CA 1
ATOM 3304 C C . ALA A 1 420 ? -39.476 17.369 57.530 1.00 41.31 420 ALA A C 1
ATOM 3306 O O . ALA A 1 420 ? -38.276 17.386 57.824 1.00 41.31 420 ALA A O 1
ATOM 3307 N N . PRO A 1 421 ? -39.981 16.471 56.667 1.00 44.41 421 PRO A N 1
ATOM 3308 C CA . PRO A 1 421 ? -39.104 15.629 55.876 1.00 44.41 421 PRO A CA 1
ATOM 3309 C C . PRO A 1 421 ? -38.222 16.554 55.036 1.00 44.41 421 PRO A C 1
ATOM 3311 O O . PRO A 1 421 ? -38.738 17.383 54.286 1.00 44.41 421 PRO A O 1
ATOM 3314 N N . ASN A 1 422 ? -36.900 16.442 55.180 1.00 38.44 422 ASN A N 1
ATOM 3315 C CA . ASN A 1 422 ? -35.962 17.053 54.242 1.00 38.44 422 ASN A CA 1
ATOM 3316 C C . ASN A 1 422 ? -36.118 16.319 52.902 1.00 38.44 422 ASN A C 1
ATOM 3318 O O . ASN A 1 422 ? -35.377 15.389 52.595 1.00 38.44 422 ASN A O 1
ATOM 3322 N N . PHE A 1 423 ? -37.130 16.698 52.126 1.00 40.06 423 PHE A N 1
ATOM 3323 C CA . PHE A 1 423 ? -37.176 16.410 50.705 1.00 40.06 423 PHE A CA 1
ATOM 3324 C C . PHE A 1 423 ? -36.326 17.459 50.006 1.00 40.06 423 PHE A C 1
ATOM 3326 O O . PHE A 1 423 ? -36.845 18.457 49.525 1.00 40.06 423 PHE A O 1
ATOM 3333 N N . ASP A 1 424 ? -35.028 17.197 49.931 1.00 35.06 424 ASP A N 1
ATOM 3334 C CA . ASP A 1 424 ? -34.265 17.647 48.780 1.00 35.06 424 ASP A CA 1
ATOM 3335 C C . ASP A 1 424 ? -33.847 16.403 47.995 1.00 35.06 424 ASP A C 1
ATOM 3337 O O . ASP A 1 424 ? -33.005 15.612 48.417 1.00 35.06 424 ASP A O 1
ATOM 3341 N N . ASN A 1 425 ? -34.485 16.273 46.829 1.00 35.91 425 ASN A N 1
ATOM 3342 C CA . ASN A 1 425 ? -34.099 15.456 45.677 1.00 35.91 425 ASN A CA 1
ATOM 3343 C C . ASN A 1 425 ? -34.432 13.958 45.684 1.00 35.91 425 ASN A C 1
ATOM 3345 O O . ASN A 1 425 ? -33.528 13.138 45.604 1.00 35.91 425 ASN A O 1
ATOM 3349 N N . VAL A 1 426 ? -35.720 13.609 45.566 1.00 36.88 426 VAL A N 1
ATOM 3350 C CA . VAL A 1 426 ? -36.161 12.624 44.551 1.00 36.88 426 VAL A CA 1
ATOM 3351 C C . VAL A 1 426 ? -37.553 13.035 44.058 1.00 36.88 426 VAL A C 1
ATOM 3353 O O . VAL A 1 426 ? -38.571 12.626 44.608 1.00 36.88 426 VAL A O 1
ATOM 3356 N N . ALA A 1 427 ? -37.610 13.891 43.037 1.00 32.16 427 ALA A N 1
ATOM 3357 C CA . ALA A 1 427 ? -38.853 14.135 42.316 1.00 32.16 427 ALA A CA 1
ATOM 3358 C C . ALA A 1 427 ? -39.042 13.028 41.272 1.00 32.16 427 ALA A C 1
ATOM 3360 O O . ALA A 1 427 ? -38.375 13.019 40.235 1.00 32.16 427 ALA A O 1
ATOM 3361 N N . SER A 1 428 ? -39.977 12.119 41.539 1.00 35.22 428 SER A N 1
ATOM 3362 C CA . SER A 1 428 ? -40.684 11.393 40.487 1.00 35.22 428 SER A CA 1
ATOM 3363 C C . SER A 1 428 ? -41.478 12.422 39.682 1.00 35.22 428 SER A C 1
ATOM 3365 O O . SER A 1 428 ? -42.421 13.025 40.192 1.00 35.22 428 SER A O 1
ATOM 3367 N N . ARG A 1 429 ? -41.047 12.682 38.446 1.00 30.47 429 ARG A N 1
ATOM 3368 C CA . ARG A 1 429 ? -41.842 13.418 37.460 1.00 30.47 429 ARG A CA 1
ATOM 3369 C C . ARG A 1 429 ? -42.940 12.486 36.971 1.00 30.47 429 ARG A C 1
ATOM 3371 O O . ARG A 1 429 ? -42.631 11.500 36.311 1.00 30.47 429 ARG A O 1
ATOM 3378 N N . ASP A 1 430 ? -44.179 12.834 37.276 1.00 31.06 430 ASP A N 1
ATOM 3379 C CA . ASP A 1 430 ? -45.327 12.402 36.494 1.00 31.06 430 ASP A CA 1
ATOM 3380 C C . ASP A 1 430 ? -46.027 13.654 35.958 1.00 31.06 430 ASP A C 1
ATOM 3382 O O . ASP A 1 430 ? -46.225 14.642 36.673 1.00 31.06 430 ASP A O 1
ATOM 3386 N N . ASP A 1 431 ? -46.294 13.629 34.658 1.00 38.59 431 ASP A N 1
ATOM 3387 C CA . ASP A 1 431 ? -46.902 14.705 33.889 1.00 38.59 431 ASP A CA 1
ATOM 3388 C C . ASP A 1 431 ? -48.387 14.847 34.240 1.00 38.59 431 ASP A C 1
ATOM 3390 O O . ASP A 1 431 ? -49.132 13.870 34.137 1.00 38.59 431 ASP A O 1
ATOM 3394 N N . ARG A 1 432 ? -48.797 16.083 34.579 1.00 35.84 432 ARG A N 1
ATOM 3395 C CA . ARG A 1 432 ? -50.117 16.741 34.394 1.00 35.84 432 ARG A CA 1
ATOM 3396 C C . ARG A 1 432 ? -50.434 17.650 35.588 1.00 35.84 432 ARG A C 1
ATOM 3398 O O . ARG A 1 432 ? -50.833 17.164 36.636 1.00 35.84 432 ARG A O 1
ATOM 3405 N N . ASP A 1 433 ? -50.279 18.962 35.422 1.00 30.22 433 ASP A N 1
ATOM 3406 C CA . ASP A 1 433 ? -51.433 19.875 35.346 1.00 30.22 433 ASP A CA 1
ATOM 3407 C C . ASP A 1 433 ? -50.979 21.328 35.118 1.00 30.22 433 ASP A C 1
ATOM 3409 O O . ASP A 1 433 ? -50.149 21.882 35.843 1.00 30.22 433 ASP A O 1
ATOM 3413 N N . GLU A 1 434 ? -51.552 21.956 34.093 1.00 37.81 434 GLU A N 1
ATOM 3414 C CA . GLU A 1 434 ? -51.482 23.394 33.854 1.00 37.81 434 GLU A CA 1
ATOM 3415 C C . GLU A 1 434 ? -52.438 24.127 34.803 1.00 37.81 434 GLU A C 1
ATOM 3417 O O . GLU A 1 434 ? -53.607 23.772 34.906 1.00 37.81 434 GLU A O 1
ATOM 3422 N N . SER A 1 435 ? -51.979 25.221 35.422 1.00 38.19 435 SER A N 1
ATOM 3423 C CA . SER A 1 435 ? -52.666 26.529 35.465 1.00 38.19 435 SER A CA 1
ATOM 3424 C C . SER A 1 435 ? -52.292 27.343 36.709 1.00 38.19 435 SER A C 1
ATOM 3426 O O . SER A 1 435 ? -52.784 27.122 37.810 1.00 38.19 435 SER A O 1
ATOM 3428 N N . ARG A 1 436 ? -51.474 28.387 36.515 1.00 32.16 436 ARG A N 1
ATOM 3429 C CA . ARG A 1 436 ? -51.698 29.730 37.090 1.00 32.16 436 ARG A CA 1
ATOM 3430 C C . ARG A 1 436 ? -50.628 30.706 36.607 1.00 32.16 436 ARG A C 1
ATOM 3432 O O . ARG A 1 436 ? -49.477 30.678 37.023 1.00 32.16 436 ARG A O 1
ATOM 3439 N N . ARG A 1 437 ? -51.063 31.618 35.735 1.00 36.53 437 ARG A N 1
ATOM 3440 C CA . ARG A 1 437 ? -50.353 32.844 35.353 1.00 36.53 437 ARG A CA 1
ATOM 3441 C C . ARG A 1 437 ? -50.096 33.715 36.587 1.00 36.53 437 ARG A C 1
ATOM 3443 O O . ARG A 1 437 ? -51.050 34.028 37.295 1.00 36.53 437 ARG A O 1
ATOM 3450 N N . ARG A 1 438 ? -48.874 34.238 36.743 1.00 29.95 438 ARG A N 1
ATOM 3451 C CA . ARG A 1 438 ? -48.631 35.567 37.336 1.00 29.95 438 ARG A CA 1
ATOM 3452 C C . ARG A 1 438 ? -47.461 36.284 36.648 1.00 29.95 438 ARG A C 1
ATOM 3454 O O . ARG A 1 438 ? -46.303 35.930 36.798 1.00 29.95 438 ARG A O 1
ATOM 3461 N N . VAL A 1 439 ? -47.892 37.255 35.848 1.00 31.94 439 VAL A N 1
ATOM 3462 C CA . VAL A 1 439 ? -47.310 38.511 35.349 1.00 31.94 439 VAL A CA 1
ATOM 3463 C C . VAL A 1 439 ? -45.896 38.887 35.824 1.00 31.94 439 VAL A C 1
ATOM 3465 O O . VAL A 1 439 ? -45.642 39.052 37.013 1.00 31.94 439 VAL A O 1
ATOM 3468 N N . VAL A 1 440 ? -45.033 39.136 34.835 1.00 32.62 440 VAL A N 1
ATOM 3469 C CA . VAL A 1 440 ? -43.691 39.733 34.922 1.00 32.62 440 VAL A CA 1
ATOM 3470 C C . VAL A 1 440 ? -43.800 41.257 34.713 1.00 32.62 440 VAL A C 1
ATOM 3472 O O . VAL A 1 440 ? -44.543 41.664 33.816 1.00 32.62 440 VAL A O 1
ATOM 3475 N N . PRO A 1 441 ? -43.059 42.119 35.437 1.00 30.27 441 PRO A N 1
ATOM 3476 C CA . PRO A 1 441 ? -42.862 43.509 35.030 1.00 30.27 441 PRO A CA 1
ATOM 3477 C C . PRO A 1 441 ? -41.807 43.586 33.917 1.00 30.27 441 PRO A C 1
ATOM 3479 O O . PRO A 1 441 ? -40.664 43.166 34.093 1.00 30.27 441 PRO A O 1
ATOM 3482 N N . VAL A 1 442 ? -42.200 44.127 32.765 1.00 33.50 442 VAL A N 1
ATOM 3483 C CA . VAL A 1 442 ? -41.321 44.398 31.620 1.00 33.50 442 VAL A CA 1
ATOM 3484 C C . VAL A 1 442 ? -40.621 45.743 31.819 1.00 33.50 442 VAL A C 1
ATOM 3486 O O . VAL A 1 442 ? -41.288 46.746 32.058 1.00 33.50 442 VAL A O 1
ATOM 3489 N N . PHE A 1 443 ? -39.299 45.778 31.627 1.00 32.03 443 PHE A N 1
ATOM 3490 C CA . PHE A 1 443 ? -38.558 46.999 31.291 1.00 32.03 443 PHE A CA 1
ATOM 3491 C C . PHE A 1 443 ? -37.988 46.880 29.862 1.00 32.03 443 PHE A C 1
ATOM 3493 O O . PHE A 1 443 ? -37.607 45.780 29.450 1.00 32.03 443 PHE A O 1
ATOM 3500 N N . PRO A 1 444 ? -37.988 47.973 29.074 1.00 30.92 444 PRO A N 1
ATOM 3501 C CA . PRO A 1 444 ? -37.793 47.934 27.625 1.00 30.92 444 PRO A CA 1
ATOM 3502 C C . PRO A 1 444 ? -36.336 47.700 27.199 1.00 30.92 444 PRO A C 1
ATOM 3504 O O . PRO A 1 444 ? -35.395 48.202 27.809 1.00 30.92 444 PRO A O 1
ATOM 3507 N N . LYS A 1 445 ? -36.179 46.964 26.091 1.00 34.56 445 LYS A N 1
ATOM 3508 C CA . LYS A 1 445 ? -34.925 46.774 25.347 1.00 34.56 445 LYS A CA 1
ATOM 3509 C C . LYS A 1 445 ? -34.623 47.977 24.443 1.00 34.56 445 LYS A C 1
ATOM 3511 O O . LYS A 1 445 ? -35.489 48.404 23.688 1.00 34.56 445 LYS A O 1
ATOM 3516 N N . ALA A 1 446 ? -33.356 48.369 24.406 1.00 28.44 446 ALA A N 1
ATOM 3517 C CA . ALA A 1 446 ? -32.627 48.731 23.188 1.00 28.44 446 ALA A CA 1
ATOM 3518 C C . ALA A 1 446 ? -31.429 47.760 23.143 1.00 28.44 446 ALA A C 1
ATOM 3520 O O . ALA A 1 446 ? -30.847 47.491 24.187 1.00 28.44 446 ALA A O 1
ATOM 3521 N N . GLY A 1 447 ? -31.023 47.103 22.065 1.00 26.86 447 GLY A N 1
ATOM 3522 C CA . GLY A 1 447 ? -31.327 47.196 20.647 1.00 26.86 447 GLY A CA 1
ATOM 3523 C C . GLY A 1 447 ? -30.025 46.795 19.944 1.00 26.86 447 GLY A C 1
ATOM 3524 O O . GLY A 1 447 ? -29.064 47.540 20.064 1.00 26.86 447 GLY A O 1
ATOM 3525 N N . GLU A 1 448 ? -30.025 45.624 19.286 1.00 28.58 448 GLU A N 1
ATOM 3526 C CA . GLU A 1 448 ? -29.082 45.185 18.226 1.00 28.58 448 GLU A CA 1
ATOM 3527 C C . GLU A 1 448 ? -27.596 44.941 18.610 1.00 28.58 448 GLU A C 1
ATOM 3529 O O . GLU A 1 448 ? -27.018 45.634 19.429 1.00 28.58 448 GLU A O 1
ATOM 3534 N N . ALA A 1 449 ? -26.856 43.962 18.081 1.00 28.06 449 ALA A N 1
ATOM 3535 C CA . ALA A 1 449 ? -27.118 42.899 17.118 1.00 28.06 449 ALA A CA 1
ATOM 3536 C C . ALA A 1 449 ? -26.076 41.767 17.295 1.00 28.06 449 ALA A C 1
ATOM 3538 O O . ALA A 1 449 ? -24.921 41.997 17.641 1.00 28.06 449 ALA A O 1
ATOM 3539 N N . GLU A 1 450 ? -26.558 40.547 17.062 1.00 29.41 450 GLU A N 1
ATOM 3540 C CA . GLU A 1 450 ? -25.902 39.320 16.588 1.00 29.41 450 GLU A CA 1
ATOM 3541 C C . GLU A 1 450 ? -24.374 39.126 16.706 1.00 29.41 450 GLU A C 1
ATOM 3543 O O . GLU A 1 450 ? -23.589 39.711 15.964 1.00 29.41 450 GLU A O 1
ATOM 3548 N N . ARG A 1 451 ? -23.976 38.074 17.443 1.00 28.12 451 ARG A N 1
ATOM 3549 C CA . ARG A 1 451 ? -22.961 37.110 16.973 1.00 28.12 451 ARG A CA 1
ATOM 3550 C C . ARG A 1 451 ? -23.307 35.687 17.419 1.00 28.12 451 ARG A C 1
ATOM 3552 O O . ARG A 1 451 ? -23.517 35.416 18.597 1.00 28.12 451 ARG A O 1
ATOM 3559 N N . LYS A 1 452 ? -23.390 34.804 16.424 1.00 29.08 452 LYS A N 1
ATOM 3560 C CA . LYS A 1 452 ? -23.689 33.372 16.507 1.00 29.08 452 LYS A CA 1
ATOM 3561 C C . LYS A 1 452 ? -22.517 32.579 17.114 1.00 29.08 452 LYS A C 1
ATOM 3563 O O . LYS A 1 452 ? -21.393 32.690 16.640 1.00 29.08 452 LYS A O 1
ATOM 3568 N N . THR A 1 453 ? -22.845 31.804 18.148 1.00 27.61 453 THR A N 1
ATOM 3569 C CA . THR A 1 453 ? -22.455 30.408 18.467 1.00 27.61 453 THR A CA 1
ATOM 3570 C C . THR A 1 453 ? -21.192 29.789 17.851 1.00 27.61 453 THR A C 1
ATOM 3572 O O . THR A 1 453 ? -21.140 29.591 16.640 1.00 27.61 453 THR A O 1
ATOM 3575 N N . ALA A 1 454 ? -20.315 29.267 18.721 1.00 27.77 454 ALA A N 1
ATOM 3576 C CA . ALA A 1 454 ? -19.996 27.832 18.793 1.00 27.77 454 ALA A CA 1
ATOM 3577 C C . ALA A 1 454 ? -19.313 27.504 20.138 1.00 27.77 454 ALA A C 1
ATOM 3579 O O . ALA A 1 454 ? -18.216 27.981 20.422 1.00 27.77 454 ALA A O 1
ATOM 3580 N N . ASP A 1 455 ? -20.000 26.701 20.951 1.00 26.81 455 ASP A N 1
ATOM 3581 C CA . ASP A 1 455 ? -19.525 26.095 22.194 1.00 26.81 455 ASP A CA 1
ATOM 3582 C C . ASP A 1 455 ? -18.616 24.887 21.923 1.00 26.81 455 ASP A C 1
ATOM 3584 O O . ASP A 1 455 ? -18.870 24.073 21.034 1.00 26.81 455 ASP A O 1
ATOM 3588 N N . THR A 1 456 ? -17.604 24.700 22.768 1.00 27.03 456 THR A N 1
ATOM 3589 C CA . THR A 1 456 ? -17.086 23.370 23.125 1.00 27.03 456 THR A CA 1
ATOM 3590 C C . THR A 1 456 ? -16.644 23.421 24.593 1.00 27.03 456 THR A C 1
ATOM 3592 O O . THR A 1 456 ? -15.721 24.179 24.908 1.00 27.03 456 THR A O 1
ATOM 3595 N N . PRO A 1 457 ? -17.288 22.683 25.518 1.00 30.78 457 PRO A N 1
ATOM 3596 C CA . PRO A 1 457 ? -16.880 22.658 26.916 1.00 30.78 457 PRO A CA 1
ATOM 3597 C C . PRO A 1 457 ? -15.660 21.767 27.148 1.00 30.78 457 PRO A C 1
ATOM 3599 O O . PRO A 1 457 ? -15.489 20.700 26.566 1.00 30.78 457 PRO A O 1
ATOM 3602 N N . ARG A 1 458 ? -14.832 22.265 28.055 1.00 27.39 458 ARG A N 1
ATOM 3603 C CA . ARG A 1 458 ? -13.578 21.736 28.578 1.00 27.39 458 ARG A CA 1
ATOM 3604 C C . ARG A 1 458 ? -13.898 20.725 29.682 1.00 27.39 458 ARG A C 1
ATOM 3606 O O . ARG A 1 458 ? -14.550 21.102 30.651 1.00 27.39 458 ARG A O 1
ATOM 3613 N N . GLU A 1 459 ? -13.424 19.487 29.565 1.00 25.25 459 GLU A N 1
ATOM 3614 C CA . GLU A 1 459 ? -13.576 18.474 30.615 1.00 25.25 459 GLU A CA 1
ATOM 3615 C C . GLU A 1 459 ? -12.276 18.333 31.425 1.00 25.25 459 GLU A C 1
ATOM 3617 O O . GLU A 1 459 ? -11.173 18.197 30.894 1.00 25.25 459 GLU A O 1
ATOM 3622 N N . THR A 1 460 ? -12.423 18.468 32.740 1.00 27.62 460 THR A N 1
ATOM 3623 C CA . THR A 1 460 ? -11.394 18.419 33.781 1.00 27.62 460 THR A CA 1
ATOM 3624 C C . THR A 1 460 ? -11.165 16.984 34.250 1.00 27.62 460 THR A C 1
ATOM 3626 O O . THR A 1 460 ? -12.112 16.332 34.681 1.00 27.62 460 THR A O 1
ATOM 3629 N N . VAL A 1 461 ? -9.914 16.514 34.245 1.00 28.45 461 VAL A N 1
ATOM 3630 C CA . VAL A 1 461 ? -9.529 15.182 34.745 1.00 28.45 461 VAL A CA 1
ATOM 3631 C C . VAL A 1 461 ? -9.036 15.288 36.192 1.00 28.45 461 VAL A C 1
ATOM 3633 O O . VAL A 1 461 ? -8.090 16.024 36.481 1.00 28.45 461 VAL A O 1
ATOM 3636 N N . ALA A 1 462 ? -9.689 14.553 37.096 1.00 26.61 462 ALA A N 1
ATOM 3637 C CA . ALA A 1 462 ? -9.289 14.370 38.488 1.00 26.61 462 ALA A CA 1
ATOM 3638 C C . ALA A 1 462 ? -8.236 13.254 38.629 1.00 26.61 462 ALA A C 1
ATOM 3640 O O . ALA A 1 462 ? -8.200 12.295 37.862 1.00 26.61 462 ALA A O 1
ATOM 3641 N N . ALA A 1 463 ? -7.360 13.424 39.616 1.00 29.44 463 ALA A N 1
ATOM 3642 C CA . ALA A 1 463 ? -6.160 12.637 39.863 1.00 29.44 463 ALA A CA 1
ATOM 3643 C C . ALA A 1 463 ? -6.413 11.349 40.668 1.00 29.44 463 ALA A C 1
ATOM 3645 O O . ALA A 1 463 ? -7.125 11.382 41.668 1.00 29.44 463 ALA A O 1
ATOM 3646 N N . GLU A 1 464 ? -5.691 10.272 40.336 1.00 28.31 464 GLU A N 1
ATOM 3647 C CA . GLU A 1 464 ? -5.472 9.123 41.226 1.00 28.31 464 GLU A CA 1
ATOM 3648 C C . GLU A 1 464 ? -3.975 8.796 41.390 1.00 28.31 464 GLU A C 1
ATOM 3650 O O . GLU A 1 464 ? -3.158 8.914 40.473 1.00 28.31 464 GLU A O 1
ATOM 3655 N N . LYS A 1 465 ? -3.616 8.451 42.633 1.00 29.44 465 LYS A N 1
ATOM 3656 C CA . LYS A 1 465 ? -2.261 8.303 43.185 1.00 29.44 465 LYS A CA 1
ATOM 3657 C C . LYS A 1 465 ? -1.545 7.039 42.685 1.00 29.44 465 LYS A C 1
ATOM 3659 O O . LYS A 1 465 ? -2.063 5.936 42.806 1.00 29.44 465 LYS A O 1
ATOM 3664 N N . LYS A 1 466 ? -0.290 7.203 42.248 1.00 33.34 466 LYS A N 1
ATOM 3665 C CA . LYS A 1 466 ? 0.680 6.126 41.957 1.00 33.34 466 LYS A CA 1
ATOM 3666 C C . LYS A 1 466 ? 1.444 5.680 43.225 1.00 33.34 466 LYS A C 1
ATOM 3668 O O . LYS A 1 466 ? 1.685 6.522 44.093 1.00 33.34 466 LYS A O 1
ATOM 3673 N N . PRO A 1 467 ? 1.897 4.412 43.318 1.00 32.28 467 PRO A N 1
ATOM 3674 C CA . PRO A 1 467 ? 2.827 3.958 44.357 1.00 32.28 467 PRO A CA 1
ATOM 3675 C C . PRO A 1 467 ? 4.230 4.565 44.160 1.00 32.28 467 PRO A C 1
ATOM 3677 O O . PRO A 1 467 ? 4.597 4.974 43.055 1.00 32.28 467 PRO A O 1
ATOM 3680 N N . SER A 1 468 ? 4.997 4.676 45.247 1.00 40.72 468 SER A N 1
ATOM 3681 C CA . SER A 1 468 ? 6.182 5.538 45.340 1.00 40.72 468 SER A CA 1
ATOM 3682 C C . SER A 1 468 ? 7.443 4.976 44.657 1.00 40.72 468 SER A C 1
ATOM 3684 O O . SER A 1 468 ? 7.692 3.775 44.581 1.00 40.72 468 SER A O 1
ATOM 3686 N N . LEU A 1 469 ? 8.266 5.907 44.163 1.00 38.25 469 LEU A N 1
ATOM 3687 C CA . LEU A 1 469 ? 9.477 5.738 43.343 1.00 38.25 469 LEU A CA 1
ATOM 3688 C C . LEU A 1 469 ? 10.603 4.911 44.009 1.00 38.25 469 LEU A C 1
ATOM 3690 O O . LEU A 1 469 ? 11.518 4.441 43.336 1.00 38.25 469 LEU A O 1
ATOM 3694 N N . ILE A 1 470 ? 10.560 4.749 45.332 1.00 43.88 470 ILE A N 1
ATOM 3695 C CA . ILE A 1 470 ? 11.680 4.231 46.131 1.00 43.88 470 ILE A CA 1
ATOM 3696 C C . ILE A 1 470 ? 11.745 2.696 46.089 1.00 43.88 470 ILE A C 1
ATOM 3698 O O . ILE A 1 470 ? 12.841 2.135 46.087 1.00 43.88 470 ILE A O 1
ATOM 3702 N N . GLU A 1 471 ? 10.605 2.012 45.957 1.00 42.31 471 GLU A N 1
ATOM 3703 C CA . GLU A 1 471 ? 10.565 0.550 45.795 1.00 42.31 471 GLU A CA 1
ATOM 3704 C C . GLU A 1 471 ? 11.064 0.101 44.414 1.00 42.31 471 GLU A C 1
ATOM 3706 O O . GLU A 1 471 ? 11.777 -0.896 44.310 1.00 42.31 471 GLU A O 1
ATOM 3711 N N . LYS A 1 472 ? 10.804 0.884 43.356 1.00 42.62 472 LYS A N 1
ATOM 3712 C CA . LYS A 1 472 ? 11.283 0.579 41.994 1.00 42.62 472 LYS A CA 1
ATOM 3713 C C . LYS A 1 472 ? 12.785 0.832 41.807 1.00 42.62 472 LYS A C 1
ATOM 3715 O O . LYS A 1 472 ? 13.425 0.153 41.010 1.00 42.62 472 LYS A O 1
ATOM 3720 N N . LEU A 1 473 ? 13.369 1.761 42.570 1.00 39.16 473 LEU A N 1
ATOM 3721 C CA . LEU A 1 473 ? 14.799 2.094 42.503 1.00 39.16 473 LEU A CA 1
ATOM 3722 C C . LEU A 1 473 ? 15.714 1.080 43.212 1.00 39.16 473 LEU A C 1
ATOM 3724 O O . LEU A 1 473 ? 16.906 1.037 42.906 1.00 39.16 473 LEU A O 1
ATOM 3728 N N . ARG A 1 474 ? 15.191 0.261 44.137 1.00 39.22 474 ARG A N 1
ATOM 3729 C CA . ARG A 1 474 ? 15.982 -0.796 44.797 1.00 39.22 474 ARG A CA 1
ATOM 3730 C C . ARG A 1 474 ? 16.129 -2.051 43.938 1.00 39.22 474 ARG A C 1
ATOM 3732 O O . ARG A 1 474 ? 17.233 -2.571 43.859 1.00 39.22 474 ARG A O 1
ATOM 3739 N N . ALA A 1 475 ? 15.078 -2.465 43.229 1.00 41.16 475 ALA A N 1
ATOM 3740 C CA . ALA A 1 475 ? 15.126 -3.645 42.361 1.00 41.16 475 ALA A CA 1
ATOM 3741 C C . ALA A 1 475 ? 16.021 -3.454 41.115 1.00 41.16 475 ALA A C 1
ATOM 3743 O O . ALA A 1 475 ? 16.652 -4.401 40.657 1.00 41.16 475 ALA A O 1
ATOM 3744 N N . GLY A 1 476 ? 16.131 -2.227 40.585 1.00 40.44 476 GLY A N 1
ATOM 3745 C CA . GLY A 1 476 ? 16.959 -1.939 39.402 1.00 40.44 476 GLY A CA 1
ATOM 3746 C C . GLY A 1 476 ? 18.471 -1.915 39.665 1.00 40.44 476 GLY A C 1
ATOM 3747 O O . GLY A 1 476 ? 19.253 -2.298 38.800 1.00 40.44 476 GLY A O 1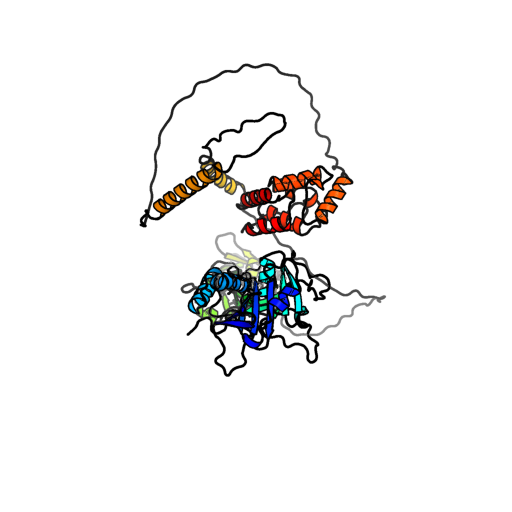
ATOM 3748 N N . LYS A 1 477 ? 18.903 -1.523 40.873 1.00 39.59 477 LYS A N 1
ATOM 3749 C CA . LYS A 1 477 ? 20.335 -1.402 41.205 1.00 39.59 477 LYS A CA 1
ATOM 3750 C C . LYS A 1 477 ? 21.032 -2.738 41.475 1.00 39.59 477 LYS A C 1
ATOM 3752 O O . LYS A 1 477 ? 22.260 -2.788 41.405 1.00 39.59 477 LYS A O 1
ATOM 3757 N N . GLU A 1 478 ? 20.283 -3.799 41.770 1.00 35.78 478 GLU A N 1
ATOM 3758 C CA . GLU A 1 478 ? 20.850 -5.144 41.942 1.00 35.78 478 GLU A CA 1
ATOM 3759 C C . GLU A 1 478 ? 21.086 -5.843 40.592 1.00 35.78 478 GLU A C 1
ATOM 3761 O O . GLU A 1 478 ? 22.109 -6.501 40.432 1.00 35.78 478 GLU A O 1
ATOM 3766 N N . ALA A 1 479 ? 20.248 -5.586 39.577 1.00 38.12 479 ALA A N 1
ATOM 3767 C CA . ALA A 1 479 ? 20.416 -6.139 38.226 1.00 38.12 479 ALA A CA 1
ATOM 3768 C C . ALA A 1 479 ? 21.542 -5.458 37.414 1.00 38.12 479 ALA A C 1
ATOM 3770 O O . ALA A 1 479 ? 22.217 -6.095 36.605 1.00 38.12 479 ALA A O 1
ATOM 3771 N N . GLU A 1 480 ? 21.794 -4.164 37.645 1.00 37.31 480 GLU A N 1
ATOM 3772 C CA . GLU A 1 480 ? 22.820 -3.401 36.917 1.00 37.31 480 GLU A CA 1
ATOM 3773 C C . GLU A 1 480 ? 24.253 -3.797 37.331 1.00 37.31 480 GLU A C 1
ATOM 3775 O O . GLU A 1 480 ? 25.163 -3.819 36.498 1.00 37.31 480 GLU A O 1
ATOM 3780 N N . LYS A 1 481 ? 24.451 -4.221 38.590 1.00 38.34 481 LYS A N 1
ATOM 3781 C CA . LYS A 1 481 ? 25.757 -4.681 39.097 1.00 38.34 481 LYS A CA 1
ATOM 3782 C C . LYS A 1 481 ? 26.187 -6.051 38.566 1.00 38.34 481 LYS A C 1
ATOM 3784 O O . LYS A 1 481 ? 27.386 -6.316 38.527 1.00 38.34 481 LYS A O 1
ATOM 3789 N N . GLU A 1 482 ? 25.255 -6.892 38.123 1.00 34.84 482 GLU A N 1
ATOM 3790 C CA . GLU A 1 482 ? 25.564 -8.234 37.606 1.00 34.84 482 GLU A CA 1
ATOM 3791 C C . GLU A 1 482 ? 25.968 -8.216 36.114 1.00 34.84 482 GLU A C 1
ATOM 3793 O O . GLU A 1 482 ? 26.716 -9.080 35.653 1.00 34.84 482 GLU A O 1
ATOM 3798 N N . SER A 1 483 ? 25.550 -7.189 35.359 1.00 37.41 483 SER A N 1
ATOM 3799 C CA . SER A 1 483 ? 25.839 -7.062 33.917 1.00 37.41 483 SER A CA 1
ATOM 3800 C C . SER A 1 483 ? 27.176 -6.371 33.598 1.00 37.41 483 SER A C 1
ATOM 3802 O O . SER A 1 483 ? 27.848 -6.729 32.626 1.00 37.41 483 SER A O 1
ATOM 3804 N N . ALA A 1 484 ? 27.616 -5.430 34.442 1.00 36.25 484 ALA A N 1
ATOM 3805 C CA . ALA A 1 484 ? 28.834 -4.647 34.215 1.00 36.25 484 ALA A CA 1
ATOM 3806 C C . ALA A 1 484 ? 30.137 -5.450 34.421 1.00 36.25 484 ALA A C 1
ATOM 3808 O O . ALA A 1 484 ? 31.175 -5.086 33.872 1.00 36.25 484 ALA A O 1
ATOM 3809 N N . ALA A 1 485 ? 30.094 -6.573 35.149 1.00 34.31 485 ALA A N 1
ATOM 3810 C CA . ALA A 1 485 ? 31.271 -7.399 35.432 1.00 34.31 485 ALA A CA 1
ATOM 3811 C C . ALA A 1 485 ? 31.703 -8.322 34.270 1.00 34.31 485 ALA A C 1
ATOM 3813 O O . ALA A 1 485 ? 32.780 -8.906 34.335 1.00 34.31 485 ALA A O 1
ATOM 3814 N N . LYS A 1 486 ? 30.903 -8.459 33.197 1.00 36.62 486 LYS A N 1
ATOM 3815 C CA . LYS A 1 486 ? 31.180 -9.399 32.086 1.00 36.62 486 LYS A CA 1
ATOM 3816 C C . LYS A 1 486 ? 31.762 -8.780 30.807 1.00 36.62 486 LYS A C 1
ATOM 3818 O O . LYS A 1 486 ? 32.069 -9.526 29.886 1.00 36.62 486 LYS A O 1
ATOM 3823 N N . SER A 1 487 ? 31.929 -7.456 30.727 1.00 34.91 487 SER A N 1
ATOM 3824 C CA . SER A 1 487 ? 32.254 -6.774 29.452 1.00 34.91 487 SER A CA 1
ATOM 3825 C C . SER A 1 487 ? 33.627 -6.089 29.391 1.00 34.91 487 SER A C 1
ATOM 3827 O O . SER A 1 487 ? 33.873 -5.313 28.471 1.00 34.91 487 SER A O 1
ATOM 3829 N N . ALA A 1 488 ? 34.535 -6.354 30.332 1.00 32.00 488 ALA A N 1
ATOM 3830 C CA . ALA A 1 488 ? 35.843 -5.697 30.378 1.00 32.00 488 ALA A CA 1
ATOM 3831 C C . ALA A 1 488 ? 37.011 -6.688 30.259 1.00 32.00 488 ALA A C 1
ATOM 3833 O O . ALA A 1 488 ? 37.797 -6.829 31.186 1.00 32.00 488 ALA A O 1
ATOM 3834 N N . GLU A 1 489 ? 37.164 -7.335 29.101 1.00 28.14 489 GLU A N 1
ATOM 3835 C CA . GLU A 1 489 ? 38.455 -7.902 28.698 1.00 28.14 489 GLU A CA 1
ATOM 3836 C C . GLU A 1 489 ? 38.561 -7.969 27.165 1.00 28.14 489 GLU A C 1
ATOM 3838 O O . GLU A 1 489 ? 37.751 -8.627 26.522 1.00 28.14 489 GLU A O 1
ATOM 3843 N N . VAL A 1 490 ? 39.513 -7.211 26.594 1.00 31.05 490 VAL A N 1
ATOM 3844 C CA . VAL A 1 490 ? 40.361 -7.492 25.406 1.00 31.05 490 VAL A CA 1
ATOM 3845 C C . VAL A 1 490 ? 40.929 -6.165 24.855 1.00 31.05 490 VAL A C 1
ATOM 3847 O O . VAL A 1 490 ? 40.209 -5.252 24.455 1.00 31.05 490 VAL A O 1
ATOM 3850 N N . LYS A 1 491 ? 42.267 -6.074 24.884 1.00 30.58 491 LYS A N 1
ATOM 3851 C CA . LYS A 1 491 ? 43.135 -4.937 24.519 1.00 30.58 491 LYS A CA 1
ATOM 3852 C C . LYS A 1 491 ? 43.332 -4.783 23.001 1.00 30.58 491 LYS A C 1
ATOM 3854 O O . LYS A 1 491 ? 43.432 -5.769 22.278 1.00 30.58 491 LYS A O 1
ATOM 3859 N N . ALA A 1 492 ? 43.513 -3.535 22.564 1.00 31.67 492 ALA A N 1
ATOM 3860 C CA . ALA A 1 492 ? 43.981 -3.131 21.232 1.00 31.67 492 ALA A CA 1
ATOM 3861 C C . ALA A 1 492 ? 45.523 -3.050 21.144 1.00 31.67 492 ALA A C 1
ATOM 3863 O O . ALA A 1 492 ? 46.168 -2.890 22.184 1.00 31.67 492 ALA A O 1
ATOM 3864 N N . PRO A 1 493 ? 46.108 -3.033 19.927 1.00 33.03 493 PRO A N 1
ATOM 3865 C CA . PRO A 1 493 ? 47.397 -2.385 19.700 1.00 33.03 493 PRO A CA 1
ATOM 3866 C C . PRO A 1 493 ? 47.367 -1.260 18.643 1.00 33.03 493 PRO A C 1
ATOM 3868 O O . PRO A 1 493 ? 46.432 -1.103 17.857 1.00 33.03 493 PRO A O 1
ATOM 3871 N N . GLU A 1 494 ? 48.422 -0.450 18.714 1.00 28.22 494 GLU A N 1
ATOM 3872 C CA . GLU A 1 494 ? 48.583 0.947 18.300 1.00 28.22 494 GLU A CA 1
ATOM 3873 C C . GLU A 1 494 ? 48.996 1.185 16.831 1.00 28.22 494 GLU A C 1
ATOM 3875 O O . GLU A 1 494 ? 49.534 0.317 16.148 1.00 28.22 494 GLU A O 1
ATOM 3880 N N . ARG A 1 495 ? 48.804 2.433 16.369 1.00 29.08 495 ARG A N 1
ATOM 3881 C CA . ARG A 1 495 ? 49.402 3.009 15.145 1.00 29.08 495 ARG A CA 1
ATOM 3882 C C . ARG A 1 495 ? 50.791 3.599 15.436 1.00 29.08 495 ARG A C 1
ATOM 3884 O O . ARG A 1 495 ? 50.929 4.243 16.475 1.00 29.08 495 ARG A O 1
ATOM 3891 N N . PRO A 1 496 ? 51.725 3.623 14.467 1.00 33.03 496 PRO A N 1
ATOM 3892 C CA . PRO A 1 496 ? 52.815 4.594 14.455 1.00 33.03 496 PRO A CA 1
ATOM 3893 C C . PRO A 1 496 ? 52.523 5.802 13.544 1.00 33.03 496 PRO A C 1
ATOM 3895 O O . PRO A 1 496 ? 51.844 5.705 12.521 1.00 33.03 496 PRO A O 1
ATOM 3898 N N . ARG A 1 497 ? 53.050 6.958 13.965 1.00 29.23 497 ARG A N 1
ATOM 3899 C CA . ARG A 1 497 ? 53.053 8.273 13.296 1.00 29.23 497 ARG A CA 1
ATOM 3900 C C . ARG A 1 497 ? 54.203 8.371 12.270 1.00 29.23 497 ARG A C 1
ATOM 3902 O O . ARG A 1 497 ? 55.233 7.737 12.463 1.00 29.23 497 ARG A O 1
ATOM 3909 N N . GLY A 1 498 ? 54.023 9.184 11.218 1.00 30.30 498 GLY A N 1
ATOM 3910 C CA . GLY A 1 498 ? 55.033 9.488 10.175 1.00 30.30 498 GLY A CA 1
ATOM 3911 C C . GLY A 1 498 ? 56.154 10.450 10.616 1.00 30.30 498 GLY A C 1
ATOM 3912 O O . GLY A 1 498 ? 56.153 10.862 11.780 1.00 30.30 498 GLY A O 1
ATOM 3913 N N . PRO A 1 499 ? 57.104 10.813 9.716 1.00 40.09 499 PRO A N 1
ATOM 3914 C CA . PRO A 1 499 ? 57.105 12.188 9.154 1.00 40.09 499 PRO A CA 1
ATOM 3915 C C . PRO A 1 499 ? 57.714 12.410 7.724 1.00 40.09 499 PRO A C 1
ATOM 3917 O O . PRO A 1 499 ? 58.575 11.662 7.286 1.00 40.09 499 PRO A O 1
ATOM 3920 N N . TYR A 1 500 ? 57.238 13.493 7.070 1.00 29.16 500 TYR A N 1
ATOM 3921 C CA . TYR A 1 500 ? 57.777 14.451 6.053 1.00 29.16 500 TYR A CA 1
ATOM 3922 C C . TYR A 1 500 ? 58.621 14.110 4.776 1.00 29.16 500 TYR A C 1
ATOM 3924 O O . TYR A 1 500 ? 59.609 13.393 4.816 1.00 29.16 500 TYR A O 1
ATOM 3932 N N . ASP A 1 501 ? 58.242 14.857 3.711 1.00 27.98 501 ASP A N 1
ATOM 3933 C CA . ASP A 1 501 ? 58.932 15.416 2.511 1.00 27.98 501 ASP A CA 1
ATOM 3934 C C . ASP A 1 501 ? 59.224 14.638 1.188 1.00 27.98 501 ASP A C 1
ATOM 3936 O O . ASP A 1 501 ? 59.709 13.515 1.158 1.00 27.98 501 ASP A O 1
ATOM 3940 N N . LYS A 1 502 ? 58.883 15.315 0.064 1.00 34.75 502 LYS A N 1
ATOM 3941 C CA . LYS A 1 502 ? 58.980 14.988 -1.398 1.00 34.75 502 LYS A CA 1
ATOM 3942 C C . LYS A 1 502 ? 60.418 15.224 -1.962 1.00 34.75 502 LYS A C 1
ATOM 3944 O O . LYS A 1 502 ? 61.158 15.870 -1.225 1.00 34.75 502 LYS A O 1
ATOM 3949 N N . PRO A 1 503 ? 60.829 14.899 -3.236 1.00 40.75 503 PRO A N 1
ATOM 3950 C CA . PRO A 1 503 ? 60.055 14.628 -4.481 1.00 40.75 503 PRO A CA 1
ATOM 3951 C C . PRO A 1 503 ? 60.600 13.555 -5.495 1.00 40.75 503 PRO A C 1
ATOM 3953 O O . PRO A 1 503 ? 61.694 13.035 -5.349 1.00 40.75 503 PRO A O 1
ATOM 3956 N N . ALA A 1 504 ? 59.829 13.356 -6.585 1.00 27.09 504 ALA A N 1
ATOM 3957 C CA . ALA A 1 504 ? 60.177 12.897 -7.954 1.00 27.09 504 ALA A CA 1
ATOM 3958 C C . ALA A 1 504 ? 60.607 11.431 -8.252 1.00 27.09 504 ALA A C 1
ATOM 3960 O O . ALA A 1 504 ? 61.612 10.954 -7.746 1.00 27.09 504 ALA A O 1
ATOM 3961 N N . GLY A 1 505 ? 59.922 10.816 -9.236 1.00 24.94 505 GLY A N 1
ATOM 3962 C CA . GLY A 1 505 ? 60.499 9.827 -10.170 1.00 24.94 505 GLY A CA 1
ATOM 3963 C C . GLY A 1 505 ? 59.983 8.377 -10.110 1.00 24.94 505 GLY A C 1
ATOM 3964 O O . GLY A 1 505 ? 60.232 7.685 -9.137 1.00 24.94 505 GLY A O 1
ATOM 3965 N N . ASP A 1 506 ? 59.356 7.956 -11.214 1.00 26.64 506 ASP A N 1
ATOM 3966 C CA . ASP A 1 506 ? 59.209 6.607 -11.803 1.00 26.64 506 ASP A CA 1
ATOM 3967 C C . ASP A 1 506 ? 58.383 5.449 -11.187 1.00 26.64 506 ASP A C 1
ATOM 3969 O O . ASP A 1 506 ? 58.612 4.938 -10.098 1.00 26.64 506 ASP A O 1
ATOM 3973 N N . GLU A 1 507 ? 57.408 5.047 -12.016 1.00 30.41 507 GLU A N 1
ATOM 3974 C CA . GLU A 1 507 ? 57.004 3.707 -12.472 1.00 30.41 507 GLU A CA 1
ATOM 3975 C C . GLU A 1 507 ? 57.041 2.480 -11.529 1.00 30.41 507 GLU A C 1
ATOM 3977 O O . GLU A 1 507 ? 58.076 1.899 -11.238 1.00 30.41 507 GLU A O 1
ATOM 3982 N N . GLY A 1 508 ? 55.831 1.975 -11.238 1.00 35.62 508 GLY A N 1
ATOM 3983 C CA . GLY A 1 508 ? 55.456 0.580 -11.511 1.00 35.62 508 GLY A CA 1
ATOM 3984 C C . GLY A 1 508 ? 55.857 -0.514 -10.516 1.00 35.62 508 GLY A C 1
ATOM 3985 O O . GLY A 1 508 ? 56.849 -1.181 -10.737 1.00 35.62 508 GLY A O 1
ATOM 3986 N N . GLU A 1 509 ? 54.991 -0.826 -9.540 1.00 38.59 509 GLU A N 1
ATOM 3987 C CA . GLU A 1 509 ? 54.747 -2.198 -9.034 1.00 38.59 509 GLU A CA 1
ATOM 3988 C C . GLU A 1 509 ? 53.716 -2.167 -7.892 1.00 38.59 509 GLU A C 1
ATOM 3990 O O . GLU A 1 509 ? 54.005 -1.653 -6.819 1.00 38.59 509 GLU A O 1
ATOM 3995 N N . ASN A 1 510 ? 52.498 -2.696 -8.094 1.00 36.28 510 ASN A N 1
ATOM 3996 C CA . ASN A 1 510 ? 51.609 -3.094 -6.982 1.00 36.28 510 ASN A CA 1
ATOM 3997 C C . ASN A 1 510 ? 50.419 -3.968 -7.438 1.00 36.28 510 ASN A C 1
ATOM 3999 O O . ASN A 1 510 ? 49.255 -3.672 -7.177 1.00 36.28 510 ASN A O 1
ATOM 4003 N N . SER A 1 511 ? 50.698 -5.086 -8.119 1.00 43.00 511 SER A N 1
ATOM 4004 C CA . SER A 1 511 ? 49.677 -6.085 -8.502 1.00 43.00 511 SER A CA 1
ATOM 4005 C C . SER A 1 511 ? 49.677 -7.359 -7.636 1.00 43.00 511 SER A C 1
ATOM 4007 O O . SER A 1 511 ? 48.822 -8.226 -7.822 1.00 43.00 511 SER A O 1
ATOM 4009 N N . ASN A 1 512 ? 50.575 -7.476 -6.648 1.00 44.22 512 ASN A N 1
ATOM 4010 C CA . ASN A 1 512 ? 50.776 -8.732 -5.911 1.00 44.22 512 ASN A CA 1
ATOM 4011 C C . ASN A 1 512 ? 50.099 -8.798 -4.528 1.00 44.22 512 ASN A C 1
ATOM 4013 O O . ASN A 1 512 ? 49.822 -9.895 -4.053 1.00 44.22 512 ASN A O 1
ATOM 4017 N N . ILE A 1 513 ? 49.726 -7.673 -3.907 1.00 49.53 513 ILE A N 1
ATOM 4018 C CA . ILE A 1 513 ? 49.083 -7.668 -2.573 1.00 49.53 513 ILE A CA 1
ATOM 4019 C C . ILE A 1 513 ? 47.612 -8.132 -2.634 1.00 49.53 513 ILE A C 1
ATOM 4021 O O . ILE A 1 513 ? 47.133 -8.823 -1.737 1.00 49.53 513 ILE A O 1
ATOM 4025 N N . ILE A 1 514 ? 46.902 -7.841 -3.729 1.00 52.81 514 ILE A N 1
ATOM 4026 C CA . ILE A 1 514 ? 45.474 -8.179 -3.888 1.00 52.81 514 ILE A CA 1
ATOM 4027 C C . ILE A 1 514 ? 45.260 -9.690 -4.102 1.00 52.81 514 ILE A C 1
ATOM 4029 O O . ILE A 1 514 ? 44.256 -10.246 -3.650 1.00 52.81 514 ILE A O 1
ATOM 4033 N N . LYS A 1 515 ? 46.226 -10.385 -4.720 1.00 45.72 515 LYS A N 1
ATOM 4034 C CA . LYS A 1 515 ? 46.156 -11.840 -4.937 1.00 45.72 515 LYS A CA 1
ATOM 4035 C C . LYS A 1 515 ? 46.258 -12.629 -3.628 1.00 45.72 515 LYS A C 1
ATOM 4037 O O . LYS A 1 515 ? 45.501 -13.576 -3.441 1.00 45.72 515 LYS A O 1
ATOM 4042 N N . TRP A 1 516 ? 47.115 -12.211 -2.696 1.00 46.34 516 TRP A N 1
ATOM 4043 C CA . TRP A 1 516 ? 47.277 -12.899 -1.408 1.00 46.34 516 TRP A CA 1
ATOM 4044 C C . TRP A 1 516 ? 46.088 -12.696 -0.458 1.00 46.34 516 TRP A C 1
ATOM 4046 O O . TRP A 1 516 ? 45.722 -13.617 0.271 1.00 46.34 516 TRP A O 1
ATOM 4056 N N . ILE A 1 517 ? 45.415 -11.543 -0.532 1.00 58.75 517 ILE A N 1
ATOM 4057 C CA . ILE A 1 517 ? 44.201 -11.268 0.252 1.00 58.75 517 ILE A CA 1
ATOM 4058 C C . ILE A 1 517 ? 43.019 -12.121 -0.240 1.00 58.75 517 ILE A C 1
ATOM 4060 O O . ILE A 1 517 ? 42.289 -12.681 0.576 1.00 58.75 517 ILE A O 1
ATOM 4064 N N . CYS A 1 518 ? 42.859 -12.298 -1.557 1.00 49.88 518 CYS A N 1
ATOM 4065 C CA . CYS A 1 518 ? 41.786 -13.137 -2.105 1.00 49.88 518 CYS A CA 1
ATOM 4066 C C . CYS A 1 518 ? 41.955 -14.621 -1.741 1.00 49.88 518 CYS A C 1
ATOM 4068 O O . CYS A 1 518 ? 40.975 -15.280 -1.399 1.00 49.88 518 CYS A O 1
ATOM 4070 N N . VAL A 1 519 ? 43.189 -15.139 -1.740 1.00 62.53 519 VAL A N 1
ATOM 4071 C CA . VAL A 1 519 ? 43.462 -16.534 -1.349 1.00 62.53 519 VAL A CA 1
ATOM 4072 C C . VAL A 1 519 ? 43.149 -16.768 0.134 1.00 62.53 519 VAL A C 1
ATOM 4074 O O . VAL A 1 519 ? 42.529 -17.775 0.474 1.00 62.53 519 VAL A O 1
ATOM 4077 N N . GLY A 1 520 ? 43.483 -15.816 1.013 1.00 59.47 520 GLY A N 1
ATOM 4078 C CA . GLY A 1 520 ? 43.152 -15.903 2.440 1.00 59.47 520 GLY A CA 1
ATOM 4079 C C . GLY A 1 520 ? 41.643 -15.930 2.714 1.00 59.47 520 GLY A C 1
ATOM 4080 O O . GLY A 1 520 ? 41.173 -16.739 3.514 1.00 59.47 520 GLY A O 1
ATOM 4081 N N . VAL A 1 521 ? 40.864 -15.105 2.005 1.00 66.69 521 VAL A N 1
ATOM 4082 C CA . VAL A 1 521 ? 39.397 -15.053 2.153 1.00 66.69 521 VAL A CA 1
ATOM 4083 C C . VAL A 1 521 ? 38.730 -16.340 1.651 1.00 66.69 521 VAL A C 1
ATOM 4085 O O . VAL A 1 521 ? 37.806 -16.841 2.293 1.00 66.69 521 VAL A O 1
ATOM 4088 N N . CYS A 1 522 ? 39.226 -16.929 0.559 1.00 59.53 522 CYS A N 1
ATOM 4089 C CA . CYS A 1 522 ? 38.709 -18.200 0.048 1.00 59.53 522 CYS A CA 1
ATOM 4090 C C . CYS A 1 522 ? 38.961 -19.373 1.010 1.00 59.53 522 CYS A C 1
ATOM 4092 O O . CYS A 1 522 ? 38.076 -20.205 1.193 1.00 59.53 522 CYS A O 1
ATOM 4094 N N . ILE A 1 523 ? 40.119 -19.422 1.678 1.00 67.12 523 ILE A N 1
ATOM 4095 C CA . ILE A 1 523 ? 40.433 -20.483 2.651 1.00 67.12 523 ILE A CA 1
ATOM 4096 C C . ILE A 1 523 ? 39.518 -20.389 3.881 1.00 67.12 523 ILE A C 1
ATOM 4098 O O . ILE A 1 523 ? 38.990 -21.402 4.339 1.00 67.12 523 ILE A O 1
ATOM 4102 N N . ILE A 1 524 ? 39.253 -19.176 4.376 1.00 68.94 524 ILE A N 1
ATOM 4103 C CA . ILE A 1 524 ? 38.351 -18.958 5.518 1.00 68.94 524 ILE A CA 1
ATOM 4104 C C . ILE A 1 524 ? 36.909 -19.362 5.170 1.00 68.94 524 ILE A C 1
ATOM 4106 O O . ILE A 1 524 ? 36.238 -19.996 5.985 1.00 68.94 524 ILE A O 1
ATOM 4110 N N . ALA A 1 525 ? 36.441 -19.068 3.954 1.00 70.88 525 ALA A N 1
ATOM 4111 C CA . ALA A 1 525 ? 35.104 -19.455 3.501 1.00 70.88 525 ALA A CA 1
ATOM 4112 C C . ALA A 1 525 ? 34.928 -20.983 3.395 1.00 70.88 525 ALA A C 1
ATOM 4114 O O . ALA A 1 525 ? 33.878 -21.506 3.766 1.00 70.88 525 ALA A O 1
ATOM 4115 N N . VAL A 1 526 ? 35.962 -21.710 2.956 1.00 74.00 526 VAL A N 1
ATOM 4116 C CA . VAL A 1 526 ? 35.939 -23.183 2.885 1.00 74.00 526 VAL A CA 1
ATOM 4117 C C . VAL A 1 526 ? 35.948 -23.809 4.283 1.00 74.00 526 VAL A C 1
ATOM 4119 O O . VAL A 1 526 ? 35.201 -24.752 4.533 1.00 74.00 526 VAL A O 1
ATOM 4122 N N . ILE A 1 527 ? 36.722 -23.254 5.222 1.00 70.00 527 ILE A N 1
ATOM 4123 C CA . ILE A 1 527 ? 36.754 -23.725 6.617 1.00 70.00 527 ILE A CA 1
ATOM 4124 C C . ILE A 1 527 ? 35.402 -23.485 7.305 1.00 70.00 527 ILE A C 1
ATOM 4126 O O . ILE A 1 527 ? 34.880 -24.382 7.965 1.00 70.00 527 ILE A O 1
ATOM 4130 N N . LEU A 1 528 ? 34.789 -22.313 7.111 1.00 62.50 528 LEU A N 1
ATOM 4131 C CA . LEU A 1 528 ? 33.465 -22.012 7.666 1.00 62.50 528 LEU A CA 1
ATOM 4132 C C . LEU A 1 528 ? 32.362 -22.878 7.039 1.00 62.50 528 LEU A C 1
ATOM 4134 O O . LEU A 1 528 ? 31.471 -23.335 7.754 1.00 62.50 528 LEU A O 1
ATOM 4138 N N . GLY A 1 529 ? 32.453 -23.169 5.737 1.00 60.88 529 GLY A N 1
ATOM 4139 C CA . GLY A 1 529 ? 31.558 -24.106 5.054 1.00 60.88 529 GLY A CA 1
ATOM 4140 C C . GLY A 1 529 ? 31.679 -25.538 5.585 1.00 60.88 529 GLY A C 1
ATOM 4141 O O . GLY A 1 529 ? 30.667 -26.194 5.821 1.00 60.88 529 GLY A O 1
ATOM 4142 N N . ALA A 1 530 ? 32.899 -26.004 5.864 1.00 58.16 530 ALA A N 1
ATOM 4143 C CA . ALA A 1 530 ? 33.134 -27.323 6.451 1.00 58.16 530 ALA A CA 1
ATOM 4144 C C . ALA A 1 530 ? 32.602 -27.425 7.893 1.00 58.16 530 ALA A C 1
ATOM 4146 O O . ALA A 1 530 ? 32.006 -28.436 8.256 1.00 58.16 530 ALA A O 1
ATOM 4147 N N . ILE A 1 531 ? 32.738 -26.365 8.700 1.00 58.72 531 ILE A N 1
ATOM 4148 C CA . ILE A 1 531 ? 32.205 -26.317 10.075 1.00 58.72 531 ILE A CA 1
ATOM 4149 C C . ILE A 1 531 ? 30.667 -26.321 10.086 1.00 58.72 531 ILE A C 1
ATOM 4151 O O . ILE A 1 531 ? 30.064 -26.879 11.002 1.00 58.72 531 ILE A O 1
ATOM 4155 N N . TYR A 1 532 ? 30.028 -25.740 9.067 1.00 54.91 532 TYR A N 1
ATOM 4156 C CA . TYR A 1 532 ? 28.568 -25.710 8.954 1.00 54.91 532 TYR A CA 1
ATOM 4157 C C . TYR A 1 532 ? 27.968 -27.065 8.539 1.00 54.91 532 TYR A C 1
ATOM 4159 O O . TYR A 1 532 ? 26.872 -27.405 8.970 1.00 54.91 532 TYR A O 1
ATOM 4167 N N . ILE A 1 533 ? 28.700 -27.870 7.762 1.00 58.19 533 ILE A N 1
ATOM 4168 C CA . ILE A 1 533 ? 28.244 -29.191 7.289 1.00 58.19 533 ILE A CA 1
ATOM 4169 C C . ILE A 1 533 ? 28.442 -30.296 8.352 1.00 58.19 533 ILE A C 1
ATOM 4171 O O . ILE A 1 533 ? 27.798 -31.339 8.287 1.00 58.19 533 ILE A O 1
ATOM 4175 N N . LEU A 1 534 ? 29.288 -30.073 9.366 1.00 42.25 534 LEU A N 1
ATOM 4176 C CA . LEU A 1 534 ? 29.702 -31.093 10.346 1.00 42.25 534 LEU A CA 1
ATOM 4177 C C . LEU A 1 534 ? 28.997 -31.046 11.716 1.00 42.25 534 LEU A C 1
ATOM 4179 O O . LEU A 1 534 ? 29.423 -31.758 12.626 1.00 42.25 534 LEU A O 1
ATOM 4183 N N . LYS A 1 535 ? 27.926 -30.262 11.908 1.00 36.31 535 LYS A N 1
ATOM 4184 C CA . LYS A 1 535 ? 27.171 -30.282 13.178 1.00 36.31 535 LYS A CA 1
ATOM 4185 C C . LYS A 1 535 ? 25.862 -31.075 13.069 1.00 36.31 535 LYS A C 1
ATOM 4187 O O . LYS A 1 535 ? 24.974 -30.642 12.337 1.00 36.31 535 LYS A O 1
ATOM 4192 N N . PRO A 1 536 ? 25.704 -32.192 13.808 1.00 34.78 536 PRO A N 1
ATOM 4193 C CA . PRO A 1 536 ? 24.432 -32.890 13.901 1.00 34.78 536 PRO A CA 1
ATOM 4194 C C . PRO A 1 536 ? 23.485 -32.164 14.868 1.00 34.78 536 PRO A C 1
ATOM 4196 O O . PRO A 1 536 ? 23.907 -31.561 15.857 1.00 34.78 536 PRO A O 1
ATOM 4199 N N . VAL A 1 537 ? 22.199 -32.224 14.537 1.00 39.09 537 VAL A N 1
ATOM 4200 C CA . VAL A 1 537 ? 21.056 -31.773 15.338 1.00 39.09 537 VAL A CA 1
ATOM 4201 C C . VAL A 1 537 ? 20.781 -32.812 16.422 1.00 39.09 537 VAL A C 1
ATOM 4203 O O . VAL A 1 537 ? 20.676 -33.980 16.071 1.00 39.09 537 VAL A O 1
ATOM 4206 N N . ASP A 1 538 ? 20.632 -32.401 17.689 1.00 29.98 538 ASP A N 1
ATOM 4207 C CA . ASP A 1 538 ? 19.727 -33.064 18.642 1.00 29.98 538 ASP A CA 1
ATOM 4208 C C . ASP A 1 538 ? 19.451 -32.246 19.920 1.00 29.98 538 ASP A C 1
ATOM 4210 O O . ASP A 1 538 ? 20.124 -31.261 20.226 1.00 29.98 538 ASP A O 1
ATOM 4214 N N . SER A 1 539 ? 18.375 -32.651 20.598 1.00 31.98 539 SER A N 1
ATOM 4215 C CA . SER A 1 539 ? 17.474 -31.872 21.459 1.00 31.98 539 SER A CA 1
ATOM 4216 C C . SER A 1 539 ? 17.718 -31.996 22.982 1.00 31.98 539 SER A C 1
ATOM 4218 O O . SER A 1 539 ? 18.348 -32.938 23.445 1.00 31.98 539 SER A O 1
ATOM 4220 N N . ASP A 1 540 ? 17.078 -31.082 23.732 1.00 28.22 540 ASP A N 1
ATOM 4221 C CA . ASP A 1 540 ? 16.579 -31.158 25.128 1.00 28.22 540 ASP A CA 1
ATOM 4222 C C . ASP A 1 540 ? 17.468 -30.956 26.398 1.00 28.22 540 ASP A C 1
ATOM 4224 O O . ASP A 1 540 ? 18.346 -31.738 26.736 1.00 28.22 540 ASP A O 1
ATOM 4228 N N . LYS A 1 541 ? 17.022 -29.951 27.190 1.00 29.64 541 LYS A N 1
ATOM 4229 C CA . LYS A 1 541 ? 16.769 -29.878 28.662 1.00 29.64 541 LYS A CA 1
ATOM 4230 C C . LYS A 1 541 ? 17.876 -29.793 29.759 1.00 29.64 541 LYS A C 1
ATOM 4232 O O . LYS A 1 541 ? 18.601 -30.734 30.028 1.00 29.64 541 LYS A O 1
ATOM 4237 N N . ILE A 1 542 ? 17.708 -28.721 30.567 1.00 27.53 542 ILE A N 1
ATOM 4238 C CA . ILE A 1 542 ? 17.641 -28.614 32.060 1.00 27.53 542 ILE A CA 1
ATOM 4239 C C . ILE A 1 542 ? 18.932 -28.534 32.931 1.00 27.53 542 ILE A C 1
ATOM 4241 O O . ILE A 1 542 ? 19.675 -29.490 33.070 1.00 27.53 542 ILE A O 1
ATOM 4245 N N . ALA A 1 543 ? 19.019 -27.385 33.636 1.00 25.89 543 ALA A N 1
ATOM 4246 C CA . ALA A 1 543 ? 19.475 -27.057 35.012 1.00 25.89 543 ALA A CA 1
ATOM 4247 C C . ALA A 1 543 ? 20.877 -27.407 35.573 1.00 25.89 543 ALA A C 1
ATOM 4249 O O . ALA A 1 543 ? 21.329 -28.540 35.526 1.00 25.89 543 ALA A O 1
ATOM 4250 N N . GLY A 1 544 ? 21.424 -26.445 36.347 1.00 23.73 544 GLY A N 1
ATOM 4251 C CA . GLY A 1 544 ? 21.968 -26.730 37.691 1.00 23.73 544 GLY A CA 1
ATOM 4252 C C . GLY A 1 544 ? 23.423 -26.344 38.020 1.00 23.73 544 GLY A C 1
ATOM 4253 O O . GLY A 1 544 ? 24.323 -27.139 37.820 1.00 23.73 544 GLY A O 1
ATOM 4254 N N . ALA A 1 545 ? 23.592 -25.168 38.643 1.00 25.52 545 ALA A N 1
ATOM 4255 C CA . ALA A 1 545 ? 24.411 -24.864 39.840 1.00 25.52 545 ALA A CA 1
ATOM 4256 C C . ALA A 1 545 ? 25.936 -25.201 39.963 1.00 25.52 545 ALA A C 1
ATOM 4258 O O . ALA A 1 545 ? 26.323 -26.340 40.179 1.00 25.52 545 ALA A O 1
ATOM 4259 N N . ALA A 1 546 ? 26.724 -24.112 40.093 1.00 25.34 546 ALA A N 1
ATOM 4260 C CA . ALA A 1 546 ? 27.508 -23.681 41.280 1.00 25.34 546 ALA A CA 1
ATOM 4261 C C . ALA A 1 546 ? 28.989 -24.102 41.557 1.00 25.34 546 ALA A C 1
ATOM 4263 O O . ALA A 1 546 ? 29.398 -25.238 41.354 1.00 25.34 546 ALA A O 1
ATOM 4264 N N . VAL A 1 547 ? 29.675 -23.137 42.223 1.00 26.09 547 VAL A N 1
ATOM 4265 C CA . VAL A 1 547 ? 30.811 -23.187 43.200 1.00 26.09 547 VAL A CA 1
ATOM 4266 C C . VAL A 1 547 ? 32.257 -23.017 42.648 1.00 26.09 547 VAL A C 1
ATOM 4268 O O . VAL A 1 547 ? 32.741 -23.886 41.942 1.00 26.09 547 VAL A O 1
ATOM 4271 N N . ALA A 1 548 ? 32.874 -21.817 42.791 1.00 24.20 548 ALA A N 1
ATOM 4272 C CA . ALA A 1 548 ? 33.961 -21.362 43.724 1.00 24.20 548 ALA A CA 1
ATOM 4273 C C . ALA A 1 548 ? 35.397 -21.848 43.348 1.00 24.20 548 ALA A C 1
ATOM 4275 O O . ALA A 1 548 ? 35.515 -22.849 42.662 1.00 24.20 548 ALA A O 1
ATOM 4276 N N . VAL A 1 549 ? 36.545 -21.215 43.654 1.00 25.12 549 VAL A N 1
ATOM 4277 C CA . VAL A 1 549 ? 37.056 -20.488 44.842 1.00 25.12 549 VAL A CA 1
ATOM 4278 C C . VAL A 1 549 ? 38.325 -19.667 44.449 1.00 25.12 549 VAL A C 1
ATOM 4280 O O . VAL A 1 549 ? 38.997 -20.076 43.509 1.00 25.12 549 VAL A O 1
ATOM 4283 N N . ASP A 1 550 ? 38.633 -18.589 45.205 1.00 22.66 550 ASP A N 1
ATOM 4284 C CA . ASP A 1 550 ? 39.955 -18.072 45.690 1.00 22.66 550 ASP A CA 1
ATOM 4285 C C . ASP A 1 550 ? 41.190 -17.967 44.767 1.00 22.66 550 ASP A C 1
ATOM 4287 O O . ASP A 1 550 ? 41.430 -18.806 43.917 1.00 22.66 550 ASP A O 1
ATOM 4291 N N . SER A 1 551 ? 42.189 -17.099 44.958 1.00 24.08 551 SER A N 1
ATOM 4292 C CA . SER A 1 551 ? 42.510 -15.878 45.728 1.00 24.08 551 SER A CA 1
ATOM 4293 C C . SER A 1 551 ? 44.011 -15.612 45.447 1.00 24.08 551 SER A C 1
ATOM 4295 O O . SER A 1 551 ? 44.697 -16.513 44.967 1.00 24.08 551 SER A O 1
ATOM 4297 N N . VAL A 1 552 ? 44.526 -14.421 45.801 1.00 24.03 552 VAL A N 1
ATOM 4298 C CA . VAL A 1 552 ? 45.864 -14.139 46.410 1.00 24.03 552 VAL A CA 1
ATOM 4299 C C . VAL A 1 552 ? 46.531 -12.835 45.903 1.00 24.03 552 VAL A C 1
ATOM 4301 O O . VAL A 1 552 ? 47.089 -12.763 44.815 1.00 24.03 552 VAL A O 1
ATOM 4304 N N . SER A 1 553 ? 46.506 -11.857 46.819 1.00 22.95 553 SER A N 1
ATOM 4305 C CA . SER A 1 553 ? 47.570 -10.963 47.330 1.00 22.95 553 SER A CA 1
ATOM 4306 C C . SER A 1 553 ? 48.216 -9.807 46.545 1.00 22.95 553 SER A C 1
ATOM 4308 O O . SER A 1 553 ? 48.619 -9.881 45.392 1.00 22.95 553 SER A O 1
ATOM 4310 N N . ALA A 1 554 ? 48.366 -8.737 47.335 1.00 24.08 554 ALA A N 1
ATOM 4311 C CA . ALA A 1 554 ? 48.912 -7.401 47.123 1.00 24.08 554 ALA A CA 1
ATOM 4312 C C . ALA A 1 554 ? 50.443 -7.299 47.239 1.00 24.08 554 ALA A C 1
ATOM 4314 O O . ALA A 1 554 ? 51.025 -8.127 47.929 1.00 24.08 554 ALA A O 1
ATOM 4315 N N . VAL A 1 555 ? 51.033 -6.194 46.736 1.00 24.52 555 VAL A N 1
ATOM 4316 C CA . VAL A 1 555 ? 52.142 -5.432 47.369 1.00 24.52 555 VAL A CA 1
ATOM 4317 C C . VAL A 1 555 ? 52.065 -3.940 46.958 1.00 24.52 555 VAL A C 1
ATOM 4319 O O . VAL A 1 555 ? 51.533 -3.597 45.906 1.00 24.52 555 VAL A O 1
ATOM 4322 N N . ALA A 1 556 ? 52.552 -3.080 47.854 1.00 24.38 556 ALA A N 1
ATOM 4323 C CA . ALA A 1 556 ? 52.384 -1.641 48.022 1.00 24.38 556 ALA A CA 1
ATOM 4324 C C . ALA A 1 556 ? 53.379 -0.698 47.295 1.00 24.38 556 ALA A C 1
ATOM 4326 O O . ALA A 1 556 ? 54.496 -1.092 46.984 1.00 24.38 556 ALA A O 1
ATOM 4327 N N . GLN A 1 557 ? 52.952 0.579 47.221 1.00 25.14 557 GLN A N 1
ATOM 4328 C CA . GLN A 1 557 ? 53.679 1.832 47.554 1.00 25.14 557 GLN A CA 1
ATOM 4329 C C . GLN A 1 557 ? 54.821 2.347 46.651 1.00 25.14 557 GLN A C 1
ATOM 4331 O O . GLN A 1 557 ? 55.869 1.729 46.554 1.00 25.14 557 GLN A O 1
ATOM 4336 N N . ASP A 1 558 ? 54.668 3.573 46.122 1.00 24.00 558 ASP A N 1
ATOM 4337 C CA . ASP A 1 558 ? 55.322 4.763 46.706 1.00 24.00 558 ASP A CA 1
ATOM 4338 C C . ASP A 1 558 ? 54.819 6.090 46.092 1.00 24.00 558 ASP A C 1
ATOM 4340 O O . ASP A 1 558 ? 54.460 6.167 44.917 1.00 24.00 558 ASP A O 1
ATOM 4344 N N . ALA A 1 559 ? 54.802 7.139 46.918 1.00 25.41 559 ALA A N 1
ATOM 4345 C CA . ALA A 1 559 ? 54.653 8.552 46.546 1.00 25.41 559 ALA A CA 1
ATOM 4346 C C . ALA A 1 559 ? 55.959 9.292 46.908 1.00 25.41 559 ALA A C 1
ATOM 4348 O O . ALA A 1 559 ? 56.764 8.751 47.665 1.00 25.41 559 ALA A O 1
ATOM 4349 N N . PRO A 1 560 ? 56.176 10.542 46.452 1.00 29.61 560 PRO A N 1
ATOM 4350 C CA . PRO A 1 560 ? 55.954 11.639 47.404 1.00 29.61 560 PRO A CA 1
ATOM 4351 C C . PRO A 1 560 ? 55.431 12.968 46.810 1.00 29.61 560 PRO A C 1
ATOM 4353 O O . PRO A 1 560 ? 55.409 13.204 45.605 1.00 29.61 560 PRO A O 1
ATOM 4356 N N . ALA A 1 561 ? 54.997 13.819 47.746 1.00 24.98 561 ALA A N 1
ATOM 4357 C CA . ALA A 1 561 ? 54.344 15.128 47.640 1.00 24.98 561 ALA A CA 1
ATOM 4358 C C . ALA A 1 561 ? 55.291 16.315 47.343 1.00 24.98 561 ALA A C 1
ATOM 4360 O O . ALA A 1 561 ? 56.501 16.210 47.526 1.00 24.98 561 ALA A O 1
ATOM 4361 N N . THR A 1 562 ? 54.774 17.481 46.918 1.00 26.64 562 TH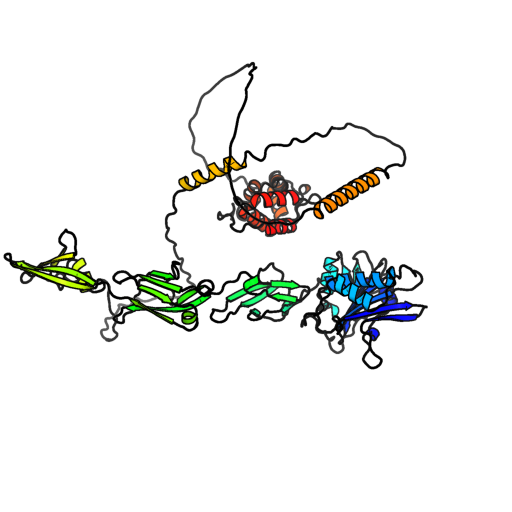R A N 1
ATOM 4362 C CA . THR A 1 562 ? 54.579 18.755 47.685 1.00 26.64 562 THR A CA 1
ATOM 4363 C C . THR A 1 562 ? 54.124 19.848 46.671 1.00 26.64 562 THR A C 1
ATOM 4365 O O . THR A 1 562 ? 54.435 19.697 45.496 1.00 26.64 562 THR A O 1
ATOM 4368 N N . ALA A 1 563 ? 53.379 20.943 46.922 1.00 25.44 563 ALA A N 1
ATOM 4369 C CA . ALA A 1 563 ? 52.979 21.714 48.110 1.00 25.44 563 ALA A CA 1
ATOM 4370 C C . ALA A 1 563 ? 51.660 22.528 47.876 1.00 25.44 563 ALA A C 1
ATOM 4372 O O . ALA A 1 563 ? 51.280 22.815 46.743 1.00 25.44 563 ALA A O 1
ATOM 4373 N N . GLN A 1 564 ? 51.004 22.913 48.980 1.00 26.48 564 GLN A N 1
ATOM 4374 C CA . GLN A 1 564 ? 49.792 23.753 49.203 1.00 26.48 564 GLN A CA 1
ATOM 4375 C C . GLN A 1 564 ? 50.206 25.178 49.718 1.00 26.48 564 GLN A C 1
ATOM 4377 O O . GLN A 1 564 ? 51.409 25.378 49.879 1.00 26.48 564 GLN A O 1
ATOM 4382 N N . PRO A 1 565 ? 49.342 26.089 50.253 1.00 49.44 565 PRO A N 1
ATOM 4383 C CA . PRO A 1 565 ? 48.016 26.643 49.872 1.00 49.44 565 PRO A CA 1
ATOM 4384 C C . PRO A 1 565 ? 47.900 28.193 50.114 1.00 49.44 565 PRO A C 1
ATOM 4386 O O . PRO A 1 565 ? 48.820 28.811 50.639 1.00 49.44 565 PRO A O 1
ATOM 4389 N N . ALA A 1 566 ? 46.730 28.812 49.865 1.00 22.80 566 ALA A N 1
ATOM 4390 C CA . ALA A 1 566 ? 46.205 29.945 50.668 1.00 22.80 566 ALA A CA 1
ATOM 4391 C C . ALA A 1 566 ? 44.680 30.132 50.473 1.00 22.80 566 ALA A C 1
ATOM 4393 O O . ALA A 1 566 ? 44.164 29.909 49.380 1.00 22.80 566 ALA A O 1
ATOM 4394 N N . ALA A 1 567 ? 43.962 30.521 51.534 1.00 27.11 567 ALA A N 1
ATOM 4395 C CA . ALA A 1 567 ? 42.501 30.469 51.662 1.00 27.11 567 ALA A CA 1
ATOM 4396 C C . ALA A 1 567 ? 41.838 31.821 52.037 1.00 27.11 567 ALA A C 1
ATOM 4398 O O . ALA A 1 567 ? 42.385 32.545 52.862 1.00 27.11 567 ALA A O 1
ATOM 4399 N N . GLN A 1 568 ? 40.599 32.009 51.528 1.00 28.70 568 GLN A N 1
ATOM 4400 C CA . GLN A 1 568 ? 39.389 32.652 52.125 1.00 28.70 568 GLN A CA 1
ATOM 4401 C C . GLN A 1 568 ? 39.312 34.195 52.295 1.00 28.70 568 GLN A C 1
ATOM 4403 O O . GLN A 1 568 ? 40.360 34.819 52.405 1.00 28.70 568 GLN A O 1
ATOM 4408 N N . PRO A 1 569 ? 38.102 34.840 52.330 1.00 33.19 569 PRO A N 1
ATOM 4409 C CA . PRO A 1 569 ? 36.815 34.347 52.874 1.00 33.19 569 PRO A CA 1
ATOM 4410 C C . PRO A 1 569 ? 35.502 34.665 52.094 1.00 33.19 569 PRO A C 1
ATOM 4412 O O . PRO A 1 569 ? 35.491 35.255 51.021 1.00 33.19 569 PRO A O 1
ATOM 4415 N N . ALA A 1 570 ? 34.390 34.190 52.674 1.00 30.00 570 ALA A N 1
ATOM 4416 C CA . ALA A 1 570 ? 33.027 34.051 52.152 1.00 30.00 570 ALA A CA 1
ATOM 4417 C C . ALA A 1 570 ? 32.163 35.332 52.065 1.00 30.00 570 ALA A C 1
ATOM 4419 O O . ALA A 1 570 ? 32.291 36.236 52.887 1.00 30.00 570 ALA A O 1
ATOM 4420 N N . ALA A 1 571 ? 31.170 35.312 51.161 1.00 27.38 571 ALA A N 1
ATOM 4421 C CA . ALA A 1 571 ? 29.945 36.117 51.231 1.00 27.38 571 ALA A CA 1
ATOM 4422 C C . ALA A 1 571 ? 28.719 35.295 50.764 1.00 27.38 571 ALA A C 1
ATOM 4424 O O . ALA A 1 571 ? 28.796 34.530 49.803 1.00 27.38 571 ALA A O 1
ATOM 4425 N N . GLN A 1 572 ? 27.611 35.435 51.496 1.00 29.75 572 GLN A N 1
ATOM 4426 C CA . GLN A 1 572 ? 26.310 34.766 51.330 1.00 29.75 572 GLN A CA 1
ATOM 4427 C C . GLN A 1 572 ? 25.456 35.372 50.180 1.00 29.75 572 GLN A C 1
ATOM 4429 O O . GLN A 1 572 ? 25.793 36.437 49.667 1.00 29.75 572 GLN A O 1
ATOM 4434 N N . PRO A 1 573 ? 24.369 34.693 49.748 1.00 34.56 573 PRO A N 1
ATOM 4435 C CA . PRO A 1 573 ? 23.811 34.788 48.396 1.00 34.56 573 PRO A CA 1
ATOM 4436 C C . PRO A 1 573 ? 22.923 36.019 48.162 1.00 34.56 573 PRO A C 1
ATOM 4438 O O . PRO A 1 573 ? 21.958 36.253 48.888 1.00 34.56 573 PRO A O 1
ATOM 4441 N N . ALA A 1 574 ? 23.204 36.753 47.082 1.00 26.81 574 ALA A N 1
ATOM 4442 C CA . ALA A 1 574 ? 22.309 37.766 46.533 1.00 26.81 574 ALA A CA 1
ATOM 4443 C C . ALA A 1 574 ? 21.361 37.136 45.500 1.00 26.81 574 ALA A C 1
ATOM 4445 O O . ALA A 1 574 ? 21.760 36.297 44.693 1.00 26.81 574 ALA A O 1
ATOM 4446 N N . ALA A 1 575 ? 20.098 37.548 45.573 1.00 27.58 575 ALA A N 1
ATOM 4447 C CA . ALA A 1 575 ? 18.980 37.116 44.749 1.00 27.58 575 ALA A CA 1
ATOM 4448 C C . ALA A 1 575 ? 19.331 36.988 43.257 1.00 27.58 575 ALA A C 1
ATOM 4450 O O . ALA A 1 575 ? 19.864 37.917 42.649 1.00 27.58 575 ALA A O 1
ATOM 4451 N N . ALA A 1 576 ? 18.971 35.847 42.664 1.00 29.89 576 ALA A N 1
ATOM 4452 C CA . ALA A 1 576 ? 19.033 35.639 41.227 1.00 29.89 576 ALA A CA 1
ATOM 4453 C C . ALA A 1 576 ? 18.099 36.638 40.526 1.00 29.89 576 ALA A C 1
ATOM 4455 O O . ALA A 1 576 ? 16.879 36.467 40.499 1.00 29.89 576 ALA A O 1
ATOM 4456 N N . GLN A 1 577 ? 18.686 37.698 39.973 1.00 26.88 577 GLN A N 1
ATOM 4457 C CA . GLN A 1 577 ? 18.055 38.493 38.930 1.00 26.88 577 GLN A CA 1
ATOM 4458 C C . GLN A 1 577 ? 17.823 37.602 37.697 1.00 26.88 577 GLN A C 1
ATOM 4460 O O . GLN A 1 577 ? 18.660 36.746 37.393 1.00 26.88 577 GLN A O 1
ATOM 4465 N N . PRO A 1 578 ? 16.696 37.777 36.987 1.00 30.73 578 PRO A N 1
ATOM 4466 C CA . PRO A 1 578 ? 16.384 36.997 35.799 1.00 30.73 578 PRO A CA 1
ATOM 4467 C C . PRO A 1 578 ? 17.460 37.237 34.739 1.00 30.73 578 PRO A C 1
ATOM 4469 O O . PRO A 1 578 ? 17.746 38.383 34.390 1.00 30.73 578 PRO A O 1
ATOM 4472 N N . ALA A 1 579 ? 18.058 36.156 34.233 1.00 30.95 579 ALA A N 1
ATOM 4473 C CA . ALA A 1 579 ? 18.972 36.230 33.105 1.00 30.95 579 ALA A CA 1
ATOM 4474 C C . ALA A 1 579 ? 18.246 36.892 31.926 1.00 30.95 579 ALA A C 1
ATOM 4476 O O . ALA A 1 579 ? 17.275 36.360 31.386 1.00 30.95 579 ALA A O 1
ATOM 4477 N N . GLN A 1 580 ? 18.712 38.090 31.580 1.00 29.20 580 GLN A N 1
ATOM 4478 C CA . GLN A 1 580 ? 18.319 38.828 30.394 1.00 29.20 580 GLN A CA 1
ATOM 4479 C C . GLN A 1 580 ? 18.554 37.957 29.156 1.00 29.20 580 GLN A C 1
ATOM 4481 O O . GLN A 1 580 ? 19.621 37.373 28.974 1.00 29.20 580 GLN A O 1
ATOM 4486 N N . SER A 1 581 ? 17.537 37.883 28.303 1.00 35.44 581 SER A N 1
ATOM 4487 C CA . SER A 1 581 ? 17.584 37.281 26.977 1.00 35.44 581 SER A CA 1
ATOM 4488 C C . SER A 1 581 ? 18.649 37.970 26.119 1.00 35.44 581 SER A C 1
ATOM 4490 O O . SER A 1 581 ? 18.418 39.067 25.607 1.00 35.44 581 SER A O 1
ATOM 4492 N N . ALA A 1 582 ? 19.806 37.329 25.953 1.00 43.22 582 ALA A N 1
ATOM 4493 C CA . ALA A 1 582 ? 20.750 37.685 24.902 1.00 43.22 582 ALA A CA 1
ATOM 4494 C C . ALA A 1 582 ? 20.062 37.458 23.546 1.00 43.22 582 ALA A C 1
ATOM 4496 O O . ALA A 1 582 ? 19.580 36.359 23.260 1.00 43.22 582 ALA A O 1
ATOM 4497 N N . GLY A 1 583 ? 19.946 38.516 22.741 1.00 56.84 583 GLY A N 1
ATOM 4498 C CA . GLY A 1 583 ? 19.447 38.412 21.373 1.00 56.84 583 GLY A CA 1
ATOM 4499 C C . GLY A 1 583 ? 20.334 37.482 20.543 1.00 56.84 583 GLY A C 1
ATOM 4500 O O . GLY A 1 583 ? 21.546 37.446 20.738 1.00 56.84 583 GLY A O 1
ATOM 4501 N N . VAL A 1 584 ? 19.714 36.727 19.633 1.00 74.19 584 VAL A N 1
ATOM 4502 C CA . VAL A 1 584 ? 20.399 35.855 18.666 1.00 74.19 584 VAL A CA 1
ATOM 4503 C C . VAL A 1 584 ? 21.380 36.700 17.850 1.00 74.19 584 VAL A C 1
ATOM 4505 O O . VAL A 1 584 ? 20.990 37.738 17.313 1.00 74.19 584 VAL A O 1
ATOM 4508 N N . SER A 1 585 ? 22.646 36.288 17.768 1.00 87.75 585 SER A N 1
ATOM 4509 C CA . SER A 1 585 ? 23.635 36.992 16.939 1.00 87.75 585 SER A CA 1
ATOM 4510 C C . SER A 1 585 ? 23.303 36.871 15.443 1.00 87.75 585 SER A C 1
ATOM 4512 O O . SER A 1 585 ? 22.595 35.955 15.026 1.00 87.75 585 SER A O 1
ATOM 4514 N N . ALA A 1 586 ? 23.817 37.776 14.603 1.00 85.00 586 ALA A N 1
ATOM 4515 C CA . ALA A 1 586 ? 23.538 37.746 13.161 1.00 85.00 586 ALA A CA 1
ATOM 4516 C C . ALA A 1 586 ? 23.996 36.434 12.490 1.00 85.00 586 ALA A C 1
ATOM 4518 O O . ALA A 1 586 ? 23.296 35.911 11.623 1.00 85.00 586 ALA A O 1
ATOM 4519 N N . ASP A 1 587 ? 25.128 35.874 12.926 1.00 88.31 587 ASP A N 1
ATOM 4520 C CA . ASP A 1 587 ? 25.632 34.591 12.425 1.00 88.31 587 ASP A CA 1
ATOM 4521 C C . ASP A 1 587 ? 24.794 33.403 12.921 1.00 88.31 587 ASP A C 1
ATOM 4523 O O . ASP A 1 587 ? 24.545 32.471 12.159 1.00 88.31 587 ASP A O 1
ATOM 4527 N N . GLU A 1 588 ? 24.297 33.439 14.163 1.00 90.31 588 GLU A N 1
ATOM 4528 C CA . GLU A 1 588 ? 23.367 32.417 14.663 1.00 90.31 588 GLU A CA 1
ATOM 4529 C C . GLU A 1 588 ? 22.020 32.475 13.941 1.00 90.31 588 GLU A C 1
ATOM 4531 O O . GLU A 1 588 ? 21.451 31.429 13.634 1.00 90.31 588 GLU A O 1
ATOM 4536 N N . GLN A 1 589 ? 21.513 33.672 13.630 1.00 90.88 589 GLN A N 1
ATOM 4537 C CA . GLN A 1 589 ? 20.281 33.819 12.856 1.00 90.88 589 GLN A CA 1
ATOM 4538 C C . GLN A 1 589 ? 20.464 33.293 11.427 1.00 90.88 589 GLN A C 1
ATOM 4540 O O . GLN A 1 589 ? 19.606 32.560 10.941 1.00 90.88 589 GLN A O 1
ATOM 4545 N N . ALA A 1 590 ? 21.606 33.576 10.791 1.00 90.56 590 ALA A N 1
ATOM 4546 C CA . ALA A 1 590 ? 21.930 33.038 9.471 1.00 90.56 590 ALA A CA 1
ATOM 4547 C C . ALA A 1 590 ? 22.012 31.500 9.464 1.00 90.56 590 ALA A C 1
ATOM 4549 O O . ALA A 1 590 ? 21.534 30.868 8.520 1.00 90.56 590 ALA A O 1
ATOM 4550 N N . ASP A 1 591 ? 22.565 30.888 10.515 1.00 95.19 591 ASP A N 1
ATOM 4551 C CA . ASP A 1 591 ? 22.604 29.428 10.655 1.00 95.19 591 ASP A CA 1
ATOM 4552 C C . ASP A 1 591 ? 21.212 28.830 10.923 1.00 95.19 591 ASP A C 1
ATOM 4554 O O . ASP A 1 591 ? 20.877 27.784 10.367 1.00 95.19 591 ASP A O 1
ATOM 4558 N N . ILE A 1 592 ? 20.369 29.492 11.728 1.00 94.62 592 ILE A N 1
ATOM 4559 C CA . ILE A 1 592 ? 18.966 29.093 11.945 1.00 94.62 592 ILE A CA 1
ATOM 4560 C C . ILE A 1 592 ? 18.200 29.106 10.618 1.00 94.62 592 ILE A C 1
ATOM 4562 O O . ILE A 1 592 ? 17.509 28.135 10.297 1.00 94.62 592 ILE A O 1
ATOM 4566 N N . ASP A 1 593 ? 18.343 30.174 9.833 1.00 93.56 593 ASP A N 1
ATOM 4567 C CA . ASP A 1 593 ? 17.705 30.307 8.523 1.00 93.56 593 ASP A CA 1
ATOM 4568 C C . ASP A 1 593 ? 18.232 29.244 7.548 1.00 93.56 593 ASP A C 1
ATOM 4570 O O . ASP A 1 593 ? 17.452 28.612 6.832 1.00 93.56 593 ASP A O 1
ATOM 4574 N N . TYR A 1 594 ? 19.541 28.965 7.578 1.00 96.25 594 TYR A N 1
ATOM 4575 C CA . TYR A 1 594 ? 20.156 27.893 6.799 1.00 96.25 594 TYR A CA 1
ATOM 4576 C C . TYR A 1 594 ? 19.578 26.516 7.152 1.00 96.25 594 TYR A C 1
ATOM 4578 O O . TYR A 1 594 ? 19.156 25.786 6.249 1.00 96.25 594 TYR A O 1
ATOM 4586 N N . PHE A 1 595 ? 19.503 26.164 8.439 1.00 96.75 595 PHE A N 1
ATOM 4587 C CA . PHE A 1 595 ? 18.913 24.900 8.886 1.00 96.75 595 PHE A CA 1
ATOM 4588 C C . PHE A 1 595 ? 17.435 24.788 8.504 1.00 96.75 595 PHE A C 1
ATOM 4590 O O . PHE A 1 595 ? 16.968 23.713 8.115 1.00 96.75 595 PHE A O 1
ATOM 4597 N N . ASN A 1 596 ? 16.703 25.903 8.568 1.00 95.88 596 ASN A N 1
ATOM 4598 C CA . ASN A 1 596 ? 15.289 25.947 8.227 1.00 95.88 596 ASN A CA 1
ATOM 4599 C C . ASN A 1 596 ? 15.021 25.800 6.720 1.00 95.88 596 ASN A C 1
ATOM 4601 O O . ASN A 1 596 ? 14.052 25.147 6.335 1.00 95.88 596 ASN A O 1
ATOM 4605 N N . ALA A 1 597 ? 15.888 26.359 5.872 1.00 93.75 597 ALA A N 1
ATOM 4606 C CA . ALA A 1 597 ? 15.724 26.358 4.420 1.00 93.75 597 ALA A CA 1
ATOM 4607 C C . ALA A 1 597 ? 16.280 25.104 3.719 1.00 93.75 597 ALA A C 1
ATOM 4609 O O . ALA A 1 597 ? 15.874 24.803 2.596 1.00 93.75 597 ALA A O 1
ATOM 4610 N N . ASN A 1 598 ? 17.211 24.373 4.344 1.00 94.25 598 ASN A N 1
ATOM 4611 C CA . ASN A 1 598 ? 17.948 23.294 3.684 1.00 94.25 598 ASN A CA 1
ATOM 4612 C C . ASN A 1 598 ? 17.637 21.914 4.267 1.00 94.25 598 ASN A C 1
ATOM 4614 O O . ASN A 1 598 ? 17.593 21.711 5.479 1.00 94.25 598 ASN A O 1
ATOM 4618 N N . ARG A 1 599 ? 17.501 20.932 3.373 1.00 91.38 599 ARG A N 1
ATOM 4619 C CA . ARG A 1 599 ? 17.299 19.514 3.716 1.00 91.38 599 ARG A CA 1
ATOM 4620 C C . ARG A 1 599 ? 18.603 18.747 3.945 1.00 91.38 599 ARG A C 1
ATOM 4622 O O . ARG A 1 599 ? 18.609 17.707 4.598 1.00 91.38 599 ARG A O 1
ATOM 4629 N N . SER A 1 600 ? 19.698 19.251 3.383 1.00 94.56 600 SER A N 1
ATOM 4630 C CA . SER A 1 600 ? 21.040 18.705 3.551 1.00 94.56 600 SER A CA 1
ATOM 4631 C C . SER A 1 600 ? 21.910 19.753 4.221 1.00 94.56 600 SER A C 1
ATOM 4633 O O . SER A 1 600 ? 22.111 20.833 3.666 1.00 94.56 600 SER A O 1
ATOM 4635 N N . TRP A 1 601 ? 22.424 19.440 5.403 1.00 96.62 601 TRP A N 1
ATOM 4636 C CA . TRP A 1 601 ? 23.252 20.353 6.182 1.00 96.62 601 TRP A CA 1
ATOM 4637 C C . TRP A 1 601 ? 24.719 20.036 5.959 1.00 96.62 601 TRP A C 1
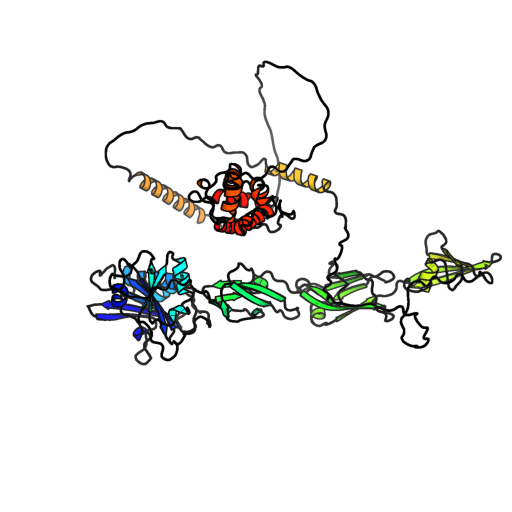ATOM 4639 O O . TRP A 1 601 ? 25.105 18.870 5.957 1.00 96.62 601 TRP A O 1
ATOM 4649 N N . ARG A 1 602 ? 25.540 21.065 5.762 1.00 94.75 602 ARG A N 1
ATOM 4650 C CA . ARG A 1 602 ? 26.993 20.935 5.616 1.00 94.75 602 ARG A CA 1
ATOM 4651 C C . ARG A 1 602 ? 27.673 21.753 6.693 1.00 94.75 602 ARG A C 1
ATOM 4653 O O . ARG A 1 602 ? 27.310 22.908 6.894 1.00 94.75 602 ARG A O 1
ATOM 4660 N N . ARG A 1 603 ? 28.689 21.179 7.332 1.00 93.94 603 ARG A N 1
ATOM 4661 C CA . ARG A 1 603 ? 29.429 21.845 8.409 1.00 93.94 603 ARG A CA 1
ATOM 4662 C C . ARG A 1 603 ? 30.070 23.162 7.962 1.00 93.94 603 ARG A C 1
ATOM 4664 O O . ARG A 1 603 ? 30.006 24.150 8.685 1.00 93.94 603 ARG A O 1
ATOM 4671 N N . ASP A 1 604 ? 30.627 23.184 6.752 1.00 92.31 604 ASP A N 1
ATOM 4672 C CA . ASP A 1 604 ? 31.358 24.337 6.204 1.00 92.31 604 ASP A CA 1
ATOM 4673 C C . ASP A 1 604 ? 30.449 25.520 5.829 1.00 92.31 604 ASP A C 1
ATOM 4675 O O . ASP A 1 604 ? 30.934 26.629 5.620 1.00 92.31 604 ASP A O 1
ATOM 4679 N N . ALA A 1 605 ? 29.131 25.304 5.748 1.00 91.44 605 ALA A N 1
ATOM 4680 C CA . ALA A 1 605 ? 28.155 26.363 5.494 1.00 91.44 605 ALA A CA 1
ATOM 4681 C C . ALA A 1 605 ? 27.764 27.138 6.769 1.00 91.44 605 ALA A C 1
ATOM 4683 O O . ALA A 1 605 ? 27.077 28.153 6.666 1.00 91.44 605 ALA A O 1
ATOM 4684 N N . LEU A 1 606 ? 28.194 26.667 7.948 1.00 94.56 606 LEU A N 1
ATOM 4685 C CA . LEU A 1 606 ? 27.807 27.205 9.252 1.00 94.56 606 LEU A CA 1
ATOM 4686 C C . LEU A 1 606 ? 28.789 28.277 9.732 1.00 94.56 606 LEU A C 1
ATOM 4688 O O . LEU A 1 606 ? 30.013 28.070 9.766 1.00 94.56 606 LEU A O 1
ATOM 4692 N N . LYS A 1 607 ? 28.236 29.419 10.135 1.00 91.44 607 LYS A N 1
ATOM 4693 C CA . LYS A 1 607 ? 28.977 30.625 10.519 1.00 91.44 607 LYS A CA 1
ATOM 4694 C C . LYS A 1 607 ? 29.168 30.746 12.026 1.00 91.44 607 LYS A C 1
ATOM 4696 O O . LYS A 1 607 ? 30.227 31.191 12.457 1.00 91.44 607 LYS A O 1
ATOM 4701 N N . SER A 1 608 ? 28.191 30.309 12.816 1.00 93.94 608 SER A N 1
ATOM 4702 C CA . SER A 1 608 ? 28.215 30.390 14.276 1.00 93.94 608 SER A CA 1
ATOM 4703 C C . SER A 1 608 ? 28.773 29.123 14.929 1.00 93.94 608 SER A C 1
ATOM 4705 O O . SER A 1 608 ? 28.596 27.997 14.450 1.00 93.94 608 SER A O 1
ATOM 4707 N N . ASP A 1 609 ? 29.398 29.290 16.096 1.00 90.94 609 ASP A N 1
ATOM 4708 C CA . ASP A 1 609 ? 29.827 28.158 16.921 1.00 90.94 609 ASP A CA 1
ATOM 4709 C C . ASP A 1 609 ? 28.634 27.345 17.441 1.00 90.94 609 ASP A C 1
ATOM 4711 O O . ASP A 1 609 ? 28.750 26.132 17.619 1.00 90.94 609 ASP A O 1
ATOM 4715 N N . SER A 1 610 ? 27.473 27.978 17.655 1.00 91.81 610 SER A N 1
ATOM 4716 C CA . SER A 1 610 ? 26.248 27.267 18.039 1.00 91.81 610 SER A CA 1
ATOM 4717 C C . SER A 1 610 ? 25.780 26.336 16.918 1.00 91.81 610 SER A C 1
ATOM 4719 O O . SER A 1 610 ? 25.524 25.162 17.172 1.00 91.81 610 SER A O 1
ATOM 4721 N N . GLY A 1 611 ? 25.729 26.811 15.670 1.00 91.56 611 GLY A N 1
ATOM 4722 C CA . GLY A 1 611 ? 25.363 25.985 14.520 1.00 91.56 611 GLY A CA 1
ATOM 4723 C C . GLY A 1 611 ? 26.305 24.793 14.350 1.00 91.56 611 GLY A C 1
ATOM 4724 O O . GLY A 1 611 ? 25.853 23.654 14.203 1.00 91.56 611 GLY A O 1
ATOM 4725 N N . ARG A 1 612 ? 27.619 25.022 14.461 1.00 94.75 612 ARG A N 1
ATOM 4726 C CA . ARG A 1 612 ? 28.626 23.950 14.391 1.00 94.75 612 ARG A CA 1
ATOM 4727 C C . ARG A 1 612 ? 28.483 22.937 15.524 1.00 94.75 612 ARG A C 1
ATOM 4729 O O . ARG A 1 612 ? 28.561 21.744 15.258 1.00 94.75 612 ARG A O 1
ATOM 4736 N N . LYS A 1 613 ? 28.192 23.377 16.754 1.00 94.38 613 LYS A N 1
ATOM 4737 C CA . LYS A 1 613 ? 27.916 22.476 17.887 1.00 94.38 613 LYS A CA 1
ATOM 4738 C C . LYS A 1 613 ? 26.711 21.576 17.636 1.00 94.38 613 LYS A C 1
ATOM 4740 O O . LYS A 1 613 ? 26.776 20.401 17.978 1.00 94.38 613 LYS A O 1
ATOM 4745 N N . LEU A 1 614 ? 25.640 22.090 17.026 1.00 96.00 614 LEU A N 1
ATOM 4746 C CA . LEU A 1 614 ? 24.493 21.257 16.658 1.00 96.00 614 LEU A CA 1
ATOM 4747 C C . LEU A 1 614 ? 24.881 20.187 15.635 1.00 96.00 614 LEU A C 1
ATOM 4749 O O . LEU A 1 614 ? 24.545 19.017 15.813 1.00 96.00 614 LEU A O 1
ATOM 4753 N N . TYR A 1 615 ? 25.598 20.581 14.582 1.00 96.31 615 TYR A N 1
ATOM 4754 C CA . TYR A 1 615 ? 26.078 19.646 13.565 1.00 96.31 615 TYR A CA 1
ATOM 4755 C C . TYR A 1 615 ? 26.975 18.567 14.186 1.00 96.31 615 TYR A C 1
ATOM 4757 O O . TYR A 1 615 ? 26.734 17.373 14.009 1.00 96.31 615 TYR A O 1
ATOM 4765 N N . ASP A 1 616 ? 27.957 18.984 14.983 1.00 94.94 616 ASP A N 1
ATOM 4766 C CA . ASP A 1 616 ? 28.919 18.094 15.631 1.00 94.94 616 ASP A CA 1
ATOM 4767 C C . ASP A 1 616 ? 28.231 17.165 16.650 1.00 94.94 616 ASP A C 1
ATOM 4769 O O . ASP A 1 616 ? 28.605 16.000 16.763 1.00 94.94 616 ASP A O 1
ATOM 4773 N N . ALA A 1 617 ? 27.177 17.619 17.340 1.00 94.62 617 ALA A N 1
ATOM 4774 C CA . ALA A 1 617 ? 26.378 16.779 18.233 1.00 94.62 617 ALA A CA 1
ATOM 4775 C C . ALA A 1 617 ? 25.618 15.674 17.480 1.00 94.62 617 ALA A C 1
ATOM 4777 O O . ALA A 1 617 ? 25.515 14.553 17.989 1.00 94.62 617 ALA A O 1
ATOM 4778 N N . ILE A 1 618 ? 25.132 15.954 16.263 1.00 94.88 618 ILE A N 1
ATOM 4779 C CA . ILE A 1 618 ? 24.519 14.941 15.391 1.00 94.88 618 ILE A CA 1
ATOM 4780 C C . ILE A 1 618 ? 25.572 13.917 14.963 1.00 94.88 618 ILE A C 1
ATOM 4782 O O . ILE A 1 618 ? 25.364 12.723 15.161 1.00 94.88 618 ILE A O 1
ATOM 4786 N N . VAL A 1 619 ? 26.728 14.357 14.461 1.00 94.44 619 VAL A N 1
ATOM 4787 C CA . VAL A 1 619 ? 27.802 13.442 14.027 1.00 94.44 619 VAL A CA 1
ATOM 4788 C C . VAL A 1 619 ? 28.376 12.630 15.194 1.00 94.44 619 VAL A C 1
ATOM 4790 O O . VAL A 1 619 ? 28.739 11.469 15.026 1.00 94.44 619 VAL A O 1
ATOM 4793 N N . ALA A 1 620 ? 28.409 13.192 16.401 1.00 92.25 620 ALA A N 1
ATOM 4794 C CA . ALA A 1 620 ? 28.847 12.493 17.607 1.00 92.25 620 ALA A CA 1
ATOM 4795 C C . ALA A 1 620 ? 27.763 11.588 18.228 1.00 92.25 620 ALA A C 1
ATOM 4797 O O . ALA A 1 620 ? 28.031 10.919 19.225 1.00 92.25 620 ALA A O 1
ATOM 4798 N N . GLY A 1 621 ? 26.544 11.560 17.677 1.00 92.44 621 GLY A N 1
ATOM 4799 C CA . GLY A 1 621 ? 25.445 10.732 18.180 1.00 92.44 621 GLY A CA 1
ATOM 4800 C C . GLY A 1 621 ? 24.921 11.139 19.558 1.00 92.44 621 GLY A C 1
ATOM 4801 O O . GLY A 1 621 ? 24.391 10.300 20.291 1.00 92.44 621 GLY A O 1
ATOM 4802 N N . LYS A 1 622 ? 25.066 12.414 19.930 1.00 93.38 622 LYS A N 1
ATOM 4803 C CA . LYS A 1 622 ? 24.742 12.928 21.264 1.00 93.38 622 LYS A CA 1
ATOM 4804 C C . LYS A 1 622 ? 23.299 13.426 21.352 1.00 93.38 622 LYS A C 1
ATOM 4806 O O . LYS A 1 622 ? 23.032 14.624 21.293 1.00 93.38 622 LYS A O 1
ATOM 4811 N N . ILE A 1 623 ? 22.364 12.495 21.536 1.00 91.75 623 ILE A N 1
ATOM 4812 C CA . ILE A 1 623 ? 20.910 12.749 21.534 1.00 91.75 623 ILE A CA 1
ATOM 4813 C C . ILE A 1 623 ? 20.513 13.909 22.463 1.00 91.75 623 ILE A C 1
ATOM 4815 O O . ILE A 1 623 ? 19.826 14.832 22.026 1.00 91.75 623 ILE A O 1
ATOM 4819 N N . THR A 1 624 ? 20.993 13.911 23.710 1.00 89.81 624 THR A N 1
ATOM 4820 C CA . THR A 1 624 ? 20.664 14.940 24.711 1.00 89.81 624 THR A CA 1
ATOM 4821 C C . THR A 1 624 ? 21.164 16.336 24.331 1.00 89.81 624 THR A C 1
ATOM 4823 O O . THR A 1 624 ? 20.476 17.318 24.601 1.00 89.81 624 THR A O 1
ATOM 4826 N N . GLU A 1 625 ? 22.331 16.451 23.689 1.00 92.81 625 GLU A N 1
ATOM 4827 C CA . GLU A 1 625 ? 22.866 17.746 23.236 1.00 92.81 625 GLU A CA 1
ATOM 4828 C C . GLU A 1 625 ? 22.072 18.288 22.037 1.00 92.81 625 GLU A C 1
ATOM 4830 O O . GLU A 1 625 ? 21.842 19.491 21.951 1.00 92.81 625 GLU A O 1
ATOM 4835 N N . ILE A 1 626 ? 21.583 17.406 21.155 1.00 94.44 626 ILE A N 1
ATOM 4836 C CA . ILE A 1 626 ? 20.776 17.783 19.986 1.00 94.44 626 ILE A CA 1
ATOM 4837 C C . ILE A 1 626 ? 19.416 18.335 20.429 1.00 94.44 626 ILE A C 1
ATOM 4839 O O . ILE A 1 626 ? 19.057 19.451 20.066 1.00 94.44 626 ILE A O 1
ATOM 4843 N N . VAL A 1 627 ? 18.656 17.586 21.234 1.00 92.31 627 VAL A N 1
ATOM 4844 C CA . VAL A 1 627 ? 17.282 17.972 21.622 1.00 92.31 627 VAL A CA 1
ATOM 4845 C C . VAL A 1 627 ? 17.230 19.214 22.512 1.00 92.31 627 VAL A C 1
ATOM 4847 O O . VAL A 1 627 ? 16.255 19.958 22.452 1.00 92.31 627 VAL A O 1
ATOM 4850 N N . ASN A 1 628 ? 18.279 19.459 23.303 1.00 92.25 628 ASN A N 1
ATOM 4851 C CA . ASN A 1 628 ? 18.401 20.650 24.146 1.00 92.25 628 ASN A CA 1
ATOM 4852 C C . ASN A 1 628 ? 19.085 21.827 23.435 1.00 92.25 628 ASN A C 1
ATOM 4854 O O . ASN A 1 628 ? 19.218 22.901 24.022 1.00 92.25 628 ASN A O 1
ATOM 4858 N N . HIS A 1 629 ? 19.527 21.659 22.185 1.00 94.44 629 HIS A N 1
ATOM 4859 C CA . HIS A 1 629 ? 20.153 22.745 21.444 1.00 94.44 629 HIS A CA 1
ATOM 4860 C C . HIS A 1 629 ? 19.149 23.895 21.232 1.00 94.44 629 HIS A C 1
ATOM 4862 O O . HIS A 1 629 ? 17.997 23.622 20.874 1.00 94.44 629 HIS A O 1
ATOM 4868 N N . PRO A 1 630 ? 19.549 25.179 21.356 1.00 91.31 630 PRO A N 1
ATOM 4869 C CA . PRO A 1 630 ? 18.640 26.320 21.228 1.00 91.31 630 PRO A CA 1
ATOM 4870 C C . PRO A 1 630 ? 17.808 26.346 19.943 1.00 91.31 630 PRO A C 1
ATOM 4872 O O . PRO A 1 630 ? 16.713 26.900 19.955 1.00 91.31 630 PRO A O 1
ATOM 4875 N N . TYR A 1 631 ? 18.301 25.752 18.852 1.00 93.88 631 TYR A N 1
ATOM 4876 C CA . TYR A 1 631 ? 17.549 25.576 17.602 1.00 93.88 631 TYR A CA 1
ATOM 4877 C C . TYR A 1 631 ? 16.251 24.770 17.802 1.00 93.88 631 TYR A C 1
ATOM 4879 O O . TYR A 1 631 ? 15.210 25.177 17.298 1.00 93.88 631 TYR A O 1
ATOM 4887 N N . PHE A 1 632 ? 16.298 23.678 18.573 1.00 94.62 632 PHE A N 1
ATOM 4888 C CA . PHE A 1 632 ? 15.155 22.798 18.839 1.00 94.62 632 PHE A CA 1
ATOM 4889 C C . PHE A 1 632 ? 14.402 23.151 20.125 1.00 94.62 632 PHE A C 1
ATOM 4891 O O . PHE A 1 632 ? 13.181 23.040 20.151 1.00 94.62 632 PHE A O 1
ATOM 4898 N N . ALA A 1 633 ? 15.116 23.587 21.165 1.00 90.75 633 ALA A N 1
ATOM 4899 C CA . ALA A 1 633 ? 14.549 23.866 22.484 1.00 90.75 633 ALA A CA 1
ATOM 4900 C C . ALA A 1 633 ? 13.843 25.232 22.589 1.00 90.75 633 ALA A C 1
ATOM 4902 O O . ALA A 1 633 ? 13.135 25.482 23.563 1.00 90.75 633 ALA A O 1
ATOM 4903 N N . THR A 1 634 ? 14.013 26.124 21.603 1.00 88.94 634 THR A N 1
ATOM 4904 C CA . THR A 1 634 ? 13.301 27.413 21.553 1.00 88.94 634 THR A CA 1
ATOM 4905 C C . THR A 1 634 ? 12.051 27.283 20.688 1.00 88.94 634 THR A C 1
ATOM 4907 O O . THR A 1 634 ? 12.153 27.038 19.483 1.00 88.94 634 THR A O 1
ATOM 4910 N N . ALA A 1 635 ? 10.876 27.493 21.285 1.00 83.12 635 ALA A N 1
ATOM 4911 C CA . ALA A 1 635 ? 9.600 27.427 20.577 1.00 83.12 635 ALA A CA 1
ATOM 4912 C C . ALA A 1 635 ? 9.589 28.349 19.341 1.00 83.12 635 ALA A C 1
ATOM 4914 O O . ALA A 1 635 ? 9.973 29.516 19.412 1.00 83.12 635 ALA A O 1
ATOM 4915 N N . GLY A 1 636 ? 9.167 27.811 18.193 1.00 82.94 636 GLY A N 1
ATOM 4916 C CA . GLY A 1 636 ? 9.061 28.547 16.927 1.00 82.94 636 GLY A CA 1
ATOM 4917 C C . GLY A 1 636 ? 10.372 28.760 16.155 1.00 82.94 636 GLY A C 1
ATOM 4918 O O . GLY A 1 636 ? 10.320 29.289 15.048 1.00 82.94 636 GLY A O 1
ATOM 4919 N N . ARG A 1 637 ? 11.534 28.339 16.681 1.00 89.25 637 ARG A N 1
ATOM 4920 C CA . ARG A 1 637 ? 12.837 28.542 16.017 1.00 89.25 637 ARG A CA 1
ATOM 4921 C C . ARG A 1 637 ? 13.159 27.483 14.956 1.00 89.25 637 ARG A C 1
ATOM 4923 O O . ARG A 1 637 ? 13.611 27.835 13.867 1.00 89.25 637 ARG A O 1
ATOM 4930 N N . ALA A 1 638 ? 12.903 26.205 15.236 1.00 92.31 638 ALA A N 1
ATOM 4931 C CA . ALA A 1 638 ? 12.990 25.138 14.239 1.00 92.31 638 ALA A CA 1
ATOM 4932 C C . ALA A 1 638 ? 11.676 25.047 13.448 1.00 92.31 638 ALA A C 1
ATOM 4934 O O . ALA A 1 638 ? 10.678 24.523 13.946 1.00 92.31 638 ALA A O 1
ATOM 4935 N N . THR A 1 639 ? 11.676 25.523 12.203 1.00 92.94 639 THR A N 1
ATOM 4936 C CA . THR A 1 639 ? 10.515 25.464 11.293 1.00 92.94 639 THR A CA 1
ATOM 4937 C C . THR A 1 639 ? 10.653 24.373 10.227 1.00 92.94 639 THR A C 1
ATOM 4939 O O . THR A 1 639 ? 9.660 23.980 9.613 1.00 92.94 639 THR A O 1
ATOM 4942 N N . ASN A 1 640 ? 11.854 23.811 10.048 1.00 93.25 640 ASN A N 1
ATOM 4943 C CA . ASN A 1 640 ? 12.082 22.670 9.164 1.00 93.25 640 ASN A CA 1
ATOM 4944 C C . ASN A 1 640 ? 11.401 21.403 9.708 1.00 93.25 640 ASN A C 1
ATOM 4946 O O . ASN A 1 640 ? 11.691 20.931 10.812 1.00 93.25 640 ASN A O 1
ATOM 4950 N N . LYS A 1 641 ? 10.479 20.850 8.913 1.00 92.38 641 LYS A N 1
ATOM 4951 C CA . LYS A 1 641 ? 9.686 19.667 9.274 1.00 92.38 641 LYS A CA 1
ATOM 4952 C C . LYS A 1 641 ? 10.550 18.415 9.426 1.00 92.38 641 LYS A C 1
ATOM 4954 O O . LYS A 1 641 ? 10.369 17.686 10.396 1.00 92.38 641 LYS A O 1
ATOM 4959 N N . ASP A 1 642 ? 11.511 18.196 8.530 1.00 91.12 642 ASP A N 1
ATOM 4960 C CA . ASP A 1 642 ? 12.387 17.018 8.571 1.00 91.12 642 ASP A CA 1
ATOM 4961 C C . ASP A 1 642 ? 13.290 17.060 9.811 1.00 91.12 642 ASP A C 1
ATOM 4963 O O . ASP A 1 642 ? 13.413 16.068 10.529 1.00 91.12 642 ASP A O 1
ATOM 4967 N N . ALA A 1 643 ? 13.842 18.234 10.132 1.00 93.56 643 ALA A N 1
ATOM 4968 C CA . ALA A 1 643 ? 14.651 18.430 11.335 1.00 93.56 643 ALA A CA 1
ATOM 4969 C C . ALA A 1 643 ? 13.840 18.180 12.619 1.00 93.56 643 ALA A C 1
ATOM 4971 O O . ALA A 1 643 ? 14.315 17.510 13.537 1.00 93.56 643 ALA A O 1
ATOM 4972 N N . ASN A 1 644 ? 12.598 18.673 12.678 1.00 94.06 644 ASN A N 1
ATOM 4973 C CA . ASN A 1 644 ? 11.701 18.426 13.808 1.00 94.06 644 ASN A CA 1
ATOM 4974 C C . ASN A 1 644 ? 11.324 16.948 13.953 1.00 94.06 644 ASN A C 1
ATOM 4976 O O . ASN A 1 644 ? 11.304 16.445 15.073 1.00 94.06 644 ASN A O 1
ATOM 4980 N N . ASN A 1 645 ? 11.078 16.245 12.846 1.00 93.19 645 ASN A N 1
ATOM 4981 C CA . ASN A 1 645 ? 10.777 14.814 12.860 1.00 93.19 645 ASN A CA 1
ATOM 4982 C C . ASN A 1 645 ? 11.973 13.982 13.346 1.00 93.19 645 ASN A C 1
ATOM 4984 O O . ASN A 1 645 ? 11.797 13.048 14.128 1.00 93.19 645 ASN A O 1
ATOM 4988 N N . VAL A 1 646 ? 13.194 14.335 12.927 1.00 94.75 646 VAL A N 1
ATOM 4989 C CA . VAL A 1 646 ? 14.433 13.736 13.451 1.00 94.75 646 VAL A CA 1
ATOM 4990 C C . VAL A 1 646 ? 14.536 13.969 14.960 1.00 94.75 646 VAL A C 1
ATOM 4992 O O . VAL A 1 646 ? 14.745 13.011 15.703 1.00 94.75 646 VAL A O 1
ATOM 4995 N N . ALA A 1 647 ? 14.326 15.205 15.425 1.00 93.94 647 ALA A N 1
ATOM 4996 C CA . ALA A 1 647 ? 14.378 15.555 16.845 1.00 93.94 647 ALA A CA 1
ATOM 4997 C C . ALA A 1 647 ? 13.306 14.830 17.687 1.00 93.94 647 ALA A C 1
ATOM 4999 O O . ALA A 1 647 ? 13.585 14.401 18.806 1.00 93.94 647 ALA A O 1
ATOM 5000 N N . ASP A 1 648 ? 12.096 14.650 17.151 1.00 93.25 648 ASP A N 1
ATOM 5001 C CA . ASP A 1 648 ? 11.017 13.909 17.810 1.00 93.25 648 ASP A CA 1
ATOM 5002 C C . ASP A 1 648 ? 11.352 12.407 17.923 1.00 93.25 648 ASP A C 1
ATOM 5004 O O . ASP A 1 648 ? 11.130 11.805 18.973 1.00 93.25 648 ASP A O 1
ATOM 5008 N N . LEU A 1 649 ? 11.935 11.800 16.880 1.00 93.19 649 LEU A N 1
ATOM 5009 C CA . LEU A 1 649 ? 12.324 10.383 16.888 1.00 93.19 649 LEU A CA 1
ATOM 5010 C C . LEU A 1 649 ? 13.482 10.084 17.844 1.00 93.19 649 LEU A C 1
ATOM 5012 O O . LEU A 1 649 ? 13.456 9.059 18.529 1.00 93.19 649 LEU A O 1
ATOM 5016 N N . ILE A 1 650 ? 14.493 10.956 17.909 1.00 94.38 650 ILE A N 1
ATOM 5017 C CA . ILE A 1 650 ? 15.592 10.776 18.867 1.00 94.38 650 ILE A CA 1
ATOM 5018 C C . ILE A 1 650 ? 15.106 10.999 20.303 1.00 94.38 650 ILE A C 1
ATOM 5020 O O . ILE A 1 650 ? 15.491 10.234 21.179 1.00 94.38 650 ILE A O 1
ATOM 5024 N N . TRP A 1 651 ? 14.202 11.962 20.533 1.00 94.62 651 TRP A N 1
ATOM 5025 C CA . TRP A 1 651 ? 13.628 12.219 21.856 1.00 94.62 651 TRP A CA 1
ATOM 5026 C C . TRP A 1 651 ? 12.745 11.073 22.351 1.00 94.62 651 TRP A C 1
ATOM 5028 O O . TRP A 1 651 ? 12.827 10.685 23.516 1.00 94.62 651 TRP A O 1
ATOM 5038 N N . ALA A 1 652 ? 11.936 10.499 21.457 1.00 92.38 652 ALA A N 1
ATOM 5039 C CA . ALA A 1 652 ? 11.111 9.336 21.760 1.00 92.38 652 ALA A CA 1
ATOM 5040 C C . ALA A 1 652 ? 11.952 8.130 22.203 1.00 92.38 652 ALA A C 1
ATOM 5042 O O . ALA A 1 652 ? 11.471 7.322 22.992 1.00 92.38 652 ALA A O 1
ATOM 5043 N N . ALA A 1 653 ? 13.190 8.012 21.713 1.00 90.50 653 ALA A N 1
ATOM 5044 C CA . ALA A 1 653 ? 14.104 6.933 22.073 1.00 90.50 653 ALA A CA 1
ATOM 5045 C C . ALA A 1 653 ? 14.898 7.180 23.362 1.00 90.50 653 ALA A C 1
ATOM 5047 O O . ALA A 1 653 ? 15.438 6.215 23.902 1.00 90.50 653 ALA A O 1
ATOM 5048 N N . THR A 1 654 ? 14.960 8.411 23.873 1.00 90.31 654 THR A N 1
ATOM 5049 C CA . THR A 1 654 ? 15.674 8.737 25.116 1.00 90.31 654 THR A CA 1
ATOM 5050 C C . THR A 1 654 ? 15.102 7.953 26.301 1.00 90.31 654 THR A C 1
ATOM 5052 O O . THR A 1 654 ? 13.902 8.010 26.564 1.00 90.31 654 THR A O 1
ATOM 5055 N N . GLY A 1 655 ? 15.951 7.233 27.033 1.00 85.25 655 GLY A N 1
ATOM 5056 C CA . GLY A 1 655 ? 15.556 6.387 28.162 1.00 85.25 655 GLY A CA 1
ATOM 5057 C C . GLY A 1 655 ? 14.940 5.039 27.766 1.00 85.25 655 GLY A C 1
ATOM 5058 O O . GLY A 1 655 ? 14.449 4.325 28.638 1.00 85.25 655 GLY A O 1
ATOM 5059 N N . THR A 1 656 ? 14.961 4.679 26.478 1.00 89.94 656 THR A N 1
ATOM 5060 C CA . THR A 1 656 ? 14.464 3.390 25.960 1.00 89.94 656 THR A CA 1
ATOM 5061 C C . THR A 1 656 ? 15.628 2.493 25.508 1.00 89.94 656 THR A C 1
ATOM 5063 O O . THR A 1 656 ? 16.710 3.006 25.208 1.00 89.94 656 THR A O 1
ATOM 5066 N N . PRO A 1 657 ? 15.431 1.168 25.342 1.00 88.50 657 PRO A N 1
ATOM 5067 C CA . PRO A 1 657 ? 16.459 0.276 24.785 1.00 88.50 657 PRO A CA 1
ATOM 5068 C C . PRO A 1 657 ? 16.968 0.685 23.389 1.00 88.50 657 PRO A C 1
ATOM 5070 O O . PRO A 1 657 ? 18.049 0.274 22.966 1.00 88.50 657 PRO A O 1
ATOM 5073 N N . ASN A 1 658 ? 16.207 1.511 22.665 1.00 90.25 658 ASN A N 1
ATOM 5074 C CA . ASN A 1 658 ? 16.515 1.939 21.305 1.00 90.25 658 ASN A CA 1
ATOM 5075 C C . ASN A 1 658 ? 17.451 3.163 21.254 1.00 90.25 658 ASN A C 1
ATOM 5077 O O . ASN A 1 658 ? 17.932 3.506 20.171 1.00 90.25 658 ASN A O 1
ATOM 5081 N N . GLU A 1 659 ? 17.751 3.804 22.393 1.00 90.56 659 GLU A N 1
ATOM 5082 C CA . GLU A 1 659 ? 18.604 4.999 22.470 1.00 90.56 659 GLU A CA 1
ATOM 5083 C C . GLU A 1 659 ? 19.992 4.761 21.856 1.00 90.56 659 GLU A C 1
ATOM 5085 O O . GLU A 1 659 ? 20.435 5.519 20.990 1.00 90.56 659 GLU A O 1
ATOM 5090 N N . GLY A 1 660 ? 20.648 3.653 22.222 1.00 89.62 660 GLY A N 1
ATOM 5091 C CA . GLY A 1 660 ? 21.961 3.288 21.681 1.00 89.62 660 GLY A CA 1
ATOM 5092 C C . GLY A 1 660 ? 21.930 3.045 20.168 1.00 89.62 660 GLY A C 1
ATOM 5093 O O . GLY A 1 660 ? 22.822 3.482 19.440 1.00 89.62 660 GLY A O 1
ATOM 5094 N N . GLY A 1 661 ? 20.860 2.421 19.666 1.00 88.50 661 GLY A N 1
ATOM 5095 C CA . GLY A 1 661 ? 20.654 2.212 18.232 1.00 88.50 661 GLY A CA 1
ATOM 5096 C C . GLY A 1 661 ? 20.484 3.522 17.456 1.00 88.50 661 GLY A C 1
ATOM 5097 O O . GLY A 1 661 ? 21.013 3.649 16.348 1.00 88.50 661 GLY A O 1
ATOM 5098 N N . ASN A 1 662 ? 19.797 4.503 18.043 1.00 91.06 662 ASN A N 1
ATOM 5099 C CA . ASN A 1 662 ? 19.624 5.833 17.458 1.00 91.06 662 ASN A CA 1
ATOM 5100 C C . ASN A 1 662 ? 20.911 6.664 17.515 1.00 91.06 662 ASN A C 1
ATOM 5102 O O . ASN A 1 662 ? 21.242 7.319 16.528 1.00 91.06 662 ASN A O 1
ATOM 5106 N N . SER A 1 663 ? 21.685 6.571 18.600 1.00 93.81 663 SER A N 1
ATOM 5107 C CA . SER A 1 663 ? 23.015 7.188 18.692 1.00 93.81 663 SER A CA 1
ATOM 5108 C C . SER A 1 663 ? 23.953 6.671 17.590 1.00 93.81 663 SER A C 1
ATOM 5110 O O . SER A 1 663 ? 24.560 7.461 16.869 1.00 93.81 663 SER A O 1
ATOM 5112 N N . ILE A 1 664 ? 23.982 5.355 17.344 1.00 92.31 664 ILE A N 1
ATOM 5113 C CA . ILE A 1 664 ? 24.774 4.752 16.253 1.00 92.31 664 ILE A CA 1
ATOM 5114 C C . ILE A 1 664 ? 24.261 5.169 14.863 1.00 92.31 664 ILE A C 1
ATOM 5116 O O . ILE A 1 664 ? 25.032 5.257 13.908 1.00 92.31 664 ILE A O 1
ATOM 5120 N N . ALA A 1 665 ? 22.955 5.389 14.704 1.00 92.00 665 ALA A N 1
ATOM 5121 C CA . ALA A 1 665 ? 22.400 5.867 13.440 1.00 92.00 665 ALA A CA 1
ATOM 5122 C C . ALA A 1 665 ? 22.836 7.311 13.142 1.00 92.00 665 ALA A C 1
ATOM 5124 O O . ALA A 1 665 ? 23.191 7.614 12.004 1.00 92.00 665 ALA A O 1
ATOM 5125 N N . LEU A 1 666 ? 22.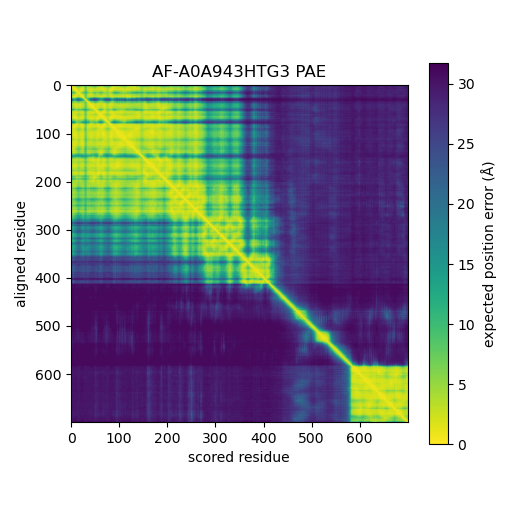866 8.163 14.170 1.00 94.00 666 LEU A N 1
ATOM 5126 C CA . LEU A 1 666 ? 23.330 9.548 14.096 1.00 94.00 666 LEU A CA 1
ATOM 5127 C C . LEU A 1 666 ? 24.824 9.639 13.733 1.00 94.00 666 LEU A C 1
ATOM 5129 O O . LEU A 1 666 ? 25.183 10.413 12.850 1.00 94.00 666 LEU A O 1
ATOM 5133 N N . THR A 1 667 ? 25.687 8.780 14.292 1.00 93.75 667 THR A N 1
ATOM 5134 C CA . THR A 1 667 ? 27.123 8.769 13.926 1.00 93.75 667 THR A CA 1
ATOM 5135 C C . THR A 1 667 ? 27.393 8.351 12.479 1.00 93.75 667 THR A C 1
ATOM 5137 O O . THR A 1 667 ? 28.449 8.647 11.927 1.00 93.75 667 THR A O 1
ATOM 5140 N N . LYS A 1 668 ? 26.427 7.689 11.831 1.00 92.44 668 LYS A N 1
ATOM 5141 C CA . LYS A 1 668 ? 26.475 7.300 10.410 1.00 92.44 668 LYS A CA 1
ATOM 5142 C C . LYS A 1 668 ? 25.722 8.271 9.493 1.00 92.44 668 LYS A C 1
ATOM 5144 O O . LYS A 1 668 ? 25.565 7.976 8.305 1.00 92.44 668 LYS A O 1
ATOM 5149 N N . ALA A 1 669 ? 25.217 9.380 10.036 1.00 89.94 669 ALA A N 1
ATOM 5150 C CA . ALA A 1 669 ? 24.399 10.342 9.305 1.00 89.94 669 ALA A CA 1
ATOM 5151 C C . ALA A 1 669 ? 25.211 11.160 8.296 1.00 89.94 669 ALA A C 1
ATOM 5153 O O . ALA A 1 669 ? 24.691 11.520 7.240 1.00 89.94 669 ALA A O 1
ATOM 5154 N N . GLU A 1 670 ? 26.477 11.444 8.608 1.00 92.75 670 GLU A N 1
ATOM 5155 C CA . GLU A 1 670 ? 27.352 12.200 7.720 1.00 92.75 670 GLU A CA 1
ATOM 5156 C C . GLU A 1 670 ? 27.876 11.316 6.584 1.00 92.75 670 GLU A C 1
ATOM 5158 O O . GLU A 1 670 ? 28.571 10.320 6.797 1.00 92.75 670 GLU A O 1
ATOM 5163 N N . LYS A 1 671 ? 27.561 11.708 5.349 1.00 86.94 671 LYS A N 1
ATOM 5164 C CA . LYS A 1 671 ? 28.078 11.080 4.131 1.00 86.94 671 LYS A CA 1
ATOM 5165 C C . LYS A 1 671 ? 28.553 12.167 3.180 1.00 86.94 671 LYS A C 1
ATOM 5167 O O . LYS A 1 671 ? 27.791 13.055 2.817 1.00 86.94 671 LYS A O 1
ATOM 5172 N N . GLY A 1 672 ? 29.823 12.107 2.779 1.00 82.69 672 GLY A N 1
ATOM 5173 C CA . GLY A 1 672 ? 30.400 13.101 1.866 1.00 82.69 672 GLY A CA 1
ATOM 5174 C C . GLY A 1 672 ? 30.436 14.531 2.430 1.00 82.69 672 GLY A C 1
ATOM 5175 O O . GLY A 1 672 ? 30.321 15.482 1.660 1.00 82.69 672 GLY A O 1
ATOM 5176 N N . GLY A 1 673 ? 30.565 14.692 3.755 1.00 87.69 673 GLY A N 1
ATOM 5177 C CA . GLY A 1 673 ? 30.618 16.004 4.422 1.00 87.69 673 GLY A CA 1
ATOM 5178 C C . GLY A 1 673 ? 29.268 16.726 4.505 1.00 87.69 673 GLY A C 1
ATOM 5179 O O . GLY A 1 673 ? 29.216 17.959 4.530 1.00 87.69 673 GLY A O 1
ATOM 5180 N N . ALA A 1 674 ? 28.170 15.969 4.459 1.00 92.62 674 ALA A N 1
ATOM 5181 C CA . ALA A 1 674 ? 26.820 16.483 4.611 1.00 92.62 674 ALA A CA 1
ATOM 5182 C C . ALA A 1 674 ? 25.933 15.504 5.392 1.00 92.62 674 ALA A C 1
ATOM 5184 O O . ALA A 1 674 ? 26.086 14.285 5.284 1.00 92.62 674 ALA A O 1
ATOM 5185 N N . ILE A 1 675 ? 24.965 16.047 6.129 1.00 95.25 675 ILE A N 1
ATOM 5186 C CA . ILE A 1 675 ? 23.890 15.308 6.793 1.00 95.25 675 ILE A CA 1
ATOM 5187 C C . ILE A 1 675 ? 22.609 15.535 5.995 1.00 95.25 675 ILE A C 1
ATOM 5189 O O . ILE A 1 675 ? 22.088 16.650 5.958 1.00 95.25 675 ILE A O 1
ATOM 5193 N N . ASN A 1 676 ? 22.086 14.482 5.368 1.00 95.62 676 ASN A N 1
ATOM 5194 C CA . ASN A 1 676 ? 20.772 14.520 4.733 1.00 95.62 676 ASN A CA 1
ATOM 5195 C C . ASN A 1 676 ? 19.694 14.172 5.770 1.00 95.62 676 ASN A C 1
ATOM 5197 O O . ASN A 1 676 ? 19.660 13.052 6.283 1.00 95.62 676 ASN A O 1
ATOM 5201 N N . LEU A 1 677 ? 18.812 15.128 6.078 1.00 94.00 677 LEU A N 1
ATOM 5202 C CA . LEU A 1 677 ? 17.789 14.963 7.113 1.00 94.00 677 LEU A CA 1
ATOM 5203 C C . LEU A 1 677 ? 16.773 13.861 6.786 1.00 94.00 677 LEU A C 1
ATOM 5205 O O . LEU A 1 677 ? 16.269 13.223 7.706 1.00 94.00 677 LEU A O 1
ATOM 5209 N N . TRP A 1 678 ? 16.490 13.606 5.505 1.00 90.38 678 TRP A N 1
ATOM 5210 C CA . TRP A 1 678 ? 15.559 12.550 5.101 1.00 90.38 678 TRP A CA 1
ATOM 5211 C C . TRP A 1 678 ? 16.141 11.158 5.316 1.00 90.38 678 TRP A C 1
ATOM 5213 O O . TRP A 1 678 ? 15.498 10.301 5.917 1.00 90.38 678 TRP A O 1
ATOM 5223 N N . ASP A 1 679 ? 17.383 10.950 4.883 1.00 91.62 679 ASP A N 1
ATOM 5224 C CA . ASP A 1 679 ? 18.068 9.670 5.074 1.00 91.62 679 ASP A CA 1
ATOM 5225 C C . ASP A 1 679 ? 18.262 9.378 6.568 1.00 91.62 679 ASP A C 1
ATOM 5227 O O . ASP A 1 679 ? 18.116 8.238 7.018 1.00 91.62 679 ASP A O 1
ATOM 5231 N N . LEU A 1 680 ? 18.559 10.422 7.351 1.00 94.31 680 LEU A N 1
ATOM 5232 C CA . LEU A 1 680 ? 18.659 10.329 8.802 1.00 94.31 680 LEU A CA 1
ATOM 5233 C C . LEU A 1 680 ? 17.303 10.001 9.443 1.00 94.31 680 LEU A C 1
ATOM 5235 O O . LEU A 1 680 ? 17.225 9.110 10.290 1.00 94.31 680 LEU A O 1
ATOM 5239 N N . TYR A 1 681 ? 16.230 10.666 9.012 1.00 94.75 681 TYR A N 1
ATOM 5240 C CA . TYR A 1 681 ? 14.869 10.358 9.442 1.00 94.75 681 TYR A CA 1
ATOM 5241 C C . TYR A 1 681 ? 14.502 8.896 9.153 1.00 94.75 681 TYR A C 1
ATOM 5243 O O . TYR A 1 681 ? 14.079 8.189 10.067 1.00 94.75 681 TYR A O 1
ATOM 5251 N N . GLU A 1 682 ? 14.725 8.398 7.931 1.00 91.81 682 GLU A N 1
ATOM 5252 C CA . GLU A 1 682 ? 14.445 7.000 7.579 1.00 91.81 682 GLU A CA 1
ATOM 5253 C C . GLU A 1 682 ? 15.254 6.014 8.435 1.00 91.81 682 GLU A C 1
ATOM 5255 O O . GLU A 1 682 ? 14.734 4.982 8.871 1.00 91.81 682 GLU A O 1
ATOM 5260 N N . ALA A 1 683 ? 16.528 6.321 8.702 1.00 90.56 683 ALA A N 1
ATOM 5261 C CA . ALA A 1 683 ? 17.386 5.482 9.531 1.00 90.56 683 ALA A CA 1
ATOM 5262 C C . ALA A 1 683 ? 16.902 5.406 10.990 1.00 90.56 683 ALA A C 1
ATOM 5264 O O . ALA A 1 683 ? 17.005 4.342 11.610 1.00 90.56 683 ALA A O 1
ATOM 5265 N N . LEU A 1 684 ? 16.373 6.503 11.534 1.00 93.19 684 LEU A N 1
ATOM 5266 C CA . LEU A 1 684 ? 15.829 6.570 12.893 1.00 93.19 684 LEU A CA 1
ATOM 5267 C C . LEU A 1 684 ? 14.421 5.967 12.984 1.00 93.19 684 LEU A C 1
ATOM 5269 O O . LEU A 1 684 ? 14.109 5.277 13.952 1.00 93.19 684 LEU A O 1
ATOM 5273 N N . ALA A 1 685 ? 13.585 6.145 11.958 1.00 90.50 685 ALA A N 1
ATOM 5274 C CA . ALA A 1 685 ? 12.219 5.623 11.924 1.00 90.50 685 ALA A CA 1
ATOM 5275 C C . ALA A 1 685 ? 12.176 4.086 11.997 1.00 90.50 685 ALA A C 1
ATOM 5277 O O . ALA A 1 685 ? 11.312 3.521 12.664 1.00 90.50 685 ALA A O 1
ATOM 5278 N N . ARG A 1 686 ? 13.162 3.400 11.395 1.00 87.81 686 ARG A N 1
ATOM 5279 C CA . ARG A 1 686 ? 13.326 1.932 11.489 1.00 87.81 686 ARG A CA 1
ATOM 5280 C C . ARG A 1 686 ? 13.647 1.432 12.901 1.00 87.81 686 ARG A C 1
ATOM 5282 O O . ARG A 1 686 ? 13.582 0.235 13.148 1.00 87.81 686 ARG A O 1
ATOM 5289 N N . ARG A 1 687 ? 14.034 2.331 13.807 1.00 85.88 687 ARG A N 1
ATOM 5290 C CA . ARG A 1 687 ? 14.464 2.041 15.180 1.00 85.88 687 ARG A CA 1
ATOM 5291 C C . ARG A 1 687 ? 13.537 2.681 16.213 1.00 85.88 687 ARG A C 1
ATOM 5293 O O . ARG A 1 687 ? 13.943 2.899 17.352 1.00 85.88 687 ARG A O 1
ATOM 5300 N N . LYS A 1 688 ? 12.291 2.985 15.840 1.00 86.50 688 LYS A N 1
ATOM 5301 C CA . LYS A 1 688 ? 11.314 3.583 16.753 1.00 86.50 688 LYS A CA 1
ATOM 5302 C C . LYS A 1 688 ? 11.041 2.645 17.947 1.00 86.50 688 LYS A C 1
ATOM 5304 O O . LYS A 1 688 ? 10.783 1.462 17.724 1.00 86.50 688 LYS A O 1
ATOM 5309 N N . PRO A 1 689 ? 11.096 3.142 19.195 1.00 85.81 689 PRO A N 1
ATOM 5310 C CA . PRO A 1 689 ? 10.761 2.338 20.368 1.00 85.81 689 PRO A CA 1
ATOM 5311 C C . PRO A 1 689 ? 9.264 2.002 20.403 1.00 85.81 689 PRO A C 1
ATOM 5313 O O . PRO A 1 689 ? 8.432 2.811 19.985 1.00 85.81 689 PRO A O 1
ATOM 5316 N N . ALA A 1 690 ? 8.932 0.815 20.919 1.00 80.62 690 ALA A N 1
ATOM 5317 C CA . ALA A 1 690 ? 7.547 0.390 21.144 1.00 80.62 690 ALA A CA 1
ATOM 5318 C C . ALA A 1 690 ? 6.874 1.214 22.256 1.00 80.62 690 ALA A C 1
ATOM 5320 O O . ALA A 1 690 ? 5.717 1.604 22.125 1.00 80.62 690 ALA A O 1
ATOM 5321 N N . GLU A 1 691 ? 7.634 1.541 23.302 1.00 85.06 691 GLU A N 1
ATOM 5322 C CA . GLU A 1 691 ? 7.234 2.429 24.393 1.00 85.06 691 GLU A CA 1
ATOM 5323 C C . GLU A 1 691 ? 8.097 3.701 24.338 1.00 85.06 691 GLU A C 1
ATOM 5325 O O . GLU A 1 691 ? 9.239 3.688 24.801 1.00 85.06 691 GLU A O 1
ATOM 5330 N N . PRO A 1 692 ? 7.621 4.783 23.697 1.00 88.81 692 PRO A N 1
ATOM 5331 C CA . PRO A 1 692 ? 8.390 6.014 23.571 1.00 88.81 692 PRO A CA 1
ATOM 5332 C C . PRO A 1 692 ? 8.441 6.797 24.887 1.00 88.81 692 PRO A C 1
ATOM 5334 O O . PRO A 1 692 ? 7.554 6.692 25.735 1.00 88.81 692 PRO A O 1
ATOM 5337 N N . ASN A 1 693 ? 9.454 7.652 25.021 1.00 87.12 693 ASN A N 1
ATOM 5338 C CA . ASN A 1 693 ? 9.548 8.630 26.099 1.00 87.12 693 ASN A CA 1
ATOM 5339 C C . ASN A 1 693 ? 8.266 9.481 26.184 1.00 87.12 693 ASN A C 1
ATOM 5341 O O . ASN A 1 693 ? 7.891 10.156 25.225 1.00 87.12 693 ASN A O 1
ATOM 5345 N N . ALA A 1 694 ? 7.604 9.447 27.343 1.00 82.44 694 ALA A N 1
ATOM 5346 C CA . ALA A 1 694 ? 6.327 10.119 27.580 1.00 82.44 694 ALA A CA 1
ATOM 5347 C C . ALA A 1 694 ? 6.462 11.620 27.900 1.00 82.44 694 ALA A C 1
ATOM 5349 O O . ALA A 1 694 ? 5.456 12.328 27.948 1.00 82.44 694 ALA A O 1
ATOM 5350 N N . ASN A 1 695 ? 7.679 12.115 28.148 1.00 85.12 695 ASN A N 1
ATOM 5351 C CA . ASN A 1 695 ? 7.901 13.530 28.438 1.00 85.12 695 ASN A CA 1
ATOM 5352 C C . ASN A 1 695 ? 7.816 14.373 27.154 1.00 85.12 695 ASN A C 1
ATOM 5354 O O . ASN A 1 695 ? 8.290 13.927 26.106 1.00 85.12 695 ASN A O 1
ATOM 5358 N N . PRO A 1 696 ? 7.282 15.606 27.208 1.00 83.19 696 PRO A N 1
ATOM 5359 C CA . PRO A 1 696 ? 7.340 16.515 26.069 1.00 83.19 696 PRO A CA 1
ATOM 5360 C C . PRO A 1 696 ? 8.797 16.863 25.735 1.00 83.19 696 PRO A C 1
ATOM 5362 O O . PRO A 1 696 ? 9.638 17.010 26.626 1.00 83.19 696 PRO A O 1
ATOM 5365 N N . ARG A 1 697 ? 9.103 16.977 24.437 1.00 87.38 697 ARG A N 1
ATOM 5366 C CA . ARG A 1 697 ? 10.427 17.407 23.969 1.00 87.38 697 ARG A CA 1
ATOM 5367 C C . ARG A 1 697 ? 10.657 18.869 24.381 1.00 87.38 697 ARG A C 1
ATOM 5369 O O . ARG A 1 697 ? 9.728 19.663 24.245 1.00 87.38 697 ARG A O 1
ATOM 5376 N N . PRO A 1 698 ? 11.866 19.258 24.826 1.00 81.12 698 PRO A N 1
ATOM 5377 C CA . PRO A 1 698 ? 12.187 20.659 25.089 1.00 81.12 698 PRO A CA 1
ATOM 5378 C C . PRO A 1 698 ? 11.795 21.562 23.909 1.00 81.12 698 PRO A C 1
ATOM 5380 O O . PRO A 1 698 ? 12.126 21.256 22.764 1.00 81.12 698 PRO A O 1
ATOM 5383 N N . GLY A 1 699 ? 11.084 22.659 24.190 1.00 69.12 699 GLY A N 1
ATOM 5384 C CA . GLY A 1 699 ? 10.644 23.633 23.182 1.00 69.12 699 GLY A CA 1
ATOM 5385 C C . GLY A 1 699 ? 9.334 23.313 22.449 1.00 69.12 699 GLY A C 1
ATOM 5386 O O . GLY A 1 699 ? 8.949 24.106 21.586 1.00 69.12 699 GLY A O 1
ATOM 5387 N N . LYS A 1 700 ? 8.660 22.199 22.775 1.00 67.38 700 LYS A N 1
ATOM 5388 C CA . LYS A 1 700 ? 7.338 21.819 22.248 1.00 67.38 700 LYS A CA 1
ATOM 5389 C C . LYS A 1 700 ? 6.226 21.887 23.286 1.00 67.38 700 LYS A C 1
ATOM 5391 O O . LYS A 1 700 ? 6.493 21.565 24.465 1.00 67.38 700 LYS A O 1
#

Secondary structure (DSSP, 8-state):
--TTTTEEEEEEEEETTEEEEEEEES---SSS--GGGG---HHHHHTTEES-SSEEEEEEETTEEEEEEEEE-SS-TTS-EEEEEEEEETTEE--HHHHHHHHHHHHIIIIIS---SHHHHHHHHHHTT--SS-EE-GGGS--PPPTT---EEEEEEEESSHHHHHHHHH----GGGGGEEEEEEEETT-EEPTT---EE--SPPP-EEEEEPPTTEEES-SEEETT-EEEEEE--TTS--EEEEEETTS--TTEEEETTEEEEPPTTTTTPPPEEEEEEEEEETTS-B--SEEEEETTEEE-SSSSEEEEEGGGGSTT--EEEEEEETTBPPEEEEE-HHHHHH-SEEEEEEPBPEEEEEEEEE-STT-EEEEEEEEETTSHHHHHHHTTEETTEEEEEPSSSSEEEEEE--TT--PPPP---S--------------PPP--------------PPPPPPP-PPPPHHHHHHHHHHHHHHHGGGS------PPPP-------------SSHHHHHHHHHHHHHHHHHHHHHTPPP----------------------------------PPP-------PPPPHHHHHHHHHHHH-SEE-GGG--SHHHHHHHHHHHTT-HHHHHTSHHHHSTTT---HHHHHHHHHHHHHTTSTTHHHHHHHHHT-EETTEEEHHHHHHHHHTT--SS---SPPTT-

Solvent-accessible surface area (backbone atoms only — not comparable to full-atom values): 42560 Å² total; per-residue (Å²): 135,68,60,53,78,61,42,31,36,35,36,34,26,38,54,95,91,36,82,44,74,80,45,64,38,80,61,68,82,90,78,62,89,50,76,72,77,71,66,75,63,42,50,72,58,52,68,47,42,36,85,61,70,55,38,34,40,35,38,71,46,90,67,20,43,37,42,30,44,34,31,66,38,85,86,40,77,83,44,48,31,33,28,43,35,43,37,34,32,51,19,47,43,61,36,11,58,36,53,55,47,34,51,54,43,46,46,41,36,47,60,74,69,61,47,84,45,65,68,49,52,52,51,38,37,57,74,54,64,43,69,62,74,57,52,78,29,77,68,40,45,66,78,78,59,64,89,88,62,81,61,42,71,51,31,34,35,65,34,90,46,71,69,52,49,24,50,50,52,24,43,75,67,47,86,86,48,62,47,39,55,31,42,32,44,33,50,67,85,38,43,71,31,89,96,58,91,66,53,72,57,80,77,77,86,68,56,55,26,23,53,43,65,47,94,57,40,48,63,75,57,57,65,49,45,65,68,39,81,45,45,38,38,40,50,50,94,78,39,50,68,46,78,48,80,43,51,38,88,54,94,50,78,51,53,46,78,55,56,33,38,34,36,42,51,50,54,72,81,43,71,55,83,49,43,28,77,30,35,52,44,51,29,36,76,88,74,47,77,62,95,64,60,51,40,26,50,72,87,39,77,51,73,70,90,50,67,40,44,81,44,49,55,82,49,56,42,90,94,45,65,42,34,42,36,40,40,37,86,43,34,47,69,44,76,48,77,41,50,39,75,56,59,60,71,45,67,61,48,78,45,71,34,47,70,30,71,42,76,31,38,41,33,41,31,56,53,98,86,47,68,45,79,44,81,44,76,43,39,53,74,38,69,66,45,49,33,42,76,71,35,27,47,98,55,26,53,25,41,76,56,92,67,93,73,52,37,33,42,31,50,60,42,90,77,63,76,70,60,77,78,84,81,79,84,84,81,82,85,75,94,83,84,90,87,82,90,79,88,78,89,85,80,88,86,84,80,89,80,90,83,85,84,86,89,79,88,85,85,84,85,84,88,82,87,78,84,70,74,68,69,62,57,57,64,54,59,62,59,56,64,66,60,67,77,76,75,84,83,86,88,87,87,85,83,88,82,87,88,88,89,88,84,88,85,86,85,90,88,85,78,65,69,66,59,57,54,53,54,54,53,52,52,54,52,53,54,54,51,52,60,65,75,69,64,83,90,84,84,88,87,86,87,83,87,90,83,90,80,91,86,87,88,88,90,82,88,88,84,89,88,89,87,89,88,89,84,88,87,89,83,84,90,78,82,86,70,80,82,74,82,76,75,80,49,74,44,45,49,52,30,46,51,48,57,44,75,44,66,60,47,43,69,90,78,44,73,23,72,67,48,41,49,48,54,50,23,40,48,68,23,36,60,71,60,40,43,61,28,67,57,47,30,34,68,84,58,60,71,26,64,52,60,50,52,38,47,51,54,51,49,26,13,49,97,37,94,32,32,65,59,45,26,58,44,30,49,63,34,60,57,96,72,26,36,43,36,64,65,42,33,56,58,42,61,79,50,62,47,92,70,50,44,85,70,78,56,57,41,108

Radius of gyration: 41.92 Å; Cα contacts (8 Å, |Δi|>4): 1014; chains: 1; bounding box: 113×82×124 Å

Nearest PDB structures (foldseek):
  3mn8-assembly2_B  TM=5.683E-01  e=1.361E-02  Drosophila melanogaster
  3mn8-assembly4_D  TM=5.274E-01  e=1.085E-02  Drosophila melanogaster
  3mn8-assembly3_C  TM=5.262E-01  e=1.148E-02  Drosophila melanogaster
  3mn8-assembly1_A  TM=5.291E-01  e=1.524E-02  Drosophila melanogaster

pLDDT: mean 75.97, std 24.08, range [22.66, 97.56]

Foldseek 3Di:
DQLPLQKKKWKWAQDPNDTDTPAIDNFDPPPDDGPCVLDDHLQVVPLFKDPFQKKWKWFADQQFIKIKIWHAQPVCNVGGIMIMMMGGGAQFAWQLQLVVQLNVQVCCCCRVVVPRDNVSSSVSSVVSVNGSDGHRFPLRHDDAADPPQQADAEAEEEDADPVQSSLCSLRVDDPVCSRYGMYMYTHPPMDTDPPRDHHYDPDRRWQKAAEDEDPQKDKPDRIDTQQDKIWIWGDDQLFDIDIDIDHHPDDDQQWDDRRRYTYGDHCVSSVHKTKHKAFEFEEEPVGHGDPFKWKDKVNHTADPPDRTGIDIPVCQDPPHWIWMWMDGPQWDIDIDTHHSVVSSPHRHDYHYTYGDKFWAWEWEDQDPPDTDIDTDIDGCPDPQVVQLVVQHHPQFGWDADPDPGHYIYTYPHDDPDRDPPPPDDDDPDDDDDDDDDDDDDDDDDDDDDDDDDDDDDDDDDDDDDDDDPPVVVVVVVVVVVVPVVPPDDDDDDDDDDDDDDDDDDDDDDDPPPVVVVVVVVVVVVVVVVVVVVPDDDDDDYDDDDDDDDDDDDDDDDDDDDDDDDDDDDDDDDDDDDPPDDDDQDPQSLVLLVVQQVDQKDFLVSRDDPLSNQLLVCLLQLPLVSNLCRCCNQAAPSRNRPLSNLLNQLQQQCVPHPLNVVLSVLSNVQDDPRIGRSVSNSVSSVVSRDPRTDPDDGRRD

Mean predicted aligned error: 21.66 Å